Protein AF-0000000079568950 (afdb_homodimer)

Secondary structure (DSSP, 8-state):
--HHHHHHHHHHHHHHHH-HHHHHHHHHHHHHHHSPPPTT-HHHHHHHHHHHHHHHHHHHHHHHHHTTT-------TT---HHHHHHHHHHHHHH-TT--TT-SSSEEEEEHHHHHHHHHHHHHHHHHHHHHHHHHHHHH-SS--TTSHHHHHHHHHHHHHHHHTS--S--GGGSPPHHHHHHHHHHHHHHHHHHHHHHHHHHHHHHHHHHHHHHHHHHHH-/--HHHHHHHHHHHHHHHH-HHHHHHHHHHHHHHHSPPPTT-HHHHHHHHHHHHHHHHHHHHHHHHHTTT-------TT---HHHHHHHHHHHHHH-TT--TT-SSSEEEEEHHHHHHHHHHHHHHHHHHHHHHHHHHHHH-SS--TTSHHHHHHHHHHHHHHHHHS--S--GGGSPPHHHHHHHHHHHHHHHHHHHHHHHHHHHHHHHHHHHHHHHHHHHT-

pLDDT: mean 85.22, std 13.5, range [44.22, 97.81]

Nearest PDB structures (foldseek):
  8f6i-assembly1_A  TM=2.724E-01  e=2.040E+00  Shewanella oneidensis MR-1
  1s8l-assembly1_A  TM=2.691E-01  e=5.171E+00  Halobacterium sp.
  8rd2-assembly1_A  TM=2.158E-01  e=8.439E+00  Trypanosoma brucei
  8f6i-assembly1_A  TM=2.841E-01  e=1.197E+00  Shewanella oneidensis MR-1
  8rd2-assembly1_A  TM=2.162E-01  e=9.171E+00  Trypanosoma brucei

Radius of gyration: 26.77 Å; Cα contacts (8 Å, |Δi|>4): 415; chains: 2; bounding box: 68×89×85 Å

Structure (mmCIF, N/CA/C/O backbone):
data_AF-0000000079568950-model_v1
#
loop_
_entity.id
_entity.type
_entity.pdbx_description
1 polymer 'Uncharacterized protein'
#
loop_
_atom_site.group_PDB
_atom_site.id
_atom_site.type_symbol
_atom_site.label_atom_id
_atom_site.label_alt_id
_atom_site.label_comp_id
_atom_site.label_asym_id
_atom_site.label_entity_id
_atom_site.label_seq_id
_atom_site.pdbx_PDB_ins_code
_atom_site.Cartn_x
_atom_site.Cartn_y
_atom_site.Cartn_z
_atom_site.occupancy
_atom_site.B_iso_or_equiv
_atom_site.auth_seq_id
_atom_site.auth_comp_id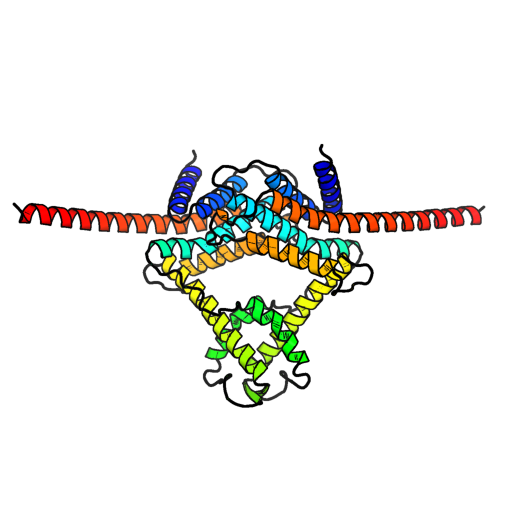
_atom_site.auth_asym_id
_atom_site.auth_atom_id
_atom_site.pdbx_PDB_model_num
ATOM 1 N N . MET A 1 1 ? 28.281 22.484 -2.148 1 56.09 1 MET A N 1
ATOM 2 C CA . MET A 1 1 ? 26.906 22 -2.133 1 56.09 1 MET A CA 1
ATOM 3 C C . MET A 1 1 ? 26 22.938 -2.924 1 56.09 1 MET A C 1
ATOM 5 O O . MET A 1 1 ? 26.047 24.156 -2.754 1 56.09 1 MET A O 1
ATOM 9 N N . ASN A 1 2 ? 25.438 22.5 -4.004 1 72.81 2 ASN A N 1
ATOM 10 C CA . ASN A 1 2 ? 24.562 23.328 -4.812 1 72.81 2 ASN A CA 1
ATOM 11 C C . ASN A 1 2 ? 23.297 23.703 -4.051 1 72.81 2 ASN A C 1
ATOM 13 O O . ASN A 1 2 ? 23.016 23.156 -2.982 1 72.81 2 ASN A O 1
ATOM 17 N N . ALA A 1 3 ? 22.703 24.844 -4.367 1 70.31 3 ALA A N 1
ATOM 18 C CA . ALA A 1 3 ? 21.531 25.406 -3.691 1 70.31 3 ALA A CA 1
ATOM 19 C C . ALA A 1 3 ? 20.484 24.312 -3.416 1 70.31 3 ALA A C 1
ATOM 21 O O . ALA A 1 3 ? 19.859 24.312 -2.355 1 70.31 3 ALA A O 1
ATOM 22 N N . GLY A 1 4 ? 20.359 23.406 -4.332 1 78.75 4 GLY A N 1
ATOM 23 C CA . GLY A 1 4 ? 19.422 22.312 -4.164 1 78.75 4 GLY A CA 1
ATOM 24 C C . GLY A 1 4 ? 19.797 21.359 -3.037 1 78.75 4 GLY A C 1
ATOM 25 O O . GLY A 1 4 ? 18.953 20.953 -2.248 1 78.75 4 GLY A O 1
ATOM 26 N N . ASP A 1 5 ? 21.078 21.172 -2.855 1 85.81 5 ASP A N 1
ATOM 27 C CA . ASP A 1 5 ? 21.578 20.297 -1.807 1 85.81 5 ASP A CA 1
ATOM 28 C C . ASP A 1 5 ? 21.406 20.922 -0.427 1 85.81 5 ASP A C 1
ATOM 30 O O . ASP A 1 5 ? 21.031 20.25 0.53 1 85.81 5 ASP A O 1
ATOM 34 N N . ALA A 1 6 ? 21.672 22.25 -0.357 1 89.56 6 ALA A N 1
ATOM 35 C CA . ALA A 1 6 ? 21.516 22.953 0.913 1 89.56 6 ALA A CA 1
ATOM 36 C C . ALA A 1 6 ? 20.062 22.938 1.369 1 89.56 6 ALA A C 1
ATOM 38 O O . ALA A 1 6 ? 19.781 22.75 2.555 1 89.56 6 ALA A O 1
ATOM 39 N N . ARG A 1 7 ? 19.203 23.172 0.412 1 92.38 7 ARG A N 1
ATOM 40 C CA . ARG A 1 7 ? 17.781 23.141 0.721 1 92.38 7 ARG A CA 1
ATOM 41 C C . ARG A 1 7 ? 17.359 21.766 1.236 1 92.38 7 ARG A C 1
ATOM 43 O O . ARG A 1 7 ? 16.672 21.672 2.258 1 92.38 7 ARG A O 1
ATOM 50 N N . ARG A 1 8 ? 17.828 20.781 0.559 1 93.88 8 ARG A N 1
ATOM 51 C CA . ARG A 1 8 ? 17.453 19.422 0.94 1 93.88 8 ARG A CA 1
ATOM 52 C C . ARG A 1 8 ? 18.047 19.047 2.295 1 93.88 8 ARG A C 1
ATOM 54 O O . ARG A 1 8 ? 17.422 18.344 3.082 1 93.88 8 ARG A O 1
ATOM 61 N N . GLN A 1 9 ? 19.203 19.547 2.566 1 94.25 9 GLN A N 1
ATOM 62 C CA . GLN A 1 9 ? 19.797 19.312 3.873 1 94.25 9 GLN A CA 1
ATOM 63 C C . GLN A 1 9 ? 19 19.984 4.98 1 94.25 9 GLN A C 1
ATOM 65 O O . GLN A 1 9 ? 18.781 19.406 6.043 1 94.25 9 GLN A O 1
ATOM 70 N N . ALA A 1 10 ? 18.562 21.188 4.734 1 93.38 10 ALA A N 1
ATOM 71 C CA . ALA A 1 10 ? 17.75 21.906 5.707 1 93.38 10 ALA A CA 1
ATOM 72 C C . ALA A 1 10 ? 16.438 21.188 5.977 1 93.38 10 ALA A C 1
ATOM 74 O O . ALA A 1 10 ? 15.984 21.094 7.121 1 93.38 10 ALA A O 1
ATOM 75 N N . ILE A 1 11 ? 15.883 20.672 4.93 1 95.06 11 ILE A N 1
ATOM 76 C CA . ILE A 1 11 ? 14.633 19.922 5.047 1 95.06 11 ILE A CA 1
ATOM 77 C C . ILE A 1 11 ? 14.875 18.641 5.848 1 95.06 11 ILE A C 1
ATOM 79 O O . ILE A 1 11 ? 14.117 18.328 6.766 1 95.06 11 ILE A O 1
ATOM 83 N N . ALA A 1 12 ? 15.953 17.969 5.5 1 95.88 12 ALA A N 1
ATOM 84 C CA . ALA A 1 12 ? 16.281 16.75 6.223 1 95.88 12 ALA A CA 1
ATOM 85 C C . ALA A 1 12 ? 16.516 17.031 7.703 1 95.88 12 ALA A C 1
ATOM 87 O O . ALA A 1 12 ? 16.078 16.266 8.562 1 95.88 12 ALA A O 1
ATOM 88 N N . ASP A 1 13 ? 17.141 18.109 7.984 1 93.75 13 ASP A N 1
ATOM 89 C CA . ASP A 1 13 ? 17.391 18.484 9.375 1 93.75 13 ASP A CA 1
ATOM 90 C C . ASP A 1 13 ? 16.094 18.75 10.117 1 93.75 13 ASP A C 1
ATOM 92 O O . ASP A 1 13 ? 15.938 18.359 11.273 1 93.75 13 ASP A O 1
ATOM 96 N N . TRP A 1 14 ? 15.25 19.406 9.469 1 92.38 14 TRP A N 1
ATOM 97 C CA . TRP A 1 14 ? 13.953 19.688 10.07 1 92.38 14 TRP A CA 1
ATOM 98 C C . TRP A 1 14 ? 13.164 18.391 10.305 1 92.38 14 TRP A C 1
ATOM 100 O O . TRP A 1 14 ? 12.547 18.219 11.359 1 92.38 14 TRP A O 1
ATOM 110 N N . LEU A 1 15 ? 13.195 17.531 9.328 1 93.5 15 LEU A N 1
ATOM 111 C CA . LEU A 1 15 ? 12.531 16.234 9.469 1 93.5 15 LEU A CA 1
ATOM 112 C C . LEU A 1 15 ? 13.133 15.438 10.617 1 93.5 15 LEU A C 1
ATOM 114 O O . LEU A 1 15 ? 12.422 14.711 11.32 1 93.5 15 LEU A O 1
ATOM 118 N N . GLU A 1 16 ? 14.453 15.562 10.719 1 92.5 16 GLU A N 1
ATOM 119 C CA . GLU A 1 16 ? 15.164 14.859 11.789 1 92.5 16 GLU A CA 1
ATOM 120 C C . GLU A 1 16 ? 14.625 15.25 13.164 1 92.5 16 GLU A C 1
ATOM 122 O O . GLU A 1 16 ? 14.523 14.414 14.055 1 92.5 16 GLU A O 1
ATOM 127 N N . ASP A 1 17 ? 14.242 16.531 13.273 1 88 17 ASP A N 1
ATOM 128 C CA . ASP A 1 17 ? 13.703 17.047 14.516 1 88 17 ASP A CA 1
ATOM 129 C C . ASP A 1 17 ? 12.312 16.484 14.797 1 88 17 ASP A C 1
ATOM 131 O O . ASP A 1 17 ? 11.898 16.391 15.953 1 88 17 ASP A O 1
ATOM 135 N N . LYS A 1 18 ? 11.578 16.219 13.719 1 87.19 18 LYS A N 1
ATOM 136 C CA . LYS A 1 18 ? 10.242 15.648 13.898 1 87.19 18 LYS A CA 1
ATOM 137 C C . LYS A 1 18 ? 10.305 14.156 14.203 1 87.19 18 LYS A C 1
ATOM 139 O O . LYS A 1 18 ? 9.711 13.688 15.172 1 87.19 18 LYS A O 1
ATOM 144 N N . LYS A 1 19 ? 11.008 13.484 13.398 1 88.69 19 LYS A N 1
ATOM 145 C CA . LYS A 1 19 ? 11.242 12.047 13.508 1 88.69 19 LYS A CA 1
ATOM 146 C C . LYS A 1 19 ? 12.453 11.617 12.68 1 88.69 19 LYS A C 1
ATOM 148 O O . LYS A 1 19 ? 12.438 11.734 11.453 1 88.69 19 LYS A O 1
ATOM 153 N N . PRO A 1 20 ? 13.461 11.07 13.227 1 91.06 20 PRO A N 1
ATOM 154 C CA . PRO A 1 20 ? 14.695 10.727 12.523 1 91.06 20 PRO A CA 1
ATOM 155 C C . PRO A 1 20 ? 14.461 9.82 11.32 1 91.06 20 PRO A C 1
ATOM 157 O O . PRO A 1 20 ? 15.125 9.961 10.289 1 91.06 20 PRO A O 1
ATOM 160 N N . ASP A 1 21 ? 13.453 8.969 11.383 1 91.75 21 ASP A N 1
ATOM 161 C CA . ASP A 1 21 ? 13.18 8.047 10.289 1 91.75 21 ASP A CA 1
ATOM 162 C C . ASP A 1 21 ? 12.68 8.789 9.055 1 91.75 21 ASP A C 1
ATOM 164 O O . ASP A 1 21 ? 12.938 8.367 7.926 1 91.75 21 ASP A O 1
ATOM 168 N N . LEU A 1 22 ? 11.984 9.883 9.297 1 94.81 22 LEU A N 1
ATOM 169 C CA . LEU A 1 22 ? 11.531 10.695 8.172 1 94.81 22 LEU A CA 1
ATOM 170 C C . LEU A 1 22 ? 12.711 11.297 7.422 1 94.81 22 LEU A C 1
ATOM 172 O O . LEU A 1 22 ? 12.75 11.273 6.191 1 94.81 22 LEU A O 1
ATOM 176 N N . ALA A 1 23 ? 13.664 11.805 8.242 1 95.81 23 ALA A N 1
ATOM 177 C CA . ALA A 1 23 ? 14.859 12.398 7.66 1 95.81 23 ALA A CA 1
ATOM 178 C C . ALA A 1 23 ? 15.656 11.367 6.867 1 95.81 23 ALA A C 1
ATOM 180 O O . ALA A 1 23 ? 16.062 11.625 5.73 1 95.81 23 ALA A O 1
ATOM 181 N N . SER A 1 24 ? 15.844 10.219 7.457 1 95.81 24 SER A N 1
ATOM 182 C CA . SER A 1 24 ? 16.609 9.148 6.828 1 95.81 24 SER A CA 1
ATOM 183 C C . SER A 1 24 ? 15.961 8.695 5.527 1 95.81 24 SER A C 1
ATOM 185 O O . SER A 1 24 ? 16.641 8.508 4.516 1 95.81 24 SER A O 1
ATOM 187 N N . THR A 1 25 ? 14.617 8.508 5.535 1 96.88 25 THR A N 1
ATOM 188 C CA . THR A 1 25 ? 13.891 8.047 4.363 1 96.88 25 THR A CA 1
ATOM 189 C C . THR A 1 25 ? 13.883 9.109 3.268 1 96.88 25 THR A C 1
ATOM 191 O O . THR A 1 25 ? 14.016 8.789 2.086 1 96.88 25 THR A O 1
ATOM 194 N N . TYR A 1 26 ? 13.742 10.367 3.691 1 97.56 26 TYR A N 1
ATOM 195 C CA . TYR A 1 26 ? 13.828 11.469 2.742 1 97.56 26 TYR A CA 1
ATOM 196 C C . TYR A 1 26 ? 15.211 11.531 2.104 1 97.56 26 TYR A C 1
ATOM 198 O O . TYR A 1 26 ? 15.328 11.68 0.884 1 97.56 26 TYR A O 1
ATOM 206 N N . ARG A 1 27 ? 16.281 11.367 2.875 1 96.88 27 ARG A N 1
ATOM 207 C CA . ARG A 1 27 ? 17.641 11.359 2.367 1 96.88 27 ARG A CA 1
ATOM 208 C C . ARG A 1 27 ? 17.859 10.211 1.387 1 96.88 27 ARG A C 1
ATOM 210 O O . ARG A 1 27 ? 18.562 10.367 0.387 1 96.88 27 ARG A O 1
ATOM 217 N N . ALA A 1 28 ? 17.266 9.102 1.7 1 95.81 28 ALA A 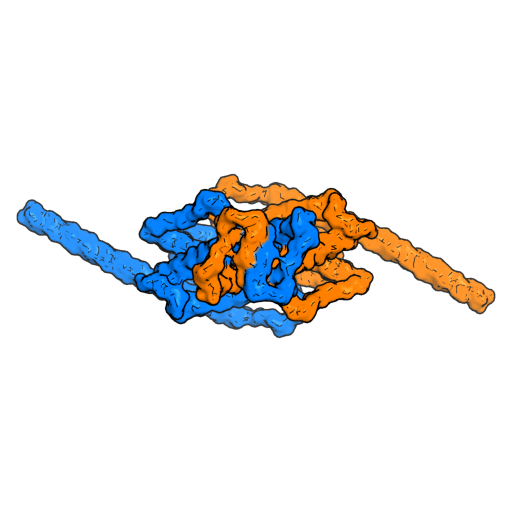N 1
ATOM 218 C CA . ALA A 1 28 ? 17.391 7.961 0.801 1 95.81 28 ALA A CA 1
ATOM 219 C C . ALA A 1 28 ? 16.797 8.273 -0.569 1 95.81 28 ALA A C 1
ATOM 221 O O . ALA A 1 28 ? 17.422 7.996 -1.6 1 95.81 28 ALA A O 1
ATOM 222 N N . ALA A 1 29 ? 15.633 8.867 -0.555 1 97.31 29 ALA A N 1
ATOM 223 C CA . ALA A 1 29 ? 14.969 9.203 -1.81 1 97.31 29 ALA A CA 1
ATOM 224 C C . ALA A 1 29 ? 15.797 10.195 -2.619 1 97.31 29 ALA A C 1
ATOM 226 O O . ALA A 1 29 ? 16.031 10 -3.814 1 97.31 29 ALA A O 1
ATOM 227 N N . THR A 1 30 ? 16.281 11.227 -1.938 1 97.06 30 THR A N 1
ATOM 228 C CA . THR A 1 30 ? 17 12.289 -2.645 1 97.06 30 THR A CA 1
ATOM 229 C C . THR A 1 30 ? 18.375 11.812 -3.086 1 97.06 30 THR A C 1
ATOM 231 O O . THR A 1 30 ? 18.875 12.219 -4.141 1 97.06 30 THR A O 1
ATOM 234 N N . SER A 1 31 ? 18.969 10.922 -2.311 1 94.56 31 SER A N 1
ATOM 235 C CA . SER A 1 31 ? 20.25 10.344 -2.699 1 94.56 31 SER A CA 1
ATOM 236 C C . SER A 1 31 ? 20.109 9.453 -3.926 1 94.56 31 SER A C 1
ATOM 238 O O . SER A 1 31 ? 20.922 9.523 -4.852 1 94.56 31 SER A O 1
ATOM 240 N N . MET A 1 32 ? 19.109 8.656 -3.945 1 95.25 32 MET A N 1
ATOM 241 C CA . MET A 1 32 ? 18.859 7.793 -5.098 1 95.25 32 MET A CA 1
ATOM 242 C C . MET A 1 32 ? 18.594 8.625 -6.352 1 95.25 32 MET A C 1
ATOM 244 O O . MET A 1 32 ? 19.078 8.281 -7.438 1 95.25 32 MET A O 1
ATOM 248 N N . LEU A 1 33 ? 17.891 9.688 -6.141 1 94.94 33 LEU A N 1
ATOM 249 C CA . LEU A 1 33 ? 17.594 10.562 -7.273 1 94.94 33 LEU A CA 1
ATOM 250 C C . LEU A 1 33 ? 18.859 11.219 -7.797 1 94.94 33 LEU A C 1
ATOM 252 O O . LEU A 1 33 ? 19.016 11.398 -9.008 1 94.94 33 LEU A O 1
ATOM 256 N N . GLY A 1 34 ? 19.719 11.578 -6.934 1 92.44 34 GLY A N 1
ATOM 257 C CA . GLY A 1 34 ? 20.953 12.258 -7.305 1 92.44 34 GLY A CA 1
ATOM 258 C C . GLY A 1 34 ? 21.984 11.336 -7.906 1 92.44 34 GLY A C 1
ATOM 259 O O . GLY A 1 34 ? 22.922 11.789 -8.57 1 92.44 34 GLY A O 1
ATOM 260 N N . ALA A 1 35 ? 21.828 10.031 -7.676 1 89.94 35 ALA A N 1
ATOM 261 C CA . ALA A 1 35 ? 22.781 9.055 -8.172 1 89.94 35 ALA A CA 1
ATOM 262 C C . ALA A 1 35 ? 22.453 8.625 -9.594 1 89.94 35 ALA A C 1
ATOM 264 O O . ALA A 1 35 ? 21.281 8.641 -10 1 89.94 35 ALA A O 1
ATOM 265 N N . LYS A 1 36 ? 23.438 8.289 -10.359 1 84.94 36 LYS A N 1
ATOM 266 C CA . LYS A 1 36 ? 23.203 7.742 -11.695 1 84.94 36 LYS A CA 1
ATOM 267 C C . LYS A 1 36 ? 22.625 6.336 -11.617 1 84.94 36 LYS A C 1
ATOM 269 O O . LYS A 1 36 ? 23.141 5.484 -10.891 1 84.94 36 LYS A O 1
ATOM 274 N N . PRO A 1 37 ? 21.578 6.238 -12.32 1 79.5 37 PRO A N 1
ATOM 275 C CA . PRO A 1 37 ? 20.984 4.895 -12.281 1 79.5 37 PRO A CA 1
ATOM 276 C C . PRO A 1 37 ? 21.891 3.846 -12.938 1 79.5 37 PRO A C 1
ATOM 278 O O . PRO A 1 37 ? 22.562 4.133 -13.93 1 79.5 37 PRO A O 1
ATOM 281 N N . ASP A 1 38 ? 21.906 2.732 -12.227 1 81.12 38 ASP A N 1
ATOM 282 C CA . ASP A 1 38 ? 22.516 1.595 -12.914 1 81.12 38 ASP A CA 1
ATOM 283 C C . ASP A 1 38 ? 21.641 1.123 -14.078 1 81.12 38 ASP A C 1
ATOM 285 O O . ASP A 1 38 ? 20.422 1.097 -13.969 1 81.12 38 ASP A O 1
ATOM 289 N N . ALA A 1 39 ? 22.406 0.826 -15.203 1 83 39 ALA A N 1
ATOM 290 C CA . ALA A 1 39 ? 21.656 0.374 -16.375 1 83 39 ALA A CA 1
ATOM 291 C C . ALA A 1 39 ? 20.781 -0.822 -16.047 1 83 39 ALA A C 1
ATOM 293 O O . ALA A 1 39 ? 21.219 -1.771 -15.398 1 83 39 ALA A O 1
ATOM 294 N N . GLY A 1 40 ? 19.562 -0.717 -16.328 1 83.88 40 GLY A N 1
ATOM 295 C CA . GLY A 1 40 ? 18.641 -1.821 -16.141 1 83.88 40 GLY A CA 1
ATOM 296 C C . GLY A 1 40 ? 17.938 -1.783 -14.797 1 83.88 40 GLY A C 1
ATOM 297 O O . GLY A 1 40 ? 17.078 -2.627 -14.516 1 83.88 40 GLY A O 1
ATOM 298 N N . HIS A 1 41 ? 18.266 -0.746 -13.977 1 88.44 41 HIS A N 1
ATOM 299 C CA . HIS A 1 41 ? 17.703 -0.676 -12.633 1 88.44 41 HIS A CA 1
ATOM 300 C C . HIS A 1 41 ? 16.828 0.562 -12.477 1 88.44 41 HIS A C 1
ATOM 302 O O . HIS A 1 41 ? 16.484 0.945 -11.352 1 88.44 41 HIS A O 1
ATOM 308 N N . GLU A 1 42 ? 16.5 1.161 -13.578 1 89.44 42 GLU A N 1
ATOM 309 C CA . GLU A 1 42 ? 15.797 2.439 -13.555 1 89.44 42 GLU A CA 1
ATOM 310 C C . GLU A 1 42 ? 14.43 2.307 -12.875 1 89.44 42 GLU A C 1
ATOM 312 O O . GLU A 1 42 ? 14.086 3.113 -12.016 1 89.44 42 GLU A O 1
ATOM 317 N N . ARG A 1 43 ? 13.734 1.261 -13.211 1 91.56 43 ARG A N 1
ATOM 318 C CA . ARG A 1 43 ? 12.406 1.064 -12.641 1 91.56 43 ARG A CA 1
ATOM 319 C C . ARG A 1 43 ? 12.492 0.806 -11.141 1 91.56 43 ARG A C 1
ATOM 321 O O . ARG A 1 43 ? 11.695 1.343 -10.367 1 91.56 43 ARG A O 1
ATOM 328 N N . THR A 1 44 ? 13.453 0.029 -10.805 1 94.25 44 THR A N 1
ATOM 329 C CA . THR A 1 44 ? 13.648 -0.273 -9.391 1 94.25 44 THR A CA 1
ATOM 330 C C . THR A 1 44 ? 13.984 0.992 -8.609 1 94.25 44 THR A C 1
ATOM 332 O O . THR A 1 44 ? 13.453 1.221 -7.523 1 94.25 44 THR A O 1
ATOM 335 N N . ARG A 1 45 ? 14.836 1.758 -9.203 1 95 45 ARG A N 1
ATOM 336 C CA . ARG A 1 45 ? 15.219 3.018 -8.57 1 95 45 ARG A CA 1
ATOM 337 C C . ARG A 1 45 ? 14 3.914 -8.367 1 95 45 ARG A C 1
ATOM 339 O O . ARG A 1 45 ? 13.812 4.48 -7.285 1 95 45 ARG A O 1
ATOM 346 N N . ILE A 1 46 ? 13.188 4.008 -9.367 1 95.12 46 ILE A N 1
ATOM 347 C CA . ILE A 1 46 ? 11.984 4.828 -9.312 1 95.12 46 ILE A CA 1
ATOM 348 C C . ILE A 1 46 ? 11.039 4.293 -8.234 1 95.12 46 ILE A C 1
ATOM 350 O O . ILE A 1 46 ? 10.5 5.059 -7.434 1 95.12 46 ILE A O 1
ATOM 354 N N . LEU A 1 47 ? 10.875 3.025 -8.211 1 95.5 47 LEU A N 1
ATOM 355 C CA . LEU A 1 47 ? 10.031 2.365 -7.223 1 95.5 47 LEU A CA 1
ATOM 356 C C . LEU A 1 47 ? 10.484 2.703 -5.809 1 95.5 47 LEU A C 1
ATOM 358 O O . LEU A 1 47 ? 9.664 3.051 -4.957 1 95.5 47 LEU A O 1
ATOM 362 N N . LEU A 1 48 ? 11.742 2.67 -5.562 1 96.81 48 LEU A N 1
ATOM 363 C CA . LEU A 1 48 ? 12.273 2.896 -4.223 1 96.81 48 LEU A CA 1
ATOM 364 C C . LEU A 1 48 ? 12.148 4.363 -3.828 1 96.81 48 LEU A C 1
ATOM 366 O O . LEU A 1 48 ? 11.805 4.68 -2.686 1 96.81 48 LEU A O 1
ATOM 370 N N . ILE A 1 49 ? 12.422 5.262 -4.785 1 97.38 49 ILE A N 1
ATOM 371 C CA . ILE A 1 49 ? 12.25 6.691 -4.539 1 97.38 49 ILE A CA 1
ATOM 372 C C . ILE A 1 49 ? 10.789 6.977 -4.18 1 97.38 49 ILE A C 1
ATOM 374 O O . ILE A 1 49 ? 10.508 7.66 -3.189 1 97.38 49 ILE A O 1
ATOM 378 N N . CYS A 1 50 ? 9.914 6.371 -4.926 1 97.19 50 CYS A N 1
ATOM 379 C CA . CYS A 1 50 ? 8.484 6.637 -4.758 1 97.19 50 CYS A CA 1
ATOM 380 C C . CYS A 1 50 ? 7.973 6.047 -3.451 1 97.19 50 CYS A C 1
ATOM 382 O O . CYS A 1 50 ? 7.199 6.688 -2.738 1 97.19 50 CYS A O 1
ATOM 384 N N . HIS A 1 51 ? 8.375 4.895 -3.059 1 97 51 HIS A N 1
ATOM 385 C CA . HIS A 1 51 ? 7.984 4.332 -1.771 1 97 51 HIS A CA 1
ATOM 386 C C . HIS A 1 51 ? 8.523 5.164 -0.617 1 97 51 HIS A C 1
ATOM 388 O O . HIS A 1 51 ? 7.836 5.375 0.383 1 97 51 HIS A O 1
ATOM 394 N N . SER A 1 52 ? 9.758 5.617 -0.757 1 97.56 52 SER A N 1
ATOM 395 C CA . SER A 1 52 ? 10.352 6.453 0.28 1 97.56 52 SER A CA 1
ATOM 396 C C . SER A 1 52 ? 9.539 7.727 0.494 1 97.56 52 SER A C 1
ATOM 398 O O . SER A 1 52 ? 9.148 8.039 1.62 1 97.56 52 SER A O 1
ATOM 400 N N . MET A 1 53 ? 9.219 8.359 -0.603 1 97.81 53 MET A N 1
ATOM 401 C CA . MET A 1 53 ? 8.484 9.617 -0.505 1 97.81 53 MET A CA 1
ATOM 402 C C . MET A 1 53 ? 7.062 9.383 -0.002 1 97.81 53 MET A C 1
ATOM 404 O O . MET A 1 53 ? 6.543 10.164 0.797 1 97.81 53 MET A O 1
ATOM 408 N N . ARG A 1 54 ? 6.527 8.359 -0.472 1 95.56 54 ARG A N 1
ATOM 409 C CA . ARG A 1 54 ? 5.188 8.016 -0.001 1 95.56 54 ARG A CA 1
ATOM 410 C C . ARG A 1 54 ? 5.172 7.824 1.513 1 95.56 54 ARG A C 1
ATOM 412 O O . ARG A 1 54 ? 4.281 8.336 2.197 1 95.56 54 ARG A O 1
ATOM 419 N N . GLU A 1 55 ? 6.125 7.113 2.027 1 95 55 GLU A N 1
ATOM 420 C CA . GLU A 1 55 ? 6.195 6.863 3.463 1 95 55 GLU A CA 1
ATOM 421 C C . GLU A 1 55 ? 6.41 8.156 4.238 1 95 55 GLU A C 1
ATOM 423 O O . GLU A 1 55 ? 5.77 8.383 5.27 1 95 55 GLU A O 1
ATOM 428 N N . VAL A 1 56 ? 7.262 9.016 3.746 1 96.19 56 VAL A N 1
ATOM 429 C CA . VAL A 1 56 ? 7.527 10.305 4.387 1 96.19 56 VAL A CA 1
ATOM 430 C C . VAL A 1 56 ? 6.25 11.141 4.41 1 96.19 56 VAL A C 1
ATOM 432 O O . VAL A 1 56 ? 5.855 11.656 5.457 1 96.19 56 VAL A O 1
ATOM 435 N N . MET A 1 57 ? 5.59 11.156 3.266 1 95.25 57 MET A N 1
ATOM 436 C CA . MET A 1 57 ? 4.402 12 3.127 1 95.25 57 MET A CA 1
ATOM 437 C C . MET A 1 57 ? 3.262 11.469 3.992 1 95.25 57 MET A C 1
ATOM 439 O O . MET A 1 57 ? 2.451 12.25 4.5 1 95.25 57 MET A O 1
ATOM 443 N N . ASN A 1 58 ? 3.223 10.219 4.152 1 90.5 58 ASN A N 1
ATOM 444 C CA . ASN A 1 58 ? 2.166 9.602 4.949 1 90.5 58 ASN A CA 1
ATOM 445 C C . ASN A 1 58 ? 2.354 9.883 6.441 1 90.5 58 ASN A C 1
ATOM 447 O O . ASN A 1 58 ? 1.376 10.055 7.172 1 90.5 58 ASN A O 1
ATOM 451 N N . ARG A 1 59 ? 3.537 10.008 6.867 1 90.69 59 ARG A N 1
ATOM 452 C CA . ARG A 1 59 ? 3.809 10.031 8.305 1 90.69 59 ARG A CA 1
ATOM 453 C C . ARG A 1 59 ? 4.051 11.453 8.789 1 90.69 59 ARG A C 1
ATOM 455 O O . ARG A 1 59 ? 3.82 11.766 9.961 1 90.69 59 ARG A O 1
ATOM 462 N N . LEU A 1 60 ? 4.473 12.289 7.973 1 92.25 60 LEU A N 1
ATOM 463 C CA . LEU A 1 60 ? 4.961 13.609 8.359 1 92.25 60 LEU A CA 1
ATOM 464 C C . LEU A 1 60 ? 3.854 14.43 9.023 1 92.25 60 LEU A C 1
ATOM 466 O O . LEU A 1 60 ? 4.066 15.023 10.078 1 92.25 60 LEU A O 1
ATOM 470 N N . PRO A 1 61 ? 2.609 14.438 8.445 1 87.94 61 PRO A N 1
ATOM 471 C CA . PRO A 1 61 ? 1.587 15.273 9.086 1 87.94 61 PRO A CA 1
ATOM 472 C C . PRO A 1 61 ? 1.353 14.906 10.547 1 87.94 61 PRO A C 1
ATOM 474 O O . PRO A 1 61 ? 1.295 15.789 11.406 1 87.94 61 PRO A O 1
ATOM 477 N N . THR A 1 62 ? 1.299 13.625 10.82 1 83.25 62 THR A N 1
ATOM 478 C CA . THR A 1 62 ? 1.067 13.18 12.195 1 83.25 62 THR A CA 1
ATOM 479 C C . THR A 1 62 ? 2.289 13.461 13.062 1 83.25 62 THR A C 1
ATOM 481 O O . THR A 1 62 ? 2.158 13.914 14.203 1 83.25 62 THR A O 1
ATOM 484 N N . ALA A 1 63 ? 3.449 13.227 12.609 1 84.19 63 ALA A N 1
ATOM 485 C CA . ALA A 1 63 ? 4.684 13.445 13.359 1 84.19 63 ALA A CA 1
ATOM 486 C C . ALA A 1 63 ? 4.871 14.93 13.688 1 84.19 63 ALA A C 1
ATOM 488 O O . ALA A 1 63 ? 5.359 15.273 14.766 1 84.19 63 ALA A O 1
ATOM 489 N N . ALA A 1 64 ? 4.504 15.75 12.75 1 83.06 64 ALA A N 1
ATOM 490 C CA . ALA A 1 64 ? 4.676 17.188 12.922 1 83.06 64 ALA A CA 1
ATOM 491 C C . ALA A 1 64 ? 3.68 17.734 13.938 1 83.06 64 ALA A C 1
ATOM 493 O O . ALA A 1 64 ? 3.984 18.688 14.656 1 83.06 64 ALA A O 1
ATOM 494 N N . LEU A 1 65 ? 2.525 17.141 13.969 1 77 65 LEU A N 1
ATOM 495 C CA . LEU A 1 65 ? 1.479 17.625 14.859 1 77 65 LEU A CA 1
ATOM 496 C C . LEU A 1 65 ? 1.704 17.109 16.281 1 77 65 LEU A C 1
ATOM 498 O O . LEU A 1 65 ? 1.31 17.766 17.25 1 77 65 LEU A O 1
ATOM 502 N N . LEU A 1 66 ? 2.104 15.812 16.422 1 62.62 66 LEU A N 1
ATOM 503 C CA . LEU A 1 66 ? 2.434 15.312 17.75 1 62.62 66 LEU A CA 1
ATOM 504 C C . LEU A 1 66 ? 3.438 16.234 18.438 1 62.62 66 LEU A C 1
ATOM 506 O O . LEU A 1 66 ? 3.336 16.469 19.656 1 62.62 66 LEU A O 1
ATOM 510 N N . GLY A 1 67 ? 4.281 16.625 17.75 1 53.69 67 GLY A N 1
ATOM 511 C CA . GLY A 1 67 ? 5.199 17.609 18.312 1 53.69 67 GLY A CA 1
ATOM 512 C C . GLY A 1 67 ? 4.516 18.891 18.734 1 53.69 67 GLY A C 1
ATOM 513 O O . GLY A 1 67 ? 4.984 19.594 19.641 1 53.69 67 GLY A O 1
ATOM 514 N N . LYS A 1 68 ? 3.42 19.141 18.141 1 51.84 68 LYS A N 1
ATOM 515 C CA . LYS A 1 68 ? 2.676 20.359 18.484 1 51.84 68 LYS A CA 1
ATOM 516 C C . LYS A 1 68 ? 1.685 20.078 19.609 1 51.84 68 LYS A C 1
ATOM 518 O O . LYS A 1 68 ? 0.892 20.953 19.969 1 51.84 68 LYS A O 1
ATOM 523 N N . GLY A 1 69 ? 1.897 18.922 20.219 1 49.62 69 GLY A N 1
ATOM 524 C CA . GLY A 1 69 ? 1.006 18.609 21.328 1 49.62 69 GLY A CA 1
ATOM 525 C C . GLY A 1 69 ? -0.289 17.953 20.875 1 49.62 69 GLY A C 1
ATOM 526 O O . GLY A 1 69 ? -1.214 17.781 21.672 1 49.62 69 GLY A O 1
ATOM 527 N N . ALA A 1 70 ? -0.422 17.859 19.641 1 47.62 70 ALA A N 1
ATOM 528 C CA . ALA A 1 70 ? -1.689 17.281 19.219 1 47.62 70 ALA A CA 1
ATOM 529 C C . ALA A 1 70 ? -1.726 15.781 19.484 1 47.62 70 ALA A C 1
ATOM 531 O O . ALA A 1 70 ? -0.702 15.094 19.391 1 47.62 70 ALA A O 1
ATOM 532 N N . ALA A 1 71 ? -2.51 15.328 20.328 1 44.22 71 ALA A N 1
ATOM 533 C CA . ALA A 1 71 ? -2.727 13.953 20.781 1 44.22 71 ALA A CA 1
ATOM 534 C C . ALA A 1 71 ? -2.764 12.992 19.594 1 44.22 71 ALA A C 1
ATOM 536 O O . ALA A 1 71 ? -3.229 13.352 18.516 1 44.22 71 ALA A O 1
ATOM 537 N N . SER A 1 72 ? -1.779 12.109 19.516 1 49.25 72 SER A N 1
ATOM 538 C CA . SER A 1 72 ? -1.829 10.977 18.594 1 49.25 72 SER A CA 1
ATOM 539 C C . SER A 1 72 ? -3.256 10.469 18.422 1 49.25 72 SER A C 1
ATOM 541 O O . SER A 1 72 ? -3.963 10.234 19.406 1 49.25 72 SER A O 1
ATOM 543 N N . GLN A 1 73 ? -3.982 11.039 17.578 1 47.19 73 GLN A N 1
ATOM 544 C CA . GLN A 1 73 ? -5.324 10.477 17.453 1 47.19 73 GLN A CA 1
ATOM 545 C C . GLN A 1 73 ? -5.301 8.953 17.547 1 47.19 73 GLN A C 1
ATOM 547 O O . GLN A 1 73 ? -4.691 8.281 16.719 1 47.19 73 GLN A O 1
ATOM 552 N N . ASP A 1 74 ? -5.234 8.5 18.766 1 46.19 74 ASP A N 1
ATOM 553 C CA . ASP A 1 74 ? -5.324 7.094 19.141 1 46.19 74 ASP A CA 1
ATOM 554 C C . ASP A 1 74 ? -6.258 6.328 18.203 1 46.19 74 ASP A C 1
ATOM 556 O O . ASP A 1 74 ? -7.312 6.836 17.828 1 46.19 74 ASP A O 1
ATOM 560 N N . GLU A 1 75 ? -5.637 5.512 17.562 1 54.25 75 GLU A N 1
ATOM 561 C CA . GLU A 1 75 ? -6.52 4.52 16.953 1 54.25 75 GLU A CA 1
ATOM 562 C C . GLU A 1 75 ? -7.672 4.164 17.891 1 54.25 75 GLU A C 1
ATOM 564 O O . GLU A 1 75 ? -7.477 3.986 19.094 1 54.25 75 GLU A O 1
ATOM 569 N N . VAL A 1 76 ? -8.891 4.719 17.578 1 53.31 76 VAL A N 1
ATOM 570 C CA . VAL A 1 76 ? -10.109 4.348 18.297 1 53.31 76 VAL A CA 1
ATOM 571 C C . VAL A 1 76 ? -10.047 2.871 18.688 1 53.31 76 VAL A C 1
ATOM 573 O O . VAL A 1 76 ? -9.617 2.033 17.891 1 53.31 76 VAL A O 1
ATOM 576 N N . ASP A 1 77 ? -10.039 2.631 19.906 1 58.56 77 ASP A N 1
ATOM 577 C CA . ASP A 1 77 ? -10.203 1.256 20.375 1 58.56 77 ASP A CA 1
ATOM 578 C C . ASP A 1 77 ? -11.148 0.477 19.469 1 58.56 77 ASP A C 1
ATOM 580 O O . ASP A 1 77 ? -12.227 0.968 19.125 1 58.56 77 ASP A O 1
ATOM 584 N N . GLY A 1 78 ? -10.672 -0.609 18.938 1 67.69 78 GLY A N 1
ATOM 585 C CA . GLY A 1 78 ? -11.508 -1.507 18.156 1 67.69 78 GLY A CA 1
ATOM 586 C C . GLY A 1 78 ? -11.547 -1.145 16.672 1 67.69 78 GLY A C 1
ATOM 587 O O . GLY A 1 78 ? -12.367 -1.679 15.93 1 67.69 78 GLY A O 1
ATOM 588 N N . TYR A 1 79 ? -10.711 -0.183 16.375 1 77.19 79 TYR A N 1
ATOM 589 C CA . TYR A 1 79 ? -10.688 0.26 14.984 1 77.19 79 TYR A CA 1
ATOM 590 C C . TYR A 1 79 ? -10.242 -0.867 14.062 1 77.19 79 TYR A C 1
ATOM 592 O O . TYR A 1 79 ? -9.195 -1.475 14.273 1 77.19 79 TYR A O 1
ATOM 600 N N . VAL A 1 80 ? -11.18 -1.197 13.133 1 86.25 80 VAL A N 1
ATOM 601 C CA . VAL A 1 80 ? -10.859 -2.143 12.062 1 86.25 80 VAL A CA 1
ATOM 602 C C . VAL A 1 80 ? -10.797 -1.411 10.727 1 86.25 80 VAL A C 1
ATOM 604 O O . VAL A 1 80 ? -11.789 -0.838 10.281 1 86.25 80 VAL A O 1
ATOM 607 N N . PRO A 1 81 ? -9.641 -1.453 10.07 1 87.62 81 PRO A N 1
ATOM 608 C CA . PRO A 1 81 ? -9.523 -0.764 8.789 1 87.62 81 PRO A CA 1
ATOM 609 C C . PRO A 1 81 ? -10.547 -1.238 7.762 1 87.62 81 PRO A C 1
ATOM 611 O O . PRO A 1 81 ? -10.945 -2.406 7.773 1 87.62 81 PRO A O 1
ATOM 614 N N . ALA A 1 82 ? -10.875 -0.382 6.906 1 91.5 82 ALA A N 1
ATOM 615 C CA . ALA A 1 82 ? -11.867 -0.696 5.883 1 91.5 82 ALA A CA 1
ATOM 616 C C . ALA A 1 82 ? -11.406 -1.857 5.008 1 91.5 82 ALA A C 1
ATOM 618 O O . ALA A 1 82 ? -12.211 -2.705 4.613 1 91.5 82 ALA A O 1
ATOM 619 N N . SER A 1 83 ? -10.125 -1.874 4.809 1 88.12 83 SER A N 1
ATOM 620 C CA . SER A 1 83 ? -9.586 -2.916 3.939 1 88.12 83 SER A CA 1
ATOM 621 C C . SER A 1 83 ? -9.797 -4.301 4.543 1 88.12 83 SER A C 1
ATOM 623 O O . SER A 1 83 ? -10.062 -5.266 3.82 1 88.12 83 SER A O 1
ATOM 625 N N . VAL A 1 84 ? -9.734 -4.395 5.797 1 87 84 VAL A N 1
ATOM 626 C CA . VAL A 1 84 ? -9.945 -5.656 6.5 1 87 84 VAL A CA 1
ATOM 627 C C . VAL A 1 84 ? -11.43 -6.02 6.465 1 87 84 VAL A C 1
ATOM 629 O O . VAL A 1 84 ? -11.789 -7.18 6.246 1 87 84 VAL A O 1
ATOM 632 N N . GLN A 1 85 ? -12.219 -5.07 6.629 1 93.31 85 GLN A N 1
ATOM 633 C CA . GLN A 1 85 ? -13.664 -5.281 6.617 1 93.31 85 GLN A CA 1
ATOM 634 C C . GLN A 1 85 ? -14.133 -5.773 5.254 1 93.31 85 GLN A C 1
ATOM 636 O O . GLN A 1 85 ? -14.977 -6.672 5.168 1 93.31 85 GLN A O 1
ATOM 641 N N . VAL A 1 86 ? -13.57 -5.227 4.262 1 94.44 86 VAL A N 1
ATOM 642 C CA . VAL A 1 86 ? -13.953 -5.578 2.896 1 94.44 86 VAL A CA 1
ATOM 643 C C . VAL A 1 86 ? -13.617 -7.043 2.629 1 94.44 86 VAL A C 1
ATOM 645 O O . VAL A 1 86 ? -14.398 -7.766 2.012 1 94.44 86 VAL A O 1
ATOM 648 N N . ARG A 1 87 ? -12.539 -7.531 3.111 1 88.56 87 ARG A N 1
ATOM 649 C CA . ARG A 1 87 ? -12.094 -8.898 2.877 1 88.56 87 ARG A CA 1
ATOM 650 C C . ARG A 1 87 ? -13.055 -9.906 3.504 1 88.56 87 ARG A C 1
ATOM 652 O O . ARG A 1 87 ? -13.094 -11.07 3.094 1 88.56 87 ARG A O 1
ATOM 659 N N . ALA A 1 88 ? -13.812 -9.422 4.449 1 92.06 88 ALA A N 1
ATOM 660 C CA . ALA A 1 88 ? -14.727 -10.32 5.156 1 92.06 88 ALA A CA 1
ATOM 661 C C . ALA A 1 88 ? -16.094 -10.344 4.488 1 92.06 88 ALA A C 1
ATOM 663 O O . ALA A 1 88 ? -16.922 -11.195 4.801 1 92.06 88 ALA A O 1
ATOM 664 N N . LEU A 1 89 ? -16.328 -9.531 3.527 1 95.19 89 LEU A N 1
ATOM 665 C CA . LEU A 1 89 ? -17.672 -9.328 2.971 1 95.19 89 LEU A CA 1
ATOM 666 C C . LEU A 1 89 ? -18.141 -10.578 2.246 1 95.19 89 LEU A C 1
ATOM 668 O O . LEU A 1 89 ? -19.328 -10.938 2.322 1 95.19 89 LEU A O 1
ATOM 672 N N . PRO A 1 90 ? -17.297 -11.258 1.565 1 91.94 90 PRO A N 1
ATOM 673 C CA . PRO A 1 90 ? -17.766 -12.438 0.842 1 91.94 90 PRO A CA 1
ATOM 674 C C . PRO A 1 90 ? -18.422 -13.469 1.759 1 91.94 90 PRO A C 1
ATOM 676 O O . PRO A 1 90 ? -19.312 -14.203 1.329 1 91.94 90 PRO A O 1
ATOM 679 N N . GLN A 1 91 ? -17.984 -13.461 2.988 1 93.44 91 GLN A N 1
ATOM 680 C CA . GLN A 1 91 ? -18.578 -14.383 3.947 1 93.44 91 GLN A CA 1
ATOM 681 C C . GLN A 1 91 ? -20.078 -14.094 4.137 1 93.44 91 GLN A C 1
ATOM 683 O O . GLN A 1 91 ? -20.859 -15.008 4.406 1 93.44 91 GLN A O 1
ATOM 688 N N . LEU A 1 92 ? -20.5 -12.891 3.93 1 94.19 92 LEU A N 1
ATOM 689 C CA . LEU A 1 92 ? -21.891 -12.508 4.066 1 94.19 92 LEU A CA 1
ATOM 690 C C . LEU A 1 92 ? -22.766 -13.242 3.047 1 94.19 92 LEU A C 1
ATOM 692 O O . LEU A 1 92 ? -23.891 -13.625 3.348 1 94.19 92 LEU A O 1
ATOM 696 N N . ARG A 1 93 ? -22.266 -13.414 1.864 1 91.31 93 ARG A N 1
ATOM 697 C CA . ARG A 1 93 ? -23 -14.125 0.824 1 91.31 93 ARG A CA 1
ATOM 698 C C . ARG A 1 93 ? -23.172 -15.602 1.184 1 91.31 93 ARG A C 1
ATOM 700 O O . ARG A 1 93 ? -24.203 -16.203 0.902 1 91.31 93 ARG A O 1
ATOM 707 N N . ILE A 1 94 ? -22.156 -16.094 1.765 1 92.62 94 ILE A N 1
ATOM 708 C CA . ILE A 1 94 ? -22.203 -17.5 2.178 1 92.62 94 ILE A CA 1
ATOM 709 C C . ILE A 1 94 ? -23.203 -17.672 3.316 1 92.62 94 ILE A C 1
ATOM 711 O O . ILE A 1 94 ? -24 -18.609 3.309 1 92.62 94 ILE A O 1
ATOM 715 N N . ASP A 1 95 ? -23.219 -16.797 4.238 1 95 95 ASP A N 1
ATOM 716 C CA . ASP A 1 95 ? -24.062 -16.875 5.422 1 95 95 ASP A CA 1
ATOM 717 C C . ASP A 1 95 ? -25.516 -16.562 5.078 1 95 95 ASP A C 1
ATOM 719 O O . ASP A 1 95 ? -26.438 -16.984 5.793 1 95 95 ASP A O 1
ATOM 723 N N . HIS A 1 96 ? -25.672 -15.789 4 1 95.94 96 HIS A N 1
ATOM 724 C CA . HIS A 1 96 ? -27.016 -15.375 3.59 1 95.94 96 HIS A CA 1
ATOM 725 C C . HIS A 1 96 ? -27.234 -15.609 2.1 1 95.94 96 HIS A C 1
ATOM 727 O O . HIS A 1 96 ? -27.391 -14.656 1.333 1 95.94 96 HIS A O 1
ATOM 733 N N . PRO A 1 97 ? -27.375 -16.828 1.706 1 93.06 97 PRO A N 1
ATOM 734 C CA . PRO A 1 97 ? -27.469 -17.172 0.285 1 93.06 97 PRO A CA 1
ATOM 735 C C . PRO A 1 97 ? -28.719 -16.594 -0.381 1 93.06 97 PRO A C 1
ATOM 737 O O . PRO A 1 97 ? -28.734 -16.406 -1.6 1 93.06 97 PRO A O 1
ATOM 740 N N . ASP A 1 98 ? -29.672 -16.297 0.399 1 92.31 98 ASP A N 1
ATOM 741 C CA . ASP A 1 98 ? -30.938 -15.812 -0.161 1 92.31 98 ASP A CA 1
ATOM 742 C C . ASP A 1 98 ? -30.938 -14.289 -0.273 1 92.31 98 ASP A C 1
ATOM 744 O O . ASP A 1 98 ? -31.906 -13.703 -0.758 1 92.31 98 ASP A O 1
ATOM 748 N N . MET A 1 99 ? -29.828 -13.664 0.175 1 94.62 99 MET A N 1
ATOM 749 C CA . MET A 1 99 ? -29.734 -12.203 0.102 1 94.62 99 MET A CA 1
ATOM 750 C C . MET A 1 99 ? -29.688 -11.734 -1.348 1 94.62 99 MET A C 1
ATOM 752 O O . MET A 1 99 ? -28.781 -12.125 -2.1 1 94.62 99 MET A O 1
ATOM 756 N N . ASP A 1 100 ? -30.703 -10.969 -1.699 1 95.19 100 ASP A N 1
ATOM 757 C CA . ASP A 1 100 ? -30.75 -10.383 -3.035 1 95.19 100 ASP A CA 1
ATOM 758 C C . ASP A 1 100 ? -30.609 -8.867 -2.973 1 95.19 100 ASP A C 1
ATOM 760 O O . ASP A 1 100 ? -31.609 -8.156 -2.768 1 95.19 100 ASP A O 1
ATOM 764 N N . LEU A 1 101 ? -29.484 -8.375 -3.301 1 95.69 101 LEU A N 1
ATOM 765 C CA . LEU A 1 101 ? -29.172 -6.957 -3.168 1 95.69 101 LEU A CA 1
ATOM 766 C C . LEU A 1 101 ? -29.516 -6.203 -4.449 1 95.69 101 LEU A C 1
ATOM 768 O O . LEU A 1 101 ? -29.469 -4.973 -4.477 1 95.69 101 LEU A O 1
ATOM 772 N N . THR A 1 102 ? -29.859 -6.914 -5.426 1 93.19 102 THR A N 1
ATOM 773 C CA . THR A 1 102 ? -30.078 -6.285 -6.727 1 93.19 102 THR A CA 1
ATOM 774 C C . THR A 1 102 ? -31.562 -6.273 -7.082 1 93.19 102 THR A C 1
ATOM 776 O O . THR A 1 102 ? -31.922 -6 -8.227 1 93.19 102 THR A O 1
ATOM 779 N N . GLN A 1 103 ? -32.344 -6.543 -6.098 1 92 103 GLN A N 1
ATOM 780 C CA . GLN A 1 103 ? -33.781 -6.543 -6.316 1 92 103 GLN A CA 1
ATOM 781 C C . GLN A 1 103 ? -34.25 -5.176 -6.793 1 92 103 GLN A C 1
ATOM 783 O O . GLN A 1 103 ? -33.719 -4.145 -6.383 1 92 103 GLN A O 1
ATOM 788 N N . GLU A 1 104 ? -35.25 -5.203 -7.645 1 93 104 GLU A N 1
ATOM 789 C CA . GLU A 1 104 ? -35.844 -3.961 -8.125 1 93 104 GLU A CA 1
ATOM 790 C C . GLU A 1 104 ? -36.844 -3.4 -7.117 1 93 104 GLU A C 1
ATOM 792 O O . GLU A 1 104 ? -38.031 -3.676 -7.203 1 93 104 GLU A O 1
ATOM 797 N N . ALA A 1 105 ? -36.438 -2.686 -6.191 1 93.5 105 ALA A N 1
ATOM 798 C CA . ALA A 1 105 ? -37.219 -2.035 -5.141 1 93.5 105 ALA A CA 1
ATOM 799 C C . ALA A 1 105 ? -36.531 -0.75 -4.672 1 93.5 105 ALA A C 1
ATOM 801 O O . ALA A 1 105 ? -35.312 -0.602 -4.801 1 93.5 105 ALA A O 1
ATOM 802 N N . GLU A 1 106 ? -37.281 0.139 -4.258 1 93.31 106 GLU A N 1
ATOM 803 C CA . GLU A 1 106 ? -36.75 1.374 -3.713 1 93.31 106 GLU A CA 1
ATOM 804 C C . GLU A 1 106 ? -35.906 1.104 -2.453 1 93.31 106 GLU A C 1
ATOM 806 O O . GLU A 1 106 ? -34.812 1.646 -2.287 1 93.31 106 GLU A O 1
ATOM 811 N N . ASN A 1 107 ? -36.531 0.244 -1.591 1 95.19 107 ASN A N 1
ATOM 812 C CA . ASN A 1 107 ? -35.875 -0.243 -0.397 1 95.19 107 ASN A CA 1
ATOM 813 C C . ASN A 1 107 ? -35.719 -1.761 -0.419 1 95.19 107 ASN A C 1
ATOM 815 O O . ASN A 1 107 ? -36.688 -2.486 -0.538 1 95.19 107 ASN A O 1
ATOM 819 N N . VAL A 1 108 ? -34.5 -2.184 -0.368 1 96.94 108 VAL A N 1
ATOM 820 C CA . VAL A 1 108 ? -34.156 -3.6 -0.441 1 96.94 108 VAL A CA 1
ATOM 821 C C . VAL A 1 108 ? -34.031 -4.172 0.968 1 96.94 108 VAL A C 1
ATOM 823 O O . VAL A 1 108 ? -33.281 -3.621 1.797 1 96.94 108 VAL A O 1
ATOM 826 N N . PRO A 1 109 ? -34.719 -5.203 1.248 1 96.19 109 PRO A N 1
ATOM 827 C CA . PRO A 1 109 ? -34.5 -5.855 2.541 1 96.19 109 PRO A CA 1
ATOM 828 C C . PRO A 1 109 ? -33.156 -6.559 2.621 1 96.19 109 PRO A C 1
ATOM 830 O O . PRO A 1 109 ? -32.844 -7.418 1.789 1 96.19 109 PRO A O 1
ATOM 833 N N . VAL A 1 110 ? -32.344 -6.191 3.547 1 96.62 110 VAL A N 1
ATOM 834 C CA . VAL A 1 110 ? -30.984 -6.723 3.729 1 96.62 110 VAL A CA 1
ATOM 835 C C . VAL A 1 110 ? -30.859 -7.348 5.113 1 96.62 110 VAL A C 1
ATOM 837 O O . VAL A 1 110 ? -31.297 -6.758 6.109 1 96.62 110 VAL A O 1
ATOM 840 N N . PRO A 1 111 ? -30.375 -8.531 5.184 1 97.06 111 PRO A N 1
ATOM 841 C CA . PRO A 1 111 ? -30.156 -9.117 6.512 1 97.06 111 PRO A CA 1
ATOM 842 C C . PRO A 1 111 ? -29.406 -8.188 7.457 1 97.06 111 PRO A C 1
ATOM 844 O O . PRO A 1 111 ? -28.469 -7.5 7.031 1 97.06 111 PRO A O 1
ATOM 847 N N . LYS A 1 112 ? -29.734 -8.203 8.68 1 96.62 112 LYS A N 1
ATOM 848 C CA . LYS A 1 112 ? -29.188 -7.293 9.68 1 96.62 112 LYS A CA 1
ATOM 849 C C . LYS A 1 112 ? -27.656 -7.344 9.688 1 96.62 112 LYS A C 1
ATOM 851 O O . LYS A 1 112 ? -27 -6.301 9.672 1 96.62 112 LYS A O 1
ATOM 856 N N . PRO A 1 113 ? -27.016 -8.539 9.648 1 96.25 113 PRO A N 1
ATOM 857 C CA . PRO A 1 113 ? -25.547 -8.57 9.656 1 96.25 113 PRO A CA 1
ATOM 858 C C . PRO A 1 113 ? -24.938 -7.828 8.461 1 96.25 113 PRO A C 1
ATOM 860 O O . PRO A 1 113 ? -23.891 -7.18 8.602 1 96.25 113 PRO A O 1
ATOM 863 N N . ALA A 1 114 ? -25.625 -7.914 7.344 1 96.81 114 ALA A N 1
ATOM 864 C CA . ALA A 1 114 ? -25.141 -7.234 6.148 1 96.81 114 ALA A CA 1
ATOM 865 C C . ALA A 1 114 ? -25.344 -5.723 6.258 1 96.81 114 ALA A C 1
ATOM 867 O O . ALA A 1 114 ? -24.469 -4.945 5.871 1 96.81 114 ALA A O 1
ATOM 868 N N . ALA A 1 115 ? -26.453 -5.32 6.762 1 96.81 115 ALA A N 1
ATOM 869 C CA . ALA A 1 115 ? -26.703 -3.898 6.98 1 96.81 115 ALA A CA 1
ATOM 870 C C . ALA A 1 115 ? -25.703 -3.303 7.961 1 96.81 115 ALA A C 1
ATOM 872 O O . ALA A 1 115 ? -25.172 -2.209 7.734 1 96.81 115 ALA A O 1
ATOM 873 N N . MET A 1 116 ? -25.391 -4.066 8.977 1 96 116 MET A N 1
ATOM 874 C CA . MET A 1 116 ? -24.422 -3.621 9.977 1 96 116 MET A CA 1
ATOM 875 C C . MET A 1 116 ? -23.031 -3.514 9.367 1 96 116 MET A C 1
ATOM 877 O O . MET A 1 116 ? -22.266 -2.596 9.695 1 96 116 MET A O 1
ATOM 881 N N . ALA A 1 117 ? -22.688 -4.473 8.508 1 96.12 117 ALA A N 1
ATOM 882 C CA . ALA A 1 117 ? -21.391 -4.422 7.84 1 96.12 117 ALA A CA 1
ATOM 883 C C . ALA A 1 117 ? -21.25 -3.158 6.992 1 96.12 117 ALA A C 1
ATOM 885 O O . ALA A 1 117 ? -20.219 -2.492 7.016 1 96.12 117 ALA A O 1
ATOM 886 N N . LEU A 1 118 ? -22.312 -2.854 6.305 1 96.62 118 LEU A N 1
ATOM 887 C CA . LEU A 1 118 ? -22.312 -1.646 5.484 1 96.62 118 LEU A CA 1
ATOM 888 C C . LEU A 1 118 ? -22.203 -0.4 6.355 1 96.62 118 LEU A C 1
ATOM 890 O O . LEU A 1 118 ? -21.438 0.514 6.039 1 96.62 118 LEU A O 1
ATOM 894 N N . SER A 1 119 ? -22.922 -0.364 7.438 1 95.62 119 SER A N 1
ATOM 895 C CA . SER A 1 119 ? -22.859 0.762 8.367 1 95.62 119 SER A CA 1
ATOM 896 C C . SER A 1 119 ? -21.438 0.985 8.883 1 95.62 119 SER A C 1
ATOM 898 O O . SER A 1 119 ? -20.938 2.109 8.859 1 95.62 119 SER A O 1
ATOM 900 N N . ARG A 1 120 ? -20.844 -0.115 9.297 1 94.75 120 ARG A N 1
ATOM 901 C CA . ARG A 1 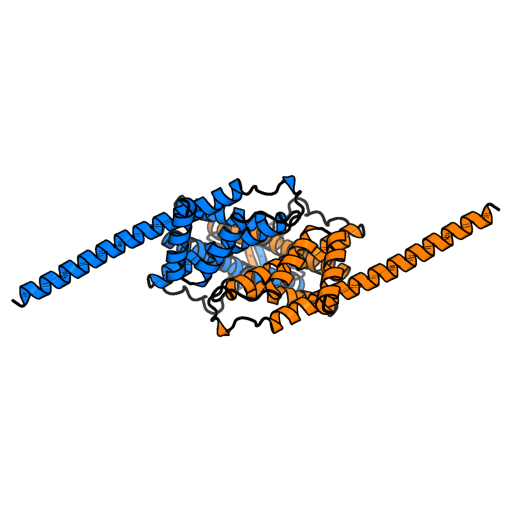120 ? -19.5 -0.035 9.836 1 94.75 120 ARG A CA 1
ATOM 902 C C . ARG A 1 120 ? -18.516 0.451 8.766 1 94.75 120 ARG A C 1
ATOM 904 O O . ARG A 1 120 ? -17.625 1.257 9.055 1 94.75 120 ARG A O 1
ATOM 911 N N . LEU A 1 121 ? -18.672 -0.043 7.559 1 95.81 121 LEU A N 1
ATOM 912 C CA . LEU A 1 121 ? -17.781 0.346 6.469 1 95.81 121 LEU A CA 1
ATOM 913 C C . LEU A 1 121 ? -17.922 1.831 6.156 1 95.81 121 LEU A C 1
ATOM 915 O O . LEU A 1 121 ? -16.938 2.523 5.938 1 95.81 121 LEU A O 1
ATOM 919 N N . ILE A 1 122 ? -19.172 2.314 6.156 1 95.25 122 ILE A N 1
ATOM 920 C CA . ILE A 1 122 ? -19.438 3.73 5.902 1 95.25 122 ILE A CA 1
ATOM 921 C C . ILE A 1 122 ? -18.781 4.574 7 1 95.25 122 ILE A C 1
ATOM 923 O O . ILE A 1 122 ? -18.094 5.551 6.711 1 95.25 122 ILE A O 1
ATOM 927 N N . ASP A 1 123 ? -18.984 4.168 8.219 1 93.19 123 ASP A N 1
ATOM 928 C CA . ASP A 1 123 ? -18.422 4.898 9.352 1 93.19 123 ASP A CA 1
ATOM 929 C C . ASP A 1 123 ? -16.891 4.887 9.305 1 93.19 123 ASP A C 1
ATOM 931 O O . ASP A 1 123 ? -16.25 5.918 9.523 1 93.19 123 ASP A O 1
ATOM 935 N N . THR A 1 124 ? -16.375 3.729 9.039 1 92.94 124 THR A N 1
ATOM 936 C CA . THR A 1 124 ? -14.922 3.592 8.977 1 92.94 124 THR A CA 1
ATOM 937 C C . THR A 1 124 ? -14.336 4.438 7.848 1 92.94 124 THR A C 1
ATOM 939 O O . THR A 1 124 ? -13.344 5.141 8.039 1 92.94 124 THR A O 1
ATOM 942 N N . ALA A 1 125 ? -14.945 4.324 6.691 1 92.62 125 ALA A N 1
ATOM 943 C CA . ALA A 1 125 ? -14.492 5.109 5.551 1 92.62 125 ALA A CA 1
ATOM 944 C C . ALA A 1 125 ? -14.516 6.602 5.867 1 92.62 125 ALA A C 1
ATOM 946 O O . ALA A 1 125 ? -13.57 7.328 5.555 1 92.62 125 ALA A O 1
ATOM 947 N N . SER A 1 126 ? -15.594 7.047 6.492 1 90.81 126 SER A N 1
ATOM 948 C CA . SER A 1 126 ? -15.727 8.445 6.883 1 90.81 126 SER A CA 1
ATOM 949 C C . SER A 1 126 ? -14.648 8.852 7.879 1 90.81 126 SER A C 1
ATOM 951 O O . SER A 1 126 ? -14.039 9.914 7.75 1 90.81 126 SER A O 1
ATOM 953 N N . TYR A 1 127 ? -14.5 8 8.789 1 87.62 127 TYR A N 1
ATOM 954 C CA . TYR A 1 127 ? -13.516 8.266 9.828 1 87.62 127 TYR A CA 1
ATOM 955 C C . TYR A 1 127 ? -12.117 8.352 9.242 1 87.62 127 TYR A C 1
ATOM 957 O O . TYR A 1 127 ? -11.375 9.297 9.523 1 87.62 127 TYR A O 1
ATOM 965 N N . GLU A 1 128 ? -11.742 7.387 8.438 1 85.44 128 GLU A N 1
ATOM 966 C CA . GLU A 1 128 ? -10.414 7.352 7.836 1 85.44 128 GLU A CA 1
ATOM 967 C C . GLU A 1 128 ? -10.18 8.57 6.949 1 85.44 128 GLU A C 1
ATOM 969 O O . GLU A 1 128 ? -9.102 9.164 6.98 1 85.44 128 GLU A O 1
ATOM 974 N N . ASP A 1 129 ? -11.148 8.914 6.23 1 84 129 ASP A N 1
ATOM 975 C CA . ASP A 1 129 ? -11.031 10.07 5.344 1 84 129 ASP A CA 1
ATOM 976 C C . ASP A 1 129 ? -10.906 11.367 6.148 1 84 129 ASP A C 1
ATOM 978 O O . ASP A 1 129 ? -10.039 12.195 5.867 1 84 129 ASP A O 1
ATOM 982 N N . ARG A 1 130 ? -11.758 11.539 7.113 1 82.06 130 ARG A N 1
ATOM 983 C CA . ARG A 1 130 ? -11.734 12.734 7.949 1 82.06 130 ARG A CA 1
ATOM 984 C C . ARG A 1 130 ? -10.406 12.852 8.695 1 82.06 130 ARG A C 1
ATOM 986 O O . ARG A 1 130 ? -9.82 13.938 8.742 1 82.06 130 ARG A O 1
ATOM 993 N N . ARG A 1 131 ? -10.031 11.766 9.219 1 79.62 131 ARG A N 1
ATOM 994 C CA . ARG A 1 131 ? -8.789 11.781 9.977 1 79.62 131 ARG A CA 1
ATOM 995 C C . ARG A 1 131 ? -7.609 12.164 9.094 1 79.62 131 ARG A C 1
ATOM 997 O O . ARG A 1 131 ? -6.785 13 9.477 1 79.62 131 ARG A O 1
ATOM 1004 N N . ARG A 1 132 ? -7.574 11.609 7.965 1 80.94 132 ARG A N 1
ATOM 1005 C CA . ARG A 1 132 ? -6.5 11.898 7.023 1 80.94 132 ARG A CA 1
ATOM 1006 C C . ARG A 1 132 ? -6.539 13.359 6.586 1 80.94 132 ARG A C 1
ATOM 1008 O O . ARG A 1 132 ? -5.512 14.047 6.598 1 80.94 132 ARG A O 1
ATOM 1015 N N . LEU A 1 133 ? -7.68 13.781 6.309 1 83.12 133 LEU A N 1
ATOM 1016 C CA . LEU A 1 133 ? -7.824 15.148 5.816 1 83.12 133 LEU A CA 1
ATOM 1017 C C . LEU A 1 133 ? -7.586 16.156 6.934 1 83.12 133 LEU A C 1
ATOM 1019 O O . LEU A 1 133 ? -6.965 17.203 6.707 1 83.12 133 LEU A O 1
ATOM 1023 N N . SER A 1 134 ? -8.094 15.82 8.07 1 82.62 134 SER A N 1
ATOM 1024 C CA . SER A 1 134 ? -7.938 16.734 9.188 1 82.62 134 SER A CA 1
ATOM 1025 C C . SER A 1 134 ? -6.469 16.906 9.57 1 82.62 134 SER A C 1
ATOM 1027 O O . SER A 1 134 ? -5.996 18.016 9.797 1 82.62 134 SER A O 1
ATOM 1029 N N . SER A 1 135 ? -5.746 15.797 9.594 1 82.88 135 SER A N 1
ATOM 1030 C CA . SER A 1 135 ? -4.324 15.844 9.922 1 82.88 135 SER A CA 1
ATOM 1031 C C . SER A 1 135 ? -3.541 16.609 8.867 1 82.88 135 SER A C 1
ATOM 1033 O O . SER A 1 135 ? -2.664 17.406 9.195 1 82.88 135 SER A O 1
ATOM 1035 N N . LEU A 1 136 ? -3.932 16.391 7.672 1 89.25 136 LEU A N 1
ATOM 1036 C CA . LEU A 1 136 ? -3.254 17.062 6.566 1 89.25 136 LEU A CA 1
ATOM 1037 C C . LEU A 1 136 ? -3.547 18.562 6.582 1 89.25 136 LEU A C 1
ATOM 1039 O O . LEU A 1 136 ? -2.635 19.375 6.438 1 89.25 136 LEU A O 1
ATOM 1043 N N . ALA A 1 137 ? -4.793 18.844 6.781 1 88.56 137 ALA A N 1
ATOM 1044 C CA . ALA A 1 137 ? -5.199 20.234 6.812 1 88.56 137 ALA A CA 1
ATOM 1045 C C . ALA A 1 137 ? -4.535 20.984 7.969 1 88.56 137 ALA A C 1
ATOM 1047 O O . ALA A 1 137 ? -4.035 22.094 7.797 1 88.56 137 ALA A O 1
ATOM 1048 N N . ALA A 1 138 ? -4.523 20.328 9.078 1 86 138 ALA A N 1
ATOM 1049 C CA . ALA A 1 138 ? -3.896 20.922 10.25 1 86 138 ALA A CA 1
ATOM 1050 C C . ALA A 1 138 ? -2.402 21.141 10.031 1 86 138 ALA A C 1
ATOM 1052 O O . ALA A 1 138 ? -1.824 22.109 10.539 1 86 138 ALA A O 1
ATOM 1053 N N . PHE A 1 139 ? -1.856 20.266 9.25 1 87.5 139 PHE A N 1
ATOM 1054 C CA . PHE A 1 139 ? -0.427 20.328 8.969 1 87.5 139 PHE A CA 1
ATOM 1055 C C . PHE A 1 139 ? -0.121 21.391 7.922 1 87.5 139 PHE A C 1
ATOM 1057 O O . PHE A 1 139 ? 0.827 22.156 8.078 1 87.5 139 PHE A O 1
ATOM 1064 N N . LEU A 1 140 ? -0.958 21.531 6.965 1 89.69 140 LEU A N 1
ATOM 1065 C CA . LEU A 1 140 ? -0.605 22.297 5.777 1 89.69 140 LEU A CA 1
ATOM 1066 C C . LEU A 1 140 ? -1.189 23.703 5.844 1 89.69 140 LEU A C 1
ATOM 1068 O O . LEU A 1 140 ? -0.762 24.594 5.105 1 89.69 140 LEU A O 1
ATOM 1072 N N . THR A 1 141 ? -2.205 23.844 6.719 1 85.81 141 THR A N 1
ATOM 1073 C CA . THR A 1 141 ? -2.914 25.109 6.711 1 85.81 141 THR A CA 1
ATOM 1074 C C . THR A 1 141 ? -3.012 25.688 8.117 1 85.81 141 THR A C 1
ATOM 1076 O O . THR A 1 141 ? -2.936 24.953 9.102 1 85.81 141 THR A O 1
ATOM 1079 N N . ASP A 1 142 ? -3.262 26.984 8.219 1 80.94 142 ASP A N 1
ATOM 1080 C CA . ASP A 1 142 ? -3.396 27.672 9.5 1 80.94 142 ASP A CA 1
ATOM 1081 C C . ASP A 1 142 ? -4.781 27.438 10.102 1 80.94 142 ASP A C 1
ATOM 1083 O O . ASP A 1 142 ? -4.93 27.375 11.328 1 80.94 142 ASP A O 1
ATOM 1087 N N . ASP A 1 143 ? -5.758 27.281 9.289 1 81.81 143 ASP A N 1
ATOM 1088 C CA . ASP A 1 143 ? -7.129 27.234 9.789 1 81.81 143 ASP A CA 1
ATOM 1089 C C . ASP A 1 143 ? -7.668 25.797 9.75 1 81.81 143 ASP A C 1
ATOM 1091 O O . ASP A 1 143 ? -8.859 25.578 9.992 1 81.81 143 ASP A O 1
ATOM 1095 N N . GLY A 1 144 ? -6.836 24.875 9.344 1 85.56 144 GLY A N 1
ATOM 1096 C CA . GLY A 1 144 ? -7.266 23.5 9.312 1 85.56 144 GLY A CA 1
ATOM 1097 C C . GLY A 1 144 ? -8.289 23.219 8.234 1 85.56 144 GLY A C 1
ATOM 1098 O O . GLY A 1 144 ? -9.086 22.281 8.352 1 85.56 144 GLY A O 1
ATOM 1099 N N . ASN A 1 145 ? -8.281 23.984 7.098 1 88.25 145 ASN A N 1
ATOM 1100 C CA . ASN A 1 145 ? -9.242 23.844 6.012 1 88.25 145 ASN A CA 1
ATOM 1101 C C . ASN A 1 145 ? -8.883 22.672 5.09 1 88.25 145 ASN A C 1
ATOM 1103 O O . ASN A 1 145 ? -7.922 22.766 4.324 1 88.25 145 ASN A O 1
ATOM 1107 N N . PRO A 1 146 ? -9.68 21.641 5.055 1 88.31 146 PRO A N 1
ATOM 1108 C CA . PRO A 1 146 ? -9.359 20.469 4.227 1 88.31 146 PRO A CA 1
ATOM 1109 C C . PRO A 1 146 ? -9.539 20.75 2.734 1 88.31 146 PRO A C 1
ATOM 1111 O O . PRO A 1 146 ? -9.094 19.953 1.901 1 88.31 146 PRO A O 1
ATOM 1114 N N . LYS A 1 147 ? -10.172 21.844 2.4 1 89.06 147 LYS A N 1
ATOM 1115 C CA . LYS A 1 147 ? -10.422 22.172 0.999 1 89.06 147 LYS A CA 1
ATOM 1116 C C . LYS A 1 147 ? -9.352 23.109 0.453 1 89.06 147 LYS A C 1
ATOM 1118 O O . LYS A 1 147 ? -9.422 23.531 -0.702 1 89.06 147 LYS A O 1
ATOM 1123 N N . ALA A 1 148 ? -8.359 23.406 1.247 1 90.81 148 ALA A N 1
ATOM 1124 C CA . ALA A 1 148 ? -7.281 24.297 0.832 1 90.81 148 ALA A CA 1
ATOM 1125 C C . ALA A 1 148 ? -6.492 23.703 -0.332 1 90.81 148 ALA A C 1
ATOM 1127 O O . ALA A 1 148 ? -6.273 22.5 -0.389 1 90.81 148 ALA A O 1
ATOM 1128 N N . PRO A 1 149 ? -6.055 24.484 -1.261 1 91.5 149 PRO A N 1
ATOM 1129 C CA . PRO A 1 149 ? -5.27 24.031 -2.41 1 91.5 149 PRO A CA 1
ATOM 1130 C C . PRO A 1 149 ? -4.043 23.219 -2 1 91.5 149 PRO A C 1
ATOM 1132 O O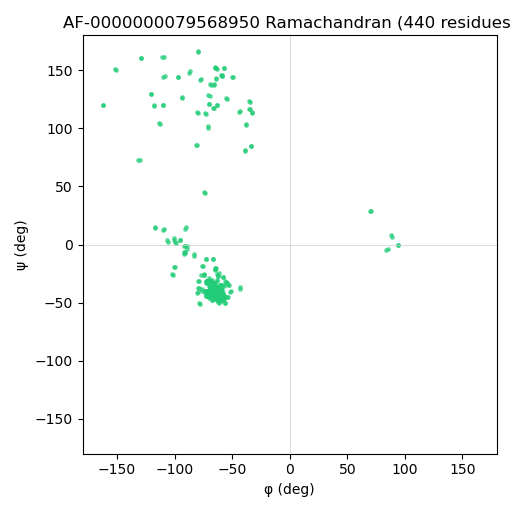 . PRO A 1 149 ? -3.686 22.25 -2.676 1 91.5 149 PRO A O 1
ATOM 1135 N N . ALA A 1 150 ? -3.465 23.578 -0.9 1 92.5 150 ALA A N 1
ATOM 1136 C CA . ALA A 1 150 ? -2.273 22.875 -0.428 1 92.5 150 ALA A CA 1
ATOM 1137 C C . ALA A 1 150 ? -2.586 21.422 -0.108 1 92.5 150 ALA A C 1
ATOM 1139 O O . ALA A 1 150 ? -1.758 20.531 -0.34 1 92.5 150 ALA A O 1
ATOM 1140 N N . VAL A 1 151 ? -3.76 21.219 0.423 1 92.38 151 VAL A N 1
ATOM 1141 C CA . VAL A 1 151 ? -4.18 19.859 0.766 1 92.38 151 VAL A CA 1
ATOM 1142 C C . VAL A 1 151 ? -4.359 19.031 -0.508 1 92.38 151 VAL A C 1
ATOM 1144 O O . VAL A 1 151 ? -3.887 17.906 -0.592 1 92.38 151 VAL A O 1
ATOM 1147 N N . LYS A 1 152 ? -5.004 19.625 -1.465 1 91.56 152 LYS A N 1
ATOM 1148 C CA . LYS A 1 152 ? -5.188 18.938 -2.746 1 91.56 152 LYS A CA 1
ATOM 1149 C C . LYS A 1 152 ? -3.846 18.641 -3.404 1 91.56 152 LYS A C 1
ATOM 1151 O O . LYS A 1 152 ? -3.654 17.547 -3.957 1 91.56 152 LYS A O 1
ATOM 1156 N N . GLU A 1 153 ? -2.979 19.562 -3.402 1 94.75 153 GLU A N 1
ATOM 1157 C CA . GLU A 1 153 ? -1.659 19.391 -4 1 94.75 153 GLU A CA 1
ATOM 1158 C C . GLU A 1 153 ? -0.9 18.25 -3.33 1 94.75 153 GLU A C 1
ATOM 1160 O O . GLU A 1 153 ? -0.266 17.438 -4.008 1 94.75 153 GLU A O 1
ATOM 1165 N N . TRP A 1 154 ? -0.999 18.188 -2.02 1 96 154 TRP A N 1
ATOM 1166 C CA . TRP A 1 154 ? -0.352 17.125 -1.268 1 96 154 TRP A CA 1
ATOM 1167 C C . TRP A 1 154 ? -0.915 15.766 -1.662 1 96 154 TRP A C 1
ATOM 1169 O O . TRP A 1 154 ? -0.161 14.812 -1.876 1 96 154 TRP A O 1
ATOM 1179 N N . ARG A 1 155 ? -2.197 15.672 -1.776 1 92.94 155 ARG A N 1
ATOM 1180 C CA . ARG A 1 155 ? -2.854 14.422 -2.139 1 92.94 155 ARG A CA 1
ATOM 1181 C C . ARG A 1 155 ? -2.471 13.992 -3.551 1 92.94 155 ARG A C 1
ATOM 1183 O O . ARG A 1 155 ? -2.193 12.812 -3.793 1 92.94 155 ARG A O 1
ATOM 1190 N N . ASP A 1 156 ? -2.473 14.93 -4.469 1 93.56 156 ASP A N 1
ATOM 1191 C CA . ASP A 1 156 ? -2.076 14.633 -5.84 1 93.56 156 ASP A CA 1
ATOM 1192 C C . ASP A 1 156 ? -0.64 14.117 -5.898 1 93.56 156 ASP A C 1
ATOM 1194 O O . ASP A 1 156 ? -0.34 13.18 -6.645 1 93.56 156 ASP A O 1
ATOM 1198 N N . LEU A 1 157 ? 0.166 14.781 -5.125 1 96.25 157 LEU A N 1
ATOM 1199 C CA . LEU A 1 157 ? 1.565 14.375 -5.062 1 96.25 157 LEU A CA 1
ATOM 1200 C C . LEU A 1 157 ? 1.697 12.953 -4.508 1 96.25 157 LEU A C 1
ATOM 1202 O O . LEU A 1 157 ? 2.463 12.148 -5.039 1 96.25 157 LEU A O 1
ATOM 1206 N N . SER A 1 158 ? 0.965 12.695 -3.461 1 95.06 158 SER A N 1
ATOM 1207 C CA . SER A 1 158 ? 0.961 11.352 -2.877 1 95.06 158 SER A CA 1
ATOM 1208 C C . SER A 1 158 ? 0.515 10.312 -3.893 1 95.06 158 SER A C 1
ATOM 1210 O O . SER A 1 158 ? 1.106 9.234 -3.984 1 95.06 158 SER A O 1
ATOM 1212 N N . GLU A 1 159 ? -0.488 10.594 -4.625 1 91.06 159 GLU A N 1
ATOM 1213 C CA . GLU A 1 159 ? -0.992 9.672 -5.645 1 91.06 159 GLU A CA 1
ATOM 1214 C C . GLU A 1 159 ? 0.063 9.406 -6.715 1 91.06 159 GLU A C 1
ATOM 1216 O O . GLU A 1 159 ? 0.162 8.289 -7.227 1 91.06 159 GLU A O 1
ATOM 1221 N N . TYR A 1 160 ? 0.776 10.422 -7.082 1 94 160 TYR A N 1
ATOM 1222 C CA . TYR A 1 160 ? 1.871 10.258 -8.031 1 94 160 TYR A CA 1
ATOM 1223 C C . TYR A 1 160 ? 2.869 9.219 -7.543 1 94 160 TYR A C 1
ATOM 1225 O O . TYR A 1 160 ? 3.227 8.297 -8.281 1 94 160 TYR A O 1
ATOM 1233 N N . PHE A 1 161 ? 3.324 9.344 -6.293 1 96 161 PHE A N 1
ATOM 1234 C CA . PHE A 1 161 ? 4.328 8.438 -5.754 1 96 161 PHE A CA 1
ATOM 1235 C C . PHE A 1 161 ? 3.756 7.035 -5.582 1 96 161 PHE A C 1
ATOM 1237 O O . PHE A 1 161 ? 4.469 6.043 -5.738 1 96 161 PHE A O 1
ATOM 1244 N N . VAL A 1 162 ? 2.471 6.922 -5.281 1 91.38 162 VAL A N 1
ATOM 1245 C CA . VAL A 1 162 ? 1.82 5.617 -5.191 1 91.38 162 VAL A CA 1
ATOM 1246 C C . VAL A 1 162 ? 1.803 4.949 -6.566 1 91.38 162 VAL A C 1
ATOM 1248 O O . VAL A 1 162 ? 2.113 3.764 -6.691 1 91.38 162 VAL A O 1
ATOM 1251 N N . ARG A 1 163 ? 1.485 5.707 -7.535 1 88.38 163 ARG A N 1
ATOM 1252 C CA . ARG A 1 163 ? 1.37 5.195 -8.898 1 88.38 163 ARG A CA 1
ATOM 1253 C C . ARG A 1 163 ? 2.691 4.602 -9.375 1 88.38 163 ARG A C 1
ATOM 1255 O O . ARG A 1 163 ? 2.717 3.512 -9.953 1 88.38 163 ARG A O 1
ATOM 1262 N N . TRP A 1 164 ? 3.727 5.254 -9.039 1 92.06 164 TRP A N 1
ATOM 1263 C CA . TRP A 1 164 ? 5.02 4.867 -9.602 1 92.06 164 TRP A CA 1
ATOM 1264 C C . TRP A 1 164 ? 5.809 4.02 -8.609 1 92.06 164 TRP A C 1
ATOM 1266 O O . TRP A 1 164 ? 6.922 3.576 -8.906 1 92.06 164 TRP A O 1
ATOM 1276 N N . GLY A 1 165 ? 5.211 3.734 -7.434 1 91.5 165 GLY A N 1
ATOM 1277 C CA . GLY A 1 165 ? 5.828 2.859 -6.449 1 91.5 165 GLY A CA 1
ATOM 1278 C C . GLY A 1 165 ? 5.594 1.387 -6.73 1 91.5 165 GLY A C 1
ATOM 1279 O O . GLY A 1 165 ? 6.223 0.524 -6.113 1 91.5 165 GLY A O 1
ATOM 1280 N N . HIS A 1 166 ? 4.75 1.086 -7.688 1 87.44 166 HIS A N 1
ATOM 1281 C CA . HIS A 1 166 ? 4.426 -0.311 -7.953 1 87.44 166 HIS A CA 1
ATOM 1282 C C . HIS A 1 166 ? 5.016 -0.767 -9.281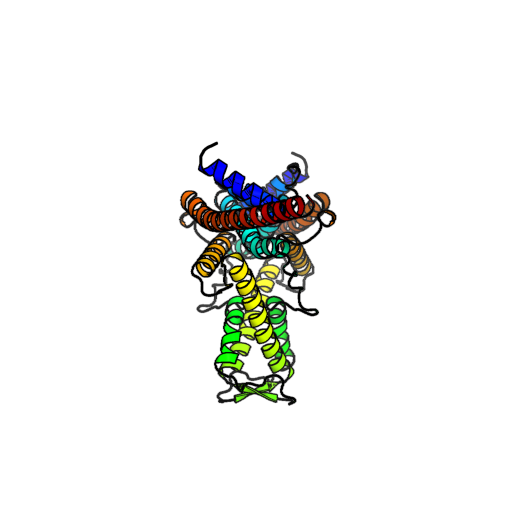 1 87.44 166 HIS A C 1
ATOM 1284 O O . HIS A 1 166 ? 5.082 0.011 -10.242 1 87.44 166 HIS A O 1
ATOM 1290 N N . LEU A 1 167 ? 5.434 -2.092 -9.227 1 81.31 167 LEU A N 1
ATOM 1291 C CA . LEU A 1 167 ? 5.867 -2.711 -10.477 1 81.31 167 LEU A CA 1
ATOM 1292 C C . LEU A 1 167 ? 4.68 -2.955 -11.406 1 81.31 167 LEU A C 1
ATOM 1294 O O . LEU A 1 167 ? 3.691 -3.576 -11 1 81.31 167 LEU A O 1
ATOM 1298 N N . ARG A 1 168 ? 4.453 -2.107 -12.414 1 68.88 168 ARG A N 1
ATOM 1299 C CA . ARG A 1 168 ? 3.357 -2.273 -13.359 1 68.88 168 ARG A CA 1
ATOM 1300 C C . ARG A 1 168 ? 3.877 -2.67 -14.734 1 68.88 168 ARG A C 1
ATOM 1302 O O . ARG A 1 168 ? 5.086 -2.664 -14.977 1 68.88 168 ARG A O 1
ATOM 1309 N N . ASP A 1 169 ? 2.922 -3.166 -15.391 1 61.62 169 ASP A N 1
ATOM 1310 C CA . ASP A 1 169 ? 3.246 -3.568 -16.75 1 61.62 169 ASP A CA 1
ATOM 1311 C C . ASP A 1 169 ? 3.402 -2.35 -17.672 1 61.62 169 ASP A C 1
ATOM 1313 O O . ASP A 1 169 ? 2.543 -2.084 -18.5 1 61.62 169 ASP A O 1
ATOM 1317 N N . LYS A 1 170 ? 4.059 -1.458 -17.172 1 59.53 170 LYS A N 1
ATOM 1318 C CA . LYS A 1 170 ? 4.289 -0.307 -18.047 1 59.53 170 LYS A CA 1
ATOM 1319 C C . LYS A 1 170 ? 5.645 -0.403 -18.734 1 59.53 170 LYS A C 1
ATOM 1321 O O . LYS A 1 170 ? 6.578 -1.013 -18.203 1 59.53 170 LYS A O 1
ATOM 1326 N N . SER A 1 171 ? 5.523 0.052 -19.875 1 64.62 171 SER A N 1
ATOM 1327 C CA . SER A 1 171 ? 6.754 0.109 -20.656 1 64.62 171 SER A CA 1
ATOM 1328 C C . SER A 1 171 ? 7.762 1.069 -20.031 1 64.62 171 SER A C 1
ATOM 1330 O O . SER A 1 171 ? 7.383 1.973 -19.281 1 64.62 171 SER A O 1
ATOM 1332 N N . GLU A 1 172 ? 8.945 0.83 -20.234 1 66.62 172 GLU A N 1
ATOM 1333 C CA . GLU A 1 172 ? 10.031 1.689 -19.781 1 66.62 172 GLU A CA 1
ATOM 1334 C C . GLU A 1 172 ? 9.844 3.123 -20.266 1 66.62 172 GLU A C 1
ATOM 1336 O O . GLU A 1 172 ? 10.203 4.074 -19.578 1 66.62 172 GLU A O 1
ATOM 1341 N N . ALA A 1 173 ? 9.289 3.164 -21.391 1 68.44 173 ALA A N 1
ATOM 1342 C CA . ALA A 1 173 ? 9.117 4.48 -22 1 68.44 173 ALA A CA 1
ATOM 1343 C C . ALA A 1 173 ? 8.125 5.328 -21.203 1 68.44 173 ALA A C 1
ATOM 1345 O O . ALA A 1 173 ? 8.125 6.555 -21.312 1 68.44 173 ALA A O 1
ATOM 1346 N N . ASP A 1 174 ? 7.496 4.699 -20.391 1 82.12 174 ASP A N 1
ATOM 1347 C CA . ASP A 1 174 ? 6.453 5.402 -19.656 1 82.12 174 ASP A CA 1
ATOM 1348 C C . ASP A 1 174 ? 6.934 5.801 -18.25 1 82.12 174 ASP A C 1
ATOM 1350 O O . ASP A 1 174 ? 6.219 6.48 -17.516 1 82.12 174 ASP A O 1
ATOM 1354 N N . LEU A 1 175 ? 8.266 5.492 -18.094 1 88.69 175 LEU A N 1
ATOM 1355 C CA . LEU A 1 175 ? 8.766 5.773 -16.75 1 88.69 175 LEU A CA 1
ATOM 1356 C C . LEU A 1 175 ? 9.023 7.266 -16.562 1 88.69 175 LEU A C 1
ATOM 1358 O O . LEU A 1 175 ? 9.461 7.941 -17.5 1 88.69 175 LEU A O 1
ATOM 1362 N N . PRO A 1 176 ? 8.734 7.793 -15.43 1 92.5 176 PRO A N 1
ATOM 1363 C CA . PRO A 1 176 ? 9.094 9.188 -15.18 1 92.5 176 PRO A CA 1
ATOM 1364 C C . PRO A 1 176 ? 10.594 9.445 -15.312 1 92.5 176 PRO A C 1
ATOM 1366 O O . PRO A 1 176 ? 11.406 8.586 -14.961 1 92.5 176 PRO A O 1
ATOM 1369 N N . THR A 1 177 ? 10.945 10.602 -15.797 1 92.75 177 THR A N 1
ATOM 1370 C CA . THR A 1 177 ? 12.336 11.016 -15.883 1 92.75 177 THR A CA 1
ATOM 1371 C C . THR A 1 177 ? 12.836 11.508 -14.523 1 92.75 177 THR A C 1
ATOM 1373 O O . THR A 1 177 ? 12.039 11.781 -13.633 1 92.75 177 THR A O 1
ATOM 1376 N N . ASP A 1 178 ? 14.094 11.617 -14.422 1 93.81 178 ASP A N 1
ATOM 1377 C CA . ASP A 1 178 ? 14.672 12.164 -13.195 1 93.81 178 ASP A CA 1
ATOM 1378 C C . ASP A 1 178 ? 14.203 13.594 -12.953 1 93.81 178 ASP A C 1
ATOM 1380 O O . ASP A 1 178 ? 14 14 -11.812 1 93.81 178 ASP A O 1
ATOM 1384 N N . GLU A 1 179 ? 14.086 14.289 -14.039 1 94.12 179 GLU A N 1
ATOM 1385 C CA . GLU A 1 179 ? 13.609 15.672 -13.922 1 94.12 179 GLU A CA 1
ATOM 1386 C C . GLU A 1 179 ? 12.195 15.727 -13.359 1 94.12 179 GLU A C 1
ATOM 1388 O O . GLU A 1 179 ? 11.891 16.562 -12.516 1 94.12 179 GLU A O 1
ATOM 1393 N N . GLU A 1 180 ? 11.367 14.828 -13.828 1 95.75 180 GLU A N 1
ATOM 1394 C CA . GLU A 1 180 ? 9.992 14.758 -13.328 1 95.75 180 GLU A CA 1
ATOM 1395 C C . GLU A 1 180 ? 9.953 14.375 -11.852 1 95.75 180 GLU A C 1
ATOM 1397 O O . GLU A 1 180 ? 9.234 14.992 -11.062 1 95.75 180 GLU A O 1
ATOM 1402 N N . LEU A 1 181 ? 10.75 13.406 -11.5 1 96.69 181 LEU A N 1
ATOM 1403 C CA . LEU A 1 181 ? 10.82 12.984 -10.102 1 96.69 181 LEU A CA 1
ATOM 1404 C C . LEU A 1 181 ? 11.328 14.117 -9.219 1 96.69 181 LEU A C 1
ATOM 1406 O O . LEU A 1 181 ?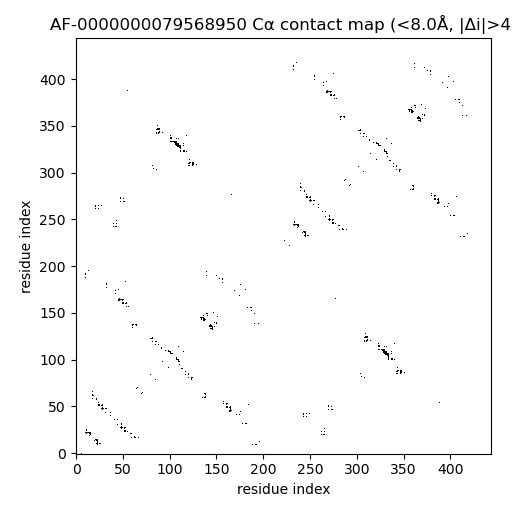 10.797 14.352 -8.133 1 96.69 181 LEU A O 1
ATOM 1410 N N . ALA A 1 182 ? 12.344 14.828 -9.695 1 95.94 182 ALA A N 1
ATOM 1411 C CA . ALA A 1 182 ? 12.898 15.953 -8.953 1 95.94 182 ALA A CA 1
ATOM 1412 C C . ALA A 1 182 ? 11.859 17.047 -8.75 1 95.94 182 ALA A C 1
ATOM 1414 O O . ALA A 1 182 ? 11.781 17.656 -7.68 1 95.94 182 ALA A O 1
ATOM 1415 N N . ALA A 1 183 ? 11.109 17.266 -9.781 1 96.44 183 ALA A N 1
ATOM 1416 C CA . ALA A 1 183 ? 10.055 18.281 -9.695 1 96.44 183 ALA A CA 1
ATOM 1417 C C . ALA A 1 183 ? 9 17.891 -8.664 1 96.44 183 ALA A C 1
ATOM 1419 O O . ALA A 1 183 ? 8.531 18.734 -7.902 1 96.44 183 ALA A O 1
ATOM 1420 N N . LYS A 1 184 ? 8.594 16.625 -8.664 1 97.5 184 LYS A N 1
ATOM 1421 C CA . LYS A 1 184 ? 7.602 16.141 -7.703 1 97.5 184 LYS A CA 1
ATOM 1422 C C . LYS A 1 184 ? 8.133 16.234 -6.273 1 97.5 184 LYS A C 1
ATOM 1424 O O . LYS A 1 184 ? 7.426 16.688 -5.375 1 97.5 184 LYS A O 1
ATOM 1429 N N . ILE A 1 185 ? 9.383 15.859 -6.031 1 97.81 185 ILE A N 1
ATOM 1430 C CA . ILE A 1 185 ? 9.984 15.984 -4.707 1 97.81 185 ILE A CA 1
ATOM 1431 C C . ILE A 1 185 ? 10.117 17.453 -4.336 1 97.81 185 ILE A C 1
ATOM 1433 O O . ILE A 1 185 ? 9.953 17.828 -3.172 1 97.81 185 ILE A O 1
ATOM 1437 N N . GLY A 1 186 ? 10.352 18.266 -5.352 1 96.69 186 GLY A N 1
ATOM 1438 C CA . GLY A 1 186 ? 10.414 19.703 -5.145 1 96.69 186 GLY A CA 1
ATOM 1439 C C . GLY A 1 186 ? 9.125 20.281 -4.594 1 96.69 186 GLY A C 1
ATOM 1440 O O . GLY A 1 186 ? 9.148 21.203 -3.766 1 96.69 186 GLY A O 1
ATOM 1441 N N . ILE A 1 187 ? 7.992 19.797 -5.039 1 96.81 187 ILE A N 1
ATOM 1442 C CA . ILE A 1 187 ? 6.695 20.219 -4.527 1 96.81 187 ILE A CA 1
ATOM 1443 C C . ILE A 1 187 ? 6.59 19.891 -3.043 1 96.81 187 ILE A C 1
ATOM 1445 O O . ILE A 1 187 ? 6.121 20.703 -2.244 1 96.81 187 ILE A O 1
ATOM 1449 N N . PHE A 1 188 ? 6.984 18.703 -2.658 1 97.62 188 PHE A N 1
ATOM 1450 C CA . PHE A 1 188 ? 7.047 18.344 -1.247 1 97.62 188 PHE A CA 1
ATOM 1451 C C . PHE A 1 188 ? 7.918 19.312 -0.472 1 97.62 188 PHE A C 1
ATOM 1453 O O . PHE A 1 188 ? 7.523 19.812 0.588 1 97.62 188 PHE A O 1
ATOM 1460 N N . ASP A 1 189 ? 9.102 19.594 -1.105 1 96.56 189 ASP A N 1
ATOM 1461 C CA . ASP A 1 189 ? 10.047 20.5 -0.469 1 96.56 189 ASP A CA 1
ATOM 1462 C C . ASP A 1 189 ? 9.422 21.875 -0.24 1 96.56 189 ASP A C 1
ATOM 1464 O O . ASP A 1 189 ? 9.625 22.484 0.809 1 96.56 189 ASP A O 1
ATOM 1468 N N . ASP A 1 190 ? 8.672 22.312 -1.182 1 94.62 190 ASP A N 1
ATOM 1469 C CA . ASP A 1 190 ? 8.008 23.609 -1.071 1 94.62 190 ASP A CA 1
ATOM 1470 C C . ASP A 1 190 ? 7.047 23.625 0.116 1 94.62 190 ASP A C 1
ATOM 1472 O O . ASP A 1 190 ? 7.004 24.609 0.868 1 94.62 190 ASP A O 1
ATOM 1476 N N . HIS A 1 191 ? 6.301 22.578 0.261 1 93.94 191 HIS A N 1
ATOM 1477 C CA . HIS A 1 191 ? 5.367 22.484 1.379 1 93.94 191 HIS A CA 1
ATOM 1478 C C . HIS A 1 191 ? 6.105 22.484 2.713 1 93.94 191 HIS A C 1
ATOM 1480 O O . HIS A 1 191 ? 5.703 23.172 3.65 1 93.94 191 HIS A O 1
ATOM 1486 N N . VAL A 1 192 ? 7.164 21.781 2.799 1 93.5 192 VAL A N 1
ATOM 1487 C CA . VAL A 1 192 ? 7.918 21.672 4.043 1 93.5 192 VAL A CA 1
ATOM 1488 C C . VAL A 1 192 ? 8.586 23.016 4.355 1 93.5 192 VAL A C 1
ATOM 1490 O O . VAL A 1 192 ? 8.594 23.453 5.508 1 93.5 192 VAL A O 1
ATOM 1493 N N . ASP A 1 193 ? 9.109 23.641 3.32 1 91.25 193 ASP A N 1
ATOM 1494 C CA . ASP A 1 193 ? 9.719 24.953 3.5 1 91.25 193 ASP A CA 1
ATOM 1495 C C . ASP A 1 193 ? 8.711 25.953 4.074 1 91.25 193 ASP A C 1
ATOM 1497 O O . ASP A 1 193 ? 9.055 26.75 4.949 1 91.25 193 ASP A O 1
ATOM 1501 N N . ALA A 1 194 ? 7.574 25.922 3.588 1 87.44 194 ALA A N 1
ATOM 1502 C CA . ALA A 1 194 ? 6.523 26.797 4.086 1 87.44 194 ALA A CA 1
ATOM 1503 C C . ALA A 1 194 ? 6.227 26.516 5.559 1 87.44 194 ALA A C 1
ATOM 1505 O O . ALA A 1 194 ? 6.051 27.453 6.348 1 87.44 194 ALA A O 1
ATOM 1506 N N . MET A 1 195 ? 6.27 25.344 5.918 1 84.56 195 MET A N 1
ATOM 1507 C CA . MET A 1 195 ? 6 24.953 7.301 1 84.56 195 MET A CA 1
ATOM 1508 C C . MET A 1 195 ? 7.16 25.344 8.211 1 84.56 195 MET A C 1
ATOM 1510 O O . MET A 1 195 ? 6.949 25.812 9.328 1 84.56 195 MET A O 1
ATOM 1514 N N . ARG A 1 196 ? 8.305 25.078 7.727 1 83.56 196 ARG A N 1
ATOM 1515 C CA . ARG A 1 196 ? 9.5 25.453 8.477 1 83.56 196 ARG A CA 1
ATOM 1516 C C . ARG A 1 196 ? 9.539 26.953 8.734 1 83.56 196 ARG A C 1
ATOM 1518 O O . ARG A 1 196 ? 9.898 27.391 9.828 1 83.56 196 ARG A O 1
ATOM 1525 N N . SER A 1 197 ? 9.203 27.641 7.715 1 80.88 197 SER A N 1
ATOM 1526 C CA . SER A 1 197 ? 9.211 29.094 7.848 1 80.88 197 SER A CA 1
ATOM 1527 C C . SER A 1 197 ? 8.172 29.562 8.867 1 80.88 197 SER A C 1
ATOM 1529 O O . SER A 1 197 ? 8.453 30.438 9.688 1 80.88 197 SER A O 1
ATOM 1531 N N . ALA A 1 198 ? 7.02 29 8.805 1 68.19 198 ALA A N 1
ATOM 1532 C CA . ALA A 1 198 ? 5.977 29.344 9.766 1 68.19 198 ALA A CA 1
ATOM 1533 C C . ALA A 1 198 ? 6.398 28.953 11.188 1 68.19 198 ALA A C 1
ATOM 1535 O O . ALA A 1 198 ? 6.129 29.703 12.133 1 68.19 198 ALA A O 1
ATOM 1536 N N . PHE A 1 199 ? 6.977 27.844 11.25 1 62.66 199 PHE A N 1
ATOM 1537 C CA . PHE A 1 199 ? 7.492 27.375 12.531 1 62.66 199 PHE A CA 1
ATOM 1538 C C . PHE A 1 199 ? 8.516 28.359 13.094 1 62.66 199 PHE A C 1
ATOM 1540 O O . PHE A 1 199 ? 8.461 28.719 14.273 1 62.66 199 PHE A O 1
ATOM 1547 N N . PHE A 1 200 ? 9.344 28.75 12.25 1 59.66 200 PHE A N 1
ATOM 1548 C CA . PHE A 1 200 ? 10.383 29.672 12.68 1 59.66 200 PHE A CA 1
ATOM 1549 C C . PHE A 1 200 ? 9.789 31.031 13 1 59.66 200 PHE A C 1
ATOM 1551 O O . PHE A 1 200 ? 10.211 31.688 13.961 1 59.66 200 PHE A O 1
ATOM 1558 N N . GLU A 1 201 ? 8.859 31.359 12.211 1 60.91 201 GLU A N 1
ATOM 1559 C CA . GLU A 1 201 ? 8.188 32.625 12.523 1 60.91 201 GLU A CA 1
ATOM 1560 C C . GLU A 1 201 ? 7.453 32.531 13.859 1 60.91 201 GLU A C 1
ATOM 1562 O O . GLU A 1 201 ? 7.531 33.469 14.672 1 60.91 201 GLU A O 1
ATOM 1567 N N . ASN A 1 202 ? 6.871 31.453 14.062 1 60 202 ASN A N 1
ATOM 1568 C CA . ASN A 1 202 ? 6.164 31.25 15.32 1 60 202 ASN A CA 1
ATOM 1569 C C . ASN A 1 202 ? 7.129 31.125 16.5 1 60 202 ASN A C 1
ATOM 1571 O O . ASN A 1 202 ? 6.887 31.688 17.562 1 60 202 ASN A O 1
ATOM 1575 N N . LYS A 1 203 ? 8.141 30.438 16.297 1 57.06 203 LYS A N 1
ATOM 1576 C CA . LYS A 1 203 ? 9.164 30.297 17.328 1 57.06 203 LYS A CA 1
ATOM 1577 C C . LYS A 1 203 ? 9.781 31.641 17.688 1 57.06 203 LYS A C 1
ATOM 1579 O O . LYS A 1 203 ? 10 31.938 18.859 1 57.06 203 LYS A O 1
ATOM 1584 N N . SER A 1 204 ? 10.039 32.344 16.625 1 59.34 204 SER A N 1
ATOM 1585 C CA . SER A 1 204 ? 10.578 33.688 16.859 1 59.34 204 SER A CA 1
ATOM 1586 C C . SER A 1 204 ? 9.602 34.531 17.641 1 59.34 204 SER A C 1
ATOM 1588 O O . SER A 1 204 ? 10 35.281 18.547 1 59.34 204 SER A O 1
ATOM 1590 N N . LEU A 1 205 ? 8.367 34.344 17.281 1 56.94 205 LEU A N 1
ATOM 1591 C CA . LEU A 1 205 ? 7.336 35.094 17.984 1 56.94 205 LEU A CA 1
ATOM 1592 C C . LEU A 1 205 ? 7.254 34.656 19.453 1 56.94 205 LEU A C 1
ATOM 1594 O O . LEU A 1 205 ? 7.141 35.5 20.344 1 56.94 205 LEU A O 1
ATOM 1598 N N . ILE A 1 206 ? 7.391 33.438 19.688 1 57.75 206 ILE A N 1
ATOM 1599 C CA . ILE A 1 206 ? 7.332 32.906 21.031 1 57.75 206 ILE A CA 1
ATOM 1600 C C . ILE A 1 206 ? 8.562 33.344 21.812 1 57.75 206 ILE A C 1
ATOM 1602 O O . ILE A 1 206 ? 8.461 33.75 22.984 1 57.75 206 ILE A O 1
ATOM 1606 N N . GLU A 1 207 ? 9.648 33.219 21.188 1 61.44 207 GLU A N 1
ATOM 1607 C CA . GLU A 1 207 ? 10.883 33.688 21.828 1 61.44 207 GLU A CA 1
ATOM 1608 C C . GLU A 1 207 ? 10.805 35.188 22.156 1 61.44 207 GLU A C 1
ATOM 1610 O O . GLU A 1 207 ? 11.258 35.594 23.219 1 61.44 207 GLU A O 1
ATOM 1615 N N . ASP A 1 208 ? 10.234 35.875 21.25 1 64.06 208 ASP A N 1
ATOM 1616 C CA . ASP A 1 208 ? 10.047 37.312 21.5 1 64.06 208 ASP A CA 1
ATOM 1617 C C . ASP A 1 208 ? 9.109 37.562 22.672 1 64.06 208 ASP A C 1
ATOM 1619 O O . ASP A 1 208 ? 9.359 38.406 23.516 1 64.06 208 ASP A O 1
ATOM 1623 N N . ILE A 1 209 ? 8.109 36.719 22.703 1 63.78 209 ILE A N 1
ATOM 1624 C CA . ILE A 1 209 ? 7.141 36.844 23.781 1 63.78 209 ILE A CA 1
ATOM 1625 C C . ILE A 1 209 ? 7.793 36.438 25.109 1 63.78 209 ILE A C 1
ATOM 1627 O O . ILE A 1 209 ? 7.641 37.125 26.109 1 63.78 209 ILE A O 1
ATOM 1631 N N . LEU A 1 210 ? 8.578 35.406 25.062 1 65.94 210 LEU A N 1
ATOM 1632 C CA . LEU A 1 210 ? 9.266 34.938 26.266 1 65.94 210 LEU A CA 1
ATOM 1633 C C . LEU A 1 210 ? 10.32 35.938 26.719 1 65.94 210 LEU A C 1
ATOM 1635 O O . LEU A 1 210 ? 10.453 36.219 27.906 1 65.94 210 LEU A O 1
ATOM 1639 N N . THR A 1 211 ? 11.023 36.469 25.781 1 69.56 211 THR A N 1
ATOM 1640 C CA . THR A 1 211 ? 12.023 37.5 26.078 1 69.56 211 THR A CA 1
ATOM 1641 C C . THR A 1 211 ? 11.367 38.75 26.641 1 69.56 211 THR A C 1
ATOM 1643 O O . THR A 1 211 ? 11.852 39.312 27.625 1 69.56 211 THR A O 1
ATOM 1646 N N . SER A 1 212 ? 10.273 39.094 26.062 1 67.94 212 SER A N 1
ATOM 1647 C CA . SER A 1 212 ? 9.547 40.281 26.547 1 67.94 212 SER A CA 1
ATOM 1648 C C . SER A 1 212 ? 8.945 40.031 27.922 1 67.94 212 SER A C 1
ATOM 1650 O O . SER A 1 212 ? 8.992 40.906 28.781 1 67.94 212 SER A O 1
ATOM 1652 N N . ALA A 1 213 ? 8.508 38.844 28.109 1 68.38 213 ALA A N 1
ATOM 1653 C CA . ALA A 1 213 ? 7.941 38.469 29.406 1 68.38 213 ALA A CA 1
ATOM 1654 C C . ALA A 1 213 ? 9.016 38.438 30.484 1 68.38 213 ALA A C 1
ATOM 1656 O O . ALA A 1 213 ? 8.797 38.906 31.609 1 68.38 213 ALA A O 1
ATOM 1657 N N . ASN A 1 214 ? 10.078 37.906 30.125 1 69.44 214 ASN A N 1
ATOM 1658 C CA . ASN A 1 214 ? 11.188 37.812 31.062 1 69.44 214 ASN A CA 1
ATOM 1659 C C . ASN A 1 214 ? 11.797 39.188 31.359 1 69.44 214 ASN A C 1
ATOM 1661 O O . ASN A 1 214 ? 12.242 39.438 32.469 1 69.44 214 ASN A O 1
ATOM 1665 N N . ARG A 1 215 ? 11.789 40 30.406 1 68.19 215 ARG A N 1
ATOM 1666 C CA . ARG A 1 215 ? 12.273 41.344 30.609 1 68.19 215 ARG A CA 1
ATOM 1667 C C . ARG A 1 215 ? 11.352 42.125 31.531 1 68.19 215 ARG A C 1
ATOM 1669 O O . ARG A 1 215 ? 11.812 42.875 32.406 1 68.19 215 ARG A O 1
ATOM 1676 N N . LYS A 1 216 ? 10.117 41.938 31.391 1 68.56 216 LYS A N 1
ATOM 1677 C CA . LYS A 1 216 ? 9.164 42.625 32.25 1 68.56 216 LYS A CA 1
ATOM 1678 C C . LYS A 1 216 ? 9.281 42.156 33.688 1 68.56 216 LYS A C 1
ATOM 1680 O O . LYS A 1 216 ? 9.117 42.938 34.625 1 68.56 216 LYS A O 1
ATOM 1685 N N . THR A 1 217 ? 9.539 40.906 33.875 1 67.31 217 THR A N 1
ATOM 1686 C CA . THR A 1 217 ? 9.672 40.375 35.219 1 67.31 217 THR A CA 1
ATOM 1687 C C . THR A 1 217 ? 10.938 40.875 35.906 1 67.31 217 THR A C 1
ATOM 1689 O O . THR A 1 217 ? 10.93 41.188 37.094 1 67.31 217 THR A O 1
ATOM 1692 N N . VAL A 1 218 ? 11.922 41.156 35.219 1 69.69 218 VAL A N 1
ATOM 1693 C CA . VAL A 1 218 ? 13.156 41.688 35.781 1 69.69 218 VAL A CA 1
ATOM 1694 C C . VAL A 1 218 ? 12.969 43.156 36.125 1 69.69 218 VAL A C 1
ATOM 1696 O O . VAL A 1 218 ? 13.43 43.625 37.156 1 69.69 218 VAL A O 1
ATOM 1699 N N . GLU A 1 219 ? 12.305 43.875 35.375 1 66 219 GLU A N 1
ATOM 1700 C CA . GLU A 1 219 ? 12.07 45.312 35.625 1 66 219 GLU A CA 1
ATOM 1701 C C . GLU A 1 219 ? 11.117 45.5 36.812 1 66 219 GLU A C 1
ATOM 1703 O O . GLU A 1 219 ? 11.266 46.469 37.562 1 66 219 GLU A O 1
ATOM 1708 N N . ALA A 1 220 ? 10.242 44.625 37.031 1 72.56 220 ALA A N 1
ATOM 1709 C CA . ALA A 1 220 ? 9.297 44.75 38.125 1 72.56 220 ALA A CA 1
ATOM 1710 C C . ALA A 1 220 ? 9.969 44.406 39.469 1 72.56 220 ALA A C 1
ATOM 1712 O O . ALA A 1 220 ? 9.516 44.844 40.531 1 72.56 220 ALA A O 1
ATOM 1713 N N . GLN A 1 221 ? 10.93 43.656 39.438 1 65.31 221 GLN A N 1
ATOM 1714 C CA . GLN A 1 221 ? 11.625 43.25 40.656 1 65.31 221 GLN A CA 1
ATOM 1715 C C . GLN A 1 221 ? 12.742 44.219 41 1 65.31 221 GLN A C 1
ATOM 1717 O O . GLN A 1 221 ? 13.32 44.156 42.094 1 65.31 221 GLN A O 1
ATOM 1722 N N . SER A 1 222 ? 12.906 45.188 40.188 1 60.72 222 SER A N 1
ATOM 1723 C CA . SER A 1 222 ? 13.875 46.25 40.5 1 60.72 222 SER A CA 1
ATOM 1724 C C . SER A 1 222 ? 13.172 47.5 41 1 60.72 222 SER A C 1
ATOM 1726 O O . SER A 1 222 ? 12.102 47.844 40.5 1 60.72 222 SER A O 1
ATOM 1728 N N . MET B 1 1 ? 32.188 -16.234 -4.375 1 56.28 1 MET B N 1
ATOM 1729 C CA . MET B 1 1 ? 30.766 -16.062 -4.113 1 56.28 1 MET B CA 1
ATOM 1730 C C . MET B 1 1 ? 30.25 -17.156 -3.188 1 56.28 1 MET B C 1
ATOM 1732 O O . MET B 1 1 ? 30.516 -18.344 -3.4 1 56.28 1 MET B O 1
ATOM 1736 N N . ASN B 1 2 ? 29.844 -16.828 -2.004 1 73.19 2 ASN B N 1
ATOM 1737 C CA . ASN B 1 2 ? 29.344 -17.828 -1.062 1 73.19 2 ASN B CA 1
ATOM 1738 C C . ASN B 1 2 ? 28.062 -18.469 -1.559 1 73.19 2 ASN B C 1
ATOM 1740 O O . ASN B 1 2 ? 27.469 -18.016 -2.535 1 73.19 2 ASN B O 1
ATOM 1744 N N . ALA B 1 3 ? 27.781 -19.703 -1.171 1 70.19 3 ALA B N 1
ATOM 1745 C CA . ALA B 1 3 ? 26.641 -20.5 -1.609 1 70.19 3 ALA B CA 1
ATOM 1746 C C . ALA B 1 3 ? 25.375 -19.656 -1.642 1 70.19 3 ALA B C 1
ATOM 1748 O O . ALA B 1 3 ? 24.547 -19.797 -2.551 1 70.19 3 ALA B O 1
ATOM 1749 N N . GLY B 1 4 ? 25.25 -18.797 -0.683 1 78.94 4 GLY B N 1
ATOM 1750 C CA . GLY B 1 4 ? 24.078 -17.922 -0.633 1 78.94 4 GLY B CA 1
ATOM 1751 C C . GLY B 1 4 ? 24.016 -16.938 -1.789 1 78.94 4 GLY B C 1
ATOM 1752 O O . GLY B 1 4 ? 22.953 -16.734 -2.377 1 78.94 4 GLY B O 1
ATOM 1753 N N . ASP B 1 5 ? 25.172 -16.484 -2.227 1 85.88 5 ASP B N 1
ATOM 1754 C CA . ASP B 1 5 ? 25.25 -15.539 -3.336 1 85.88 5 ASP B CA 1
ATOM 1755 C C . ASP B 1 5 ? 24.922 -16.219 -4.664 1 85.88 5 ASP B C 1
ATOM 1757 O O . ASP B 1 5 ? 24.234 -15.648 -5.508 1 85.88 5 ASP B O 1
ATOM 1761 N N . ALA B 1 6 ? 25.453 -17.453 -4.816 1 89.69 6 ALA B N 1
ATOM 1762 C CA . ALA B 1 6 ? 25.188 -18.203 -6.043 1 89.69 6 ALA B CA 1
ATOM 1763 C C . ALA B 1 6 ? 23.703 -18.5 -6.191 1 89.69 6 ALA B C 1
ATOM 1765 O O . ALA B 1 6 ? 23.141 -18.406 -7.293 1 89.69 6 ALA B O 1
ATOM 1766 N N . ARG B 1 7 ? 23.125 -18.891 -5.094 1 92.44 7 ARG B N 1
ATOM 1767 C CA . ARG B 1 7 ? 21.688 -19.172 -5.105 1 92.44 7 ARG B CA 1
ATOM 1768 C C . ARG B 1 7 ? 20.891 -17.922 -5.492 1 92.44 7 ARG B C 1
ATOM 1770 O O . ARG B 1 7 ? 20.016 -17.984 -6.352 1 92.44 7 ARG B O 1
ATOM 1777 N N . ARG B 1 8 ? 21.281 -16.828 -4.898 1 94 8 ARG B N 1
ATOM 1778 C CA . ARG B 1 8 ? 20.562 -15.594 -5.168 1 94 8 ARG B CA 1
ATOM 1779 C C . ARG B 1 8 ? 20.781 -15.141 -6.609 1 94 8 ARG B C 1
ATOM 1781 O O . ARG B 1 8 ? 19.859 -14.594 -7.238 1 94 8 ARG B O 1
ATOM 1788 N N . GLN B 1 9 ? 21.922 -15.391 -7.113 1 94.25 9 GLN B N 1
ATOM 1789 C CA . GLN B 1 9 ? 22.188 -15.062 -8.508 1 94.25 9 GLN B CA 1
ATOM 1790 C C . GLN B 1 9 ? 21.328 -15.914 -9.445 1 94.25 9 GLN B C 1
ATOM 1792 O O . GLN B 1 9 ? 20.781 -15.406 -10.422 1 94.25 9 GLN B O 1
ATOM 1797 N N . ALA B 1 10 ? 21.203 -17.172 -9.148 1 93.5 10 ALA B N 1
ATOM 1798 C CA . ALA B 1 10 ? 20.391 -18.062 -9.953 1 93.5 10 ALA B CA 1
ATOM 1799 C C . ALA B 1 10 ? 18.922 -17.641 -9.93 1 93.5 10 ALA B C 1
ATOM 1801 O O . ALA B 1 10 ? 18.25 -17.656 -10.961 1 93.5 10 ALA B O 1
ATOM 1802 N N . ILE B 1 11 ? 18.5 -17.234 -8.789 1 95.12 11 ILE B N 1
ATOM 1803 C CA . ILE B 1 11 ? 17.125 -16.766 -8.633 1 95.12 11 ILE B CA 1
ATOM 1804 C C . ILE B 1 11 ? 16.938 -15.484 -9.438 1 95.12 11 ILE B C 1
ATOM 1806 O O . ILE B 1 11 ? 15.953 -15.352 -10.172 1 95.12 11 ILE B O 1
ATOM 1810 N N . ALA B 1 12 ? 17.875 -14.586 -9.289 1 95.94 12 ALA B N 1
ATOM 1811 C CA . ALA B 1 12 ? 17.797 -13.328 -10.039 1 95.94 12 ALA B CA 1
ATOM 1812 C C . ALA B 1 12 ? 17.781 -13.594 -11.547 1 95.94 12 ALA B C 1
ATOM 1814 O O . ALA B 1 12 ? 17.016 -12.953 -12.281 1 95.94 12 ALA B O 1
ATOM 1815 N N . ASP B 1 13 ? 18.547 -14.523 -11.969 1 93.69 13 ASP B N 1
ATOM 1816 C CA . ASP B 1 13 ? 18.594 -14.867 -13.383 1 93.69 13 ASP B CA 1
ATOM 1817 C C . ASP B 1 13 ? 17.25 -15.422 -13.859 1 93.69 13 ASP B C 1
ATOM 1819 O O . ASP B 1 13 ? 16.781 -15.086 -14.953 1 93.69 13 ASP B O 1
ATOM 1823 N N . TRP B 1 14 ? 16.703 -16.219 -13.078 1 92.38 14 TRP B N 1
ATOM 1824 C CA . TRP B 1 14 ? 15.398 -16.781 -13.414 1 92.38 14 TRP B CA 1
ATOM 1825 C C . TRP B 1 14 ? 14.336 -15.695 -13.453 1 92.38 14 TRP B C 1
ATOM 1827 O O . TRP B 1 14 ? 13.492 -15.672 -14.352 1 92.38 14 TRP B O 1
ATOM 1837 N N . LEU B 1 15 ? 14.383 -14.812 -12.477 1 93.5 15 LEU B N 1
ATOM 1838 C CA . LEU B 1 15 ? 13.453 -13.688 -12.445 1 93.5 15 LEU B CA 1
ATOM 1839 C C . LEU B 1 15 ? 13.625 -12.805 -13.68 1 93.5 15 LEU B C 1
ATOM 1841 O O . LEU B 1 15 ? 12.648 -12.258 -14.203 1 93.5 15 LEU B O 1
ATOM 1845 N N . GLU B 1 16 ? 14.898 -12.664 -14.055 1 92.5 16 GLU B N 1
ATOM 1846 C CA . GLU B 1 16 ? 15.211 -11.852 -15.227 1 92.5 16 GLU B CA 1
ATOM 1847 C C . GLU B 1 16 ? 14.5 -12.375 -16.469 1 92.5 16 GLU B C 1
ATOM 1849 O O . GLU B 1 16 ? 14.047 -11.594 -17.312 1 92.5 16 GLU B O 1
ATOM 1854 N N . ASP B 1 17 ? 14.367 -13.688 -16.531 1 87.81 17 ASP B N 1
ATOM 1855 C CA . ASP B 1 17 ? 13.711 -14.336 -17.656 1 87.81 17 ASP B CA 1
ATOM 1856 C C . ASP B 1 17 ? 12.203 -14.086 -17.625 1 87.81 17 ASP B C 1
ATOM 1858 O O . ASP B 1 17 ? 11.547 -14.094 -18.672 1 87.81 17 ASP B O 1
ATOM 1862 N N . LYS B 1 18 ? 11.656 -13.953 -16.422 1 87.06 18 LYS B N 1
ATOM 1863 C CA . LYS B 1 18 ? 10.227 -13.68 -16.312 1 87.06 18 LYS B CA 1
ATOM 1864 C C . LYS B 1 18 ? 9.914 -12.211 -16.578 1 87.06 18 LYS B C 1
ATOM 1866 O O . LYS B 1 18 ? 9.055 -11.891 -17.406 1 87.06 18 LYS B O 1
ATOM 1871 N N . LYS B 1 19 ? 10.609 -11.391 -15.922 1 88.56 19 LYS B N 1
ATOM 1872 C CA . LYS B 1 19 ? 10.516 -9.938 -16.047 1 88.56 19 LYS B CA 1
ATOM 1873 C C . LYS B 1 19 ? 11.758 -9.258 -15.469 1 88.56 19 LYS B C 1
ATOM 1875 O O . LYS B 1 19 ? 12.031 -9.359 -14.266 1 88.56 19 LYS B O 1
ATOM 1880 N N . PRO B 1 20 ? 12.5 -8.531 -16.188 1 91.06 20 PRO B N 1
ATOM 1881 C CA . PRO B 1 20 ? 13.758 -7.922 -15.75 1 91.06 20 PRO B CA 1
ATOM 1882 C C . PRO B 1 20 ? 13.586 -7.059 -14.5 1 91.06 20 PRO B C 1
ATOM 1884 O O . PRO B 1 20 ? 14.469 -7.039 -13.633 1 91.06 20 PRO B O 1
ATOM 1887 N N . ASP B 1 21 ? 12.43 -6.438 -14.344 1 91.75 21 ASP B N 1
ATOM 1888 C CA . ASP B 1 21 ? 12.195 -5.566 -13.195 1 91.75 21 ASP B CA 1
ATOM 1889 C C . ASP B 1 21 ? 12.125 -6.371 -11.898 1 91.75 21 ASP B C 1
ATOM 1891 O O . ASP B 1 21 ? 12.508 -5.879 -10.836 1 91.75 21 ASP B O 1
ATOM 1895 N N . LEU B 1 22 ? 11.641 -7.59 -12.023 1 94.88 22 LEU B N 1
ATOM 1896 C CA . LEU B 1 22 ? 11.594 -8.461 -10.852 1 94.88 22 LEU B CA 1
ATOM 1897 C C . LEU B 1 22 ? 13.008 -8.789 -10.367 1 94.88 22 LEU B C 1
ATOM 1899 O O . LEU B 1 22 ? 13.289 -8.727 -9.164 1 94.88 22 LEU B O 1
ATOM 1903 N N . ALA B 1 23 ? 13.859 -9.094 -11.375 1 95.75 23 ALA B N 1
ATOM 1904 C CA . ALA B 1 23 ? 15.25 -9.414 -11.055 1 95.75 23 ALA B CA 1
ATOM 1905 C C . ALA B 1 23 ? 15.961 -8.227 -10.422 1 95.75 23 ALA B C 1
ATOM 1907 O O . ALA B 1 23 ? 16.625 -8.367 -9.398 1 95.75 23 ALA B O 1
ATOM 1908 N N . SER B 1 24 ? 15.773 -7.082 -11.008 1 95.75 24 SER B N 1
ATOM 1909 C CA . SER B 1 24 ? 16.406 -5.863 -10.523 1 95.75 24 SER B CA 1
ATOM 1910 C C . SER B 1 24 ? 15.953 -5.523 -9.109 1 95.75 24 SER B C 1
ATOM 1912 O O . SER B 1 24 ? 16.766 -5.188 -8.25 1 95.75 24 SER B O 1
ATOM 1914 N N . THR B 1 25 ? 14.641 -5.621 -8.836 1 96.81 25 THR B N 1
ATOM 1915 C CA . THR B 1 25 ? 14.078 -5.293 -7.527 1 96.81 25 THR B CA 1
ATOM 1916 C C . THR B 1 25 ? 14.523 -6.312 -6.477 1 96.81 25 THR B C 1
ATOM 1918 O O . THR B 1 25 ? 14.828 -5.945 -5.34 1 96.81 25 THR B O 1
ATOM 1921 N N . TYR B 1 26 ? 14.562 -7.582 -6.891 1 97.56 26 TYR B N 1
ATOM 1922 C CA . TYR B 1 26 ? 15.07 -8.625 -6.004 1 97.56 26 TYR B CA 1
ATOM 1923 C C . TYR B 1 26 ? 16.531 -8.383 -5.66 1 97.56 26 TYR B C 1
ATOM 1925 O O . TYR B 1 26 ? 16.938 -8.477 -4.496 1 97.56 26 TYR B O 1
ATOM 1933 N N . ARG B 1 27 ? 17.359 -8.016 -6.637 1 96.88 27 ARG B N 1
ATOM 1934 C CA . ARG B 1 27 ? 18.781 -7.711 -6.422 1 96.88 27 ARG B CA 1
ATOM 1935 C C . ARG B 1 27 ? 18.938 -6.52 -5.48 1 96.88 27 ARG B C 1
ATOM 1937 O O . ARG B 1 27 ? 19.844 -6.504 -4.645 1 96.88 27 ARG B O 1
ATOM 1944 N N . ALA B 1 28 ? 18.078 -5.562 -5.645 1 95.81 28 ALA B N 1
ATOM 1945 C CA . ALA B 1 28 ? 18.141 -4.398 -4.766 1 95.81 28 ALA B CA 1
ATOM 1946 C C . ALA B 1 28 ? 17.922 -4.797 -3.311 1 95.81 28 ALA B C 1
ATOM 1948 O O . ALA B 1 28 ? 18.656 -4.375 -2.42 1 95.81 28 ALA B O 1
ATOM 1949 N N . ALA B 1 29 ? 16.922 -5.617 -3.102 1 97.38 29 ALA B N 1
ATOM 1950 C CA . ALA B 1 29 ? 16.609 -6.066 -1.746 1 97.38 29 ALA B CA 1
ATOM 1951 C C . ALA B 1 29 ? 17.781 -6.844 -1.144 1 97.38 29 ALA B C 1
ATOM 1953 O O . ALA B 1 29 ? 18.203 -6.57 -0.016 1 97.38 29 ALA B O 1
ATOM 1954 N N . THR B 1 30 ? 18.312 -7.754 -1.927 1 97.06 30 THR B N 1
ATOM 1955 C CA . THR B 1 30 ? 19.359 -8.625 -1.401 1 97.06 30 THR B CA 1
ATOM 1956 C C . THR B 1 30 ? 20.672 -7.863 -1.239 1 97.06 30 THR B C 1
ATOM 1958 O O . THR B 1 30 ? 21.453 -8.133 -0.319 1 97.06 30 THR B O 1
ATOM 1961 N N . SER B 1 31 ? 20.906 -6.898 -2.1 1 94.56 31 SER B N 1
ATOM 1962 C CA . SER B 1 31 ? 22.094 -6.059 -1.968 1 94.56 31 SER B CA 1
ATOM 1963 C C . SER B 1 31 ? 22.016 -5.191 -0.717 1 94.56 31 SER B C 1
ATOM 1965 O O . SER B 1 31 ? 23 -5.07 0.02 1 94.56 31 SER B O 1
ATOM 1967 N N . MET B 1 32 ? 20.875 -4.617 -0.469 1 95.19 32 MET B N 1
ATOM 1968 C CA . MET B 1 32 ? 20.703 -3.799 0.728 1 95.19 32 MET B CA 1
ATOM 1969 C C . MET B 1 32 ? 20.875 -4.637 1.99 1 95.19 32 MET B C 1
ATOM 1971 O O . MET B 1 32 ? 21.484 -4.184 2.965 1 95.19 32 MET B O 1
ATOM 1975 N N . LEU B 1 33 ? 20.375 -5.836 1.894 1 95 33 LEU B N 1
ATOM 1976 C CA . LEU B 1 33 ? 20.5 -6.723 3.043 1 95 33 LEU B CA 1
ATOM 1977 C C . LEU B 1 33 ? 21.969 -7.094 3.287 1 95 33 LEU B C 1
ATOM 1979 O O . LEU B 1 33 ? 22.391 -7.219 4.434 1 95 33 LEU B O 1
ATOM 1983 N N . GLY B 1 34 ? 22.688 -7.285 2.262 1 92.56 34 GLY B N 1
ATOM 1984 C CA . GLY B 1 34 ? 24.078 -7.688 2.367 1 92.56 34 GLY B CA 1
ATOM 1985 C C . GLY B 1 34 ? 25 -6.551 2.766 1 92.56 34 GLY B C 1
ATOM 1986 O O . GLY B 1 34 ? 26.125 -6.785 3.213 1 92.56 34 GLY B O 1
ATOM 1987 N N . ALA B 1 35 ? 24.531 -5.312 2.602 1 90 35 ALA B N 1
ATOM 1988 C CA . ALA B 1 35 ? 25.344 -4.145 2.914 1 90 35 ALA B CA 1
ATOM 1989 C C . ALA B 1 35 ? 25.203 -3.76 4.387 1 90 35 ALA B C 1
ATOM 1991 O O . ALA B 1 35 ? 24.172 -3.988 5 1 90 35 ALA B O 1
ATOM 1992 N N . LYS B 1 36 ? 26.234 -3.236 4.953 1 84.94 36 LYS B N 1
ATOM 1993 C CA . LYS B 1 36 ? 26.172 -2.721 6.316 1 84.94 36 LYS B CA 1
ATOM 1994 C C . LYS B 1 36 ? 25.312 -1.464 6.391 1 84.94 36 LYS B C 1
ATOM 1996 O O . LYS B 1 36 ? 25.484 -0.541 5.59 1 84.94 36 LYS B O 1
ATOM 2001 N N . PRO B 1 37 ? 24.422 -1.573 7.289 1 79.94 37 PRO B N 1
ATOM 2002 C CA . PRO B 1 37 ? 23.594 -0.38 7.402 1 79.94 37 PRO B CA 1
ATOM 2003 C C . PRO B 1 37 ? 24.359 0.844 7.887 1 79.94 37 PRO B C 1
ATOM 2005 O O . PRO B 1 37 ? 25.266 0.72 8.719 1 79.94 37 PRO B O 1
ATOM 2008 N N . ASP B 1 38 ? 24.031 1.93 7.207 1 81.25 38 ASP B N 1
ATOM 2009 C CA . ASP B 1 38 ? 24.516 3.182 7.773 1 81.25 38 ASP B CA 1
ATOM 2010 C C . ASP B 1 38 ? 23.812 3.494 9.094 1 81.25 38 ASP B C 1
ATOM 2012 O O . ASP B 1 38 ? 22.609 3.268 9.234 1 81.25 38 ASP B O 1
ATOM 2016 N N . ALA B 1 39 ? 24.688 3.957 10.07 1 83 39 ALA B N 1
ATOM 2017 C CA . ALA B 1 39 ? 24.125 4.277 11.375 1 83 39 ALA B CA 1
ATOM 2018 C C . ALA B 1 39 ? 22.969 5.262 11.25 1 83 39 ALA B C 1
ATOM 2020 O O . ALA B 1 39 ? 23.078 6.266 10.539 1 83 39 ALA B O 1
ATOM 2021 N N . GLY B 1 40 ? 21.891 4.914 11.758 1 84.06 40 GLY B N 1
ATOM 2022 C CA . GLY B 1 40 ? 20.734 5.809 11.781 1 84.06 40 GLY B CA 1
ATOM 2023 C C . GLY B 1 40 ? 19.797 5.594 10.609 1 84.06 40 GLY B C 1
ATOM 2024 O O . GLY B 1 40 ? 18.75 6.242 10.523 1 84.06 40 GLY B O 1
ATOM 2025 N N . HIS B 1 41 ? 20.172 4.621 9.719 1 88.5 41 HIS B N 1
ATOM 2026 C CA . HIS B 1 41 ? 19.359 4.402 8.523 1 88.5 41 HIS B CA 1
ATOM 2027 C C . HIS B 1 41 ? 18.75 3.006 8.523 1 88.5 41 HIS B C 1
ATOM 2029 O O . HIS B 1 41 ? 18.266 2.535 7.484 1 88.5 41 HIS B O 1
ATOM 2035 N N . GLU B 1 42 ? 18.781 2.379 9.656 1 89.5 42 GLU B N 1
ATOM 2036 C CA . GLU B 1 42 ? 18.375 0.982 9.75 1 89.5 42 GLU B CA 1
ATOM 2037 C C . GLU B 1 42 ? 16.906 0.814 9.367 1 89.5 42 GLU B C 1
ATOM 2039 O O . GLU B 1 42 ? 16.562 -0.066 8.57 1 89.5 42 GLU B O 1
ATOM 2044 N N . ARG B 1 43 ? 16.094 1.691 9.852 1 91.5 43 ARG B N 1
ATOM 2045 C CA . ARG B 1 43 ? 14.664 1.595 9.562 1 91.5 43 ARG B CA 1
ATOM 2046 C C . ARG B 1 43 ? 14.383 1.831 8.086 1 91.5 43 ARG B C 1
ATOM 2048 O O . ARG B 1 43 ? 13.578 1.123 7.477 1 91.5 43 ARG B O 1
ATOM 2055 N N . THR B 1 44 ? 15.078 2.791 7.578 1 94.38 44 THR B N 1
ATOM 2056 C CA . THR B 1 44 ? 14.906 3.094 6.16 1 94.38 44 THR B CA 1
ATOM 2057 C C . THR B 1 44 ? 15.344 1.909 5.301 1 94.38 44 THR B C 1
ATOM 2059 O O . THR B 1 44 ? 14.656 1.55 4.34 1 94.38 44 THR B O 1
ATOM 2062 N N . ARG B 1 45 ? 16.438 1.357 5.688 1 95 45 ARG B N 1
ATOM 2063 C CA . ARG B 1 45 ? 16.938 0.19 4.965 1 95 45 ARG B CA 1
ATOM 2064 C C . ARG B 1 45 ? 15.914 -0.943 4.992 1 95 45 ARG B C 1
ATOM 2066 O O . ARG B 1 45 ? 15.633 -1.557 3.961 1 95 45 ARG B O 1
ATOM 2073 N N . ILE B 1 46 ? 15.359 -1.188 6.133 1 95.06 46 ILE B N 1
ATOM 2074 C CA . ILE B 1 46 ? 14.359 -2.24 6.305 1 95.06 46 ILE B CA 1
ATOM 2075 C C . ILE B 1 46 ? 13.133 -1.93 5.453 1 95.06 46 ILE B C 1
ATOM 2077 O O . ILE B 1 46 ? 12.609 -2.809 4.762 1 95.06 46 ILE B O 1
ATOM 2081 N N . LEU B 1 47 ? 12.711 -0.719 5.484 1 95.5 47 LEU B N 1
ATOM 2082 C CA . LEU B 1 47 ? 11.57 -0.267 4.699 1 95.5 47 LEU B CA 1
ATOM 2083 C C . LEU B 1 47 ? 11.789 -0.54 3.217 1 95.5 47 LEU B C 1
ATOM 2085 O O . LEU B 1 47 ? 10.906 -1.073 2.543 1 95.5 47 LEU B O 1
ATOM 2089 N N . LEU B 1 48 ? 12.93 -0.252 2.73 1 96.81 48 LEU B N 1
ATOM 2090 C CA . LEU B 1 48 ? 13.211 -0.395 1.306 1 96.81 48 LEU B CA 1
ATOM 2091 C C . LEU B 1 48 ? 13.312 -1.866 0.917 1 96.81 48 LEU B C 1
ATOM 2093 O O . LEU B 1 48 ? 12.82 -2.27 -0.137 1 96.81 48 LEU B O 1
ATOM 2097 N N . ILE B 1 49 ? 13.953 -2.666 1.78 1 97.44 49 ILE B N 1
ATOM 2098 C CA . ILE B 1 49 ? 14.031 -4.105 1.546 1 97.44 49 ILE B CA 1
ATOM 2099 C C . ILE B 1 49 ? 12.625 -4.695 1.484 1 97.44 49 ILE B C 1
ATOM 2101 O O . ILE B 1 49 ? 12.297 -5.441 0.559 1 97.44 49 ILE B O 1
ATOM 2105 N N . CYS B 1 50 ? 11.812 -4.277 2.408 1 97.25 50 CYS B N 1
ATOM 2106 C CA . CYS B 1 50 ? 10.477 -4.836 2.527 1 97.25 50 CYS B CA 1
ATOM 2107 C C . CYS B 1 50 ? 9.594 -4.395 1.366 1 97.25 50 CYS B C 1
ATOM 2109 O O . CYS B 1 50 ? 8.836 -5.199 0.813 1 97.25 50 CYS B O 1
ATOM 2111 N N . HIS B 1 51 ? 9.648 -3.189 0.929 1 97.06 51 HIS B N 1
ATOM 2112 C CA . HIS B 1 51 ? 8.891 -2.75 -0.238 1 97.06 51 HIS B CA 1
ATOM 2113 C C . HIS B 1 51 ? 9.352 -3.477 -1.498 1 97.06 51 HIS B C 1
ATOM 2115 O O . HIS B 1 51 ? 8.531 -3.846 -2.34 1 97.06 51 HIS B O 1
ATOM 2121 N N . SER B 1 52 ? 10.648 -3.656 -1.621 1 97.5 52 SER B N 1
ATOM 2122 C CA . SER B 1 52 ? 11.18 -4.375 -2.775 1 97.5 52 SER B CA 1
ATOM 2123 C C . SER B 1 52 ? 10.625 -5.793 -2.846 1 97.5 52 SER B C 1
ATOM 2125 O O . SER B 1 52 ? 10.086 -6.203 -3.875 1 97.5 52 SER B O 1
ATOM 2127 N N . MET B 1 53 ? 10.688 -6.461 -1.721 1 97.81 53 MET B N 1
ATOM 2128 C CA . MET B 1 53 ? 10.227 -7.844 -1.693 1 97.81 53 MET B CA 1
ATOM 2129 C C . MET B 1 53 ? 8.719 -7.922 -1.887 1 97.81 53 MET B C 1
ATOM 2131 O O . MET B 1 53 ? 8.227 -8.812 -2.578 1 97.81 53 MET B O 1
ATOM 2135 N N . ARG B 1 54 ? 8.086 -7.023 -1.304 1 95.62 54 ARG B N 1
ATOM 2136 C CA . ARG B 1 54 ? 6.637 -6.98 -1.484 1 95.62 54 ARG B CA 1
ATOM 2137 C C . ARG B 1 54 ? 6.277 -6.832 -2.959 1 95.62 54 ARG B C 1
ATOM 2139 O O . ARG B 1 54 ? 5.395 -7.531 -3.459 1 95.62 54 ARG B O 1
ATOM 2146 N N . GLU B 1 55 ? 6.926 -5.938 -3.639 1 94.94 55 GLU B N 1
ATOM 2147 C CA . GLU B 1 55 ? 6.648 -5.711 -5.055 1 94.94 55 GLU B CA 1
ATOM 2148 C C . GLU B 1 55 ? 6.965 -6.949 -5.887 1 94.94 55 GLU B C 1
ATOM 2150 O O . GLU B 1 55 ? 6.191 -7.328 -6.766 1 94.94 55 GLU B O 1
ATOM 2155 N N . VAL B 1 56 ? 8.062 -7.602 -5.59 1 96.19 56 VAL B N 1
ATOM 2156 C CA . VAL B 1 56 ? 8.453 -8.82 -6.301 1 96.19 56 VAL B CA 1
ATOM 2157 C C . VAL B 1 56 ? 7.402 -9.906 -6.082 1 96.19 56 VAL B C 1
ATOM 2159 O O . VAL B 1 56 ? 6.918 -10.508 -7.039 1 96.19 56 VAL B O 1
ATOM 2162 N N . MET B 1 57 ? 7.016 -10.039 -4.828 1 95.25 57 MET B N 1
ATOM 2163 C CA . MET B 1 57 ? 6.082 -11.109 -4.473 1 95.25 57 MET B CA 1
ATOM 2164 C C . MET B 1 57 ? 4.707 -10.852 -5.078 1 95.25 57 MET B C 1
ATOM 2166 O O . MET B 1 57 ? 3.99 -11.789 -5.422 1 95.25 57 MET B O 1
ATOM 2170 N N . ASN B 1 58 ? 4.375 -9.641 -5.195 1 90.56 58 ASN B N 1
ATOM 2171 C CA . ASN B 1 58 ? 3.072 -9.273 -5.742 1 90.56 58 ASN B CA 1
ATOM 2172 C C . ASN B 1 58 ? 3.004 -9.539 -7.246 1 90.56 58 ASN B C 1
ATOM 2174 O O . ASN B 1 58 ? 1.955 -9.922 -7.766 1 90.56 58 ASN B O 1
ATOM 2178 N N . ARG B 1 59 ? 4.066 -9.422 -7.918 1 90.75 59 ARG B N 1
ATOM 2179 C CA . ARG B 1 59 ? 4.035 -9.422 -9.375 1 90.75 59 ARG B CA 1
ATOM 2180 C C . ARG B 1 59 ? 4.461 -10.773 -9.938 1 90.75 59 ARG B C 1
ATOM 2182 O O . ARG B 1 59 ? 4.066 -11.148 -11.039 1 90.75 59 ARG B O 1
ATOM 2189 N N . LEU B 1 60 ? 5.211 -11.484 -9.242 1 92.25 60 LEU B N 1
ATOM 2190 C CA . LEU B 1 60 ? 5.871 -12.688 -9.75 1 92.25 60 LEU B CA 1
ATOM 2191 C C . LEU B 1 60 ? 4.848 -13.727 -10.188 1 92.25 60 LEU B C 1
ATOM 2193 O O . LEU B 1 60 ? 4.961 -14.289 -11.281 1 92.25 60 LEU B O 1
ATOM 2197 N N . PRO B 1 61 ? 3.777 -13.984 -9.375 1 88.19 61 PRO B N 1
ATOM 2198 C CA . PRO B 1 61 ? 2.844 -15.031 -9.805 1 88.19 61 PRO B CA 1
ATOM 2199 C C . PRO B 1 61 ? 2.242 -14.75 -11.18 1 88.19 61 PRO B C 1
ATOM 2201 O O . PRO B 1 61 ? 2.189 -15.641 -12.031 1 88.19 61 PRO B O 1
ATOM 2204 N N . THR B 1 62 ? 1.877 -13.508 -11.414 1 83.38 62 THR B N 1
ATOM 2205 C CA . THR B 1 62 ? 1.281 -13.156 -12.695 1 83.38 62 THR B CA 1
ATOM 2206 C C . THR B 1 62 ? 2.328 -13.188 -13.805 1 83.38 62 THR B C 1
ATOM 2208 O O . THR B 1 62 ? 2.062 -13.688 -14.906 1 83.38 62 THR B O 1
ATOM 2211 N N . ALA B 1 63 ? 3.488 -12.711 -13.594 1 84.19 63 ALA B N 1
ATOM 2212 C CA . ALA B 1 63 ? 4.559 -12.68 -14.586 1 84.19 63 ALA B CA 1
ATOM 2213 C C . ALA B 1 63 ? 4.98 -14.094 -14.984 1 84.19 63 ALA B C 1
ATOM 2215 O O . ALA B 1 63 ? 5.305 -14.352 -16.141 1 84.19 63 ALA B O 1
ATOM 2216 N N . ALA B 1 64 ? 4.988 -14.945 -14.008 1 83 64 ALA B N 1
ATOM 2217 C CA . ALA B 1 64 ? 5.422 -16.328 -14.25 1 83 64 ALA B CA 1
ATOM 2218 C C . ALA B 1 64 ? 4.379 -17.094 -15.047 1 83 64 ALA B C 1
ATOM 2220 O O . ALA B 1 64 ? 4.723 -17.984 -15.836 1 83 64 ALA B O 1
ATOM 2221 N N . LEU B 1 65 ? 3.146 -16.766 -14.828 1 76.75 65 LEU B N 1
ATOM 2222 C CA . LEU B 1 65 ? 2.066 -17.469 -15.508 1 76.75 65 LEU B CA 1
ATOM 2223 C C . LEU B 1 65 ? 1.886 -16.953 -16.922 1 76.75 65 LEU B C 1
ATOM 2225 O O . LEU B 1 65 ? 1.437 -17.688 -17.812 1 76.75 65 LEU B O 1
ATOM 2229 N N . LEU B 1 66 ? 1.975 -15.609 -17.125 1 62.53 66 LEU B N 1
ATOM 2230 C CA . LEU B 1 66 ? 1.917 -15.078 -18.484 1 62.53 66 LEU B CA 1
ATOM 2231 C C . LEU B 1 66 ? 2.916 -15.797 -19.391 1 62.53 66 LEU B C 1
ATOM 2233 O O . LEU B 1 66 ? 2.615 -16.078 -20.562 1 62.53 66 LEU B O 1
ATOM 2237 N N . GLY B 1 67 ? 3.949 -16.031 -18.906 1 53.69 67 GLY B N 1
ATOM 2238 C CA . GLY B 1 67 ? 4.898 -16.828 -19.672 1 53.69 67 GLY B CA 1
ATOM 2239 C C . GLY B 1 67 ? 4.41 -18.234 -19.969 1 53.69 67 GLY B C 1
ATOM 2240 O O . GLY B 1 67 ? 4.809 -18.844 -20.953 1 53.69 67 GLY B O 1
ATOM 2241 N N . LYS B 1 68 ? 3.555 -18.688 -19.156 1 51.88 68 LYS B N 1
ATOM 2242 C CA . LYS B 1 68 ? 3.016 -20.031 -19.359 1 51.88 68 LYS B CA 1
ATOM 2243 C C . LYS B 1 68 ? 1.771 -19.984 -20.234 1 51.88 68 LYS B C 1
ATOM 2245 O O . LYS B 1 68 ? 1.102 -21.016 -20.422 1 51.88 68 LYS B O 1
ATOM 2250 N N . GLY B 1 69 ? 1.619 -18.828 -20.875 1 49.56 69 GLY B N 1
ATOM 2251 C CA . GLY B 1 69 ? 0.466 -18.719 -21.75 1 49.56 69 GLY B CA 1
ATOM 2252 C C . GLY B 1 69 ? -0.808 -18.328 -21.031 1 49.56 69 GLY B C 1
ATOM 2253 O O . GLY B 1 69 ? -1.897 -18.375 -21.594 1 49.56 69 GLY B O 1
ATOM 2254 N N . ALA B 1 70 ? -0.675 -18.25 -19.781 1 47.5 70 ALA B N 1
ATOM 2255 C CA . ALA B 1 70 ? -1.907 -17.922 -19.078 1 47.5 70 ALA B CA 1
ATOM 2256 C C . ALA B 1 70 ? -2.297 -16.469 -19.297 1 47.5 70 ALA B C 1
ATOM 2258 O O . ALA B 1 70 ? -1.431 -15.594 -19.406 1 47.5 70 ALA B O 1
ATOM 2259 N N . ALA B 1 71 ? -3.305 -16.203 -19.953 1 44.34 71 ALA B N 1
ATOM 2260 C CA . ALA B 1 71 ? -3.879 -14.906 -20.328 1 44.34 71 ALA B CA 1
ATOM 2261 C C . ALA B 1 71 ? -3.859 -13.945 -19.141 1 44.34 71 ALA B C 1
ATOM 2263 O O . ALA B 1 71 ? -3.998 -14.359 -17.984 1 44.34 71 ALA B O 1
ATOM 2264 N N . SER B 1 72 ? -3.094 -12.891 -19.25 1 49.41 72 SER B N 1
ATOM 2265 C CA . SER B 1 72 ? -3.178 -11.766 -18.328 1 49.41 72 SER B CA 1
ATOM 2266 C C . SER B 1 72 ? -4.605 -11.555 -17.844 1 49.41 72 SER B C 1
ATOM 2268 O O . SER B 1 72 ? -5.543 -11.516 -18.641 1 49.41 72 SER B O 1
ATOM 2270 N N . GLN B 1 73 ? -5.008 -12.227 -16.875 1 47.28 73 GLN B N 1
ATOM 2271 C CA . GLN B 1 73 ? -6.379 -11.969 -16.453 1 47.28 73 GLN B CA 1
ATOM 2272 C C . GLN B 1 73 ? -6.707 -10.477 -16.531 1 47.28 73 GLN B C 1
ATOM 2274 O O . GLN B 1 73 ? -6.09 -9.664 -15.852 1 47.28 73 GLN B O 1
ATOM 2279 N N . ASP B 1 74 ? -7.016 -10.062 -17.719 1 46.25 74 ASP B N 1
ATOM 2280 C CA . ASP B 1 74 ? -7.496 -8.727 -18.078 1 46.25 74 ASP B CA 1
ATOM 2281 C C . ASP B 1 74 ? -8.336 -8.133 -16.953 1 46.25 74 ASP B C 1
ATOM 2283 O O . ASP B 1 74 ? -9.156 -8.82 -16.344 1 46.25 74 ASP B O 1
ATOM 2287 N N . GLU B 1 75 ? -7.785 -7.18 -16.469 1 54.19 75 GLU B N 1
ATOM 2288 C CA . GLU B 1 75 ? -8.695 -6.352 -15.672 1 54.19 75 GLU B CA 1
ATOM 2289 C C . GLU B 1 75 ? -10.07 -6.266 -16.328 1 54.19 75 GLU B C 1
ATOM 2291 O O . GLU B 1 75 ? -10.18 -6.102 -17.547 1 54.19 75 GLU B O 1
ATOM 2296 N N . VAL B 1 76 ? -11.039 -7.066 -15.758 1 53.53 76 VAL B N 1
ATOM 2297 C CA . VAL B 1 76 ? -12.43 -6.973 -16.188 1 53.53 76 VAL B CA 1
ATOM 2298 C C . VAL B 1 76 ? -12.758 -5.523 -16.531 1 53.53 76 VAL B C 1
ATOM 2300 O O . VAL B 1 76 ? -12.367 -4.598 -15.828 1 53.53 76 VAL B O 1
ATOM 2303 N N . ASP B 1 77 ? -13.055 -5.324 -17.734 1 58.66 77 ASP B N 1
ATOM 2304 C CA . ASP B 1 77 ? -13.586 -4.02 -18.125 1 58.66 77 ASP B CA 1
ATOM 2305 C C . ASP B 1 77 ? -14.477 -3.438 -17.031 1 58.66 77 ASP B C 1
ATOM 2307 O O . ASP B 1 77 ? -15.328 -4.133 -16.484 1 58.66 77 ASP B O 1
ATOM 2311 N N . GLY B 1 78 ? -14.156 -2.268 -16.578 1 67.88 78 GLY B N 1
ATOM 2312 C CA . GLY B 1 78 ? -14.977 -1.542 -15.633 1 67.88 78 GLY B CA 1
ATOM 2313 C C . GLY B 1 78 ? -14.656 -1.877 -14.188 1 67.88 78 GLY B C 1
ATOM 2314 O O . GLY B 1 78 ? -15.406 -1.519 -13.281 1 67.88 78 GLY B O 1
ATOM 2315 N N . TYR B 1 79 ? -13.594 -2.629 -14.078 1 77.25 79 TYR B N 1
ATOM 2316 C CA . TYR B 1 79 ? -13.211 -3.033 -12.734 1 77.25 79 TYR B CA 1
ATOM 2317 C C . TYR B 1 79 ? -12.836 -1.821 -11.891 1 77.25 79 TYR B C 1
ATOM 2319 O O . TYR B 1 79 ? -11.992 -1.016 -12.289 1 77.25 79 TYR B O 1
ATOM 2327 N N . VAL B 1 80 ? -13.602 -1.664 -10.781 1 86.31 80 VAL B N 1
ATOM 2328 C CA . VAL B 1 80 ? -13.273 -0.652 -9.781 1 86.31 80 VAL B CA 1
ATOM 2329 C C . VAL B 1 80 ? -12.789 -1.328 -8.5 1 86.31 80 VAL B C 1
ATOM 2331 O O . VAL B 1 80 ? -13.531 -2.09 -7.875 1 86.31 80 VAL B O 1
ATOM 2334 N N . PRO B 1 81 ? -11.57 -1.042 -8.094 1 87.81 81 PRO B N 1
ATOM 2335 C CA . PRO B 1 81 ? -11.047 -1.664 -6.875 1 87.81 81 PRO B CA 1
ATOM 2336 C C . PRO B 1 81 ? -11.922 -1.394 -5.652 1 87.81 81 PRO B C 1
ATOM 2338 O O . PRO B 1 81 ? -12.555 -0.338 -5.562 1 87.81 81 PRO B O 1
ATOM 2341 N N . ALA B 1 82 ? -11.891 -2.279 -4.762 1 91.56 82 ALA B N 1
ATOM 2342 C CA . ALA B 1 82 ? -12.695 -2.158 -3.551 1 91.56 82 ALA B CA 1
ATOM 2343 C C . ALA B 1 82 ? -12.32 -0.903 -2.766 1 91.56 82 ALA B C 1
ATOM 2345 O O . ALA B 1 82 ? -13.188 -0.236 -2.199 1 91.56 82 ALA B O 1
ATOM 2346 N N . SER B 1 83 ? -11.055 -0.605 -2.836 1 88.19 83 SER B N 1
ATOM 2347 C CA . SER B 1 83 ? -10.578 0.548 -2.076 1 88.19 83 SER B CA 1
ATOM 2348 C C . SER B 1 83 ? -11.203 1.842 -2.596 1 88.19 83 SER B C 1
ATOM 2350 O O . SER B 1 83 ? -11.516 2.742 -1.815 1 88.19 83 SER B O 1
ATOM 2352 N N . VAL B 1 84 ? -11.422 1.915 -3.832 1 87.44 84 VAL B N 1
ATOM 2353 C CA . VAL B 1 84 ? -12.039 3.084 -4.449 1 87.44 84 VAL B CA 1
ATOM 2354 C C . VAL B 1 84 ? -13.531 3.127 -4.105 1 87.44 84 VAL B C 1
ATOM 2356 O O . VAL B 1 84 ? -14.07 4.191 -3.793 1 87.44 84 VAL B O 1
ATOM 2359 N N . GLN B 1 85 ? -14.102 2.018 -4.129 1 93.44 85 GLN B N 1
ATOM 2360 C CA . GLN B 1 85 ? -15.523 1.92 -3.818 1 93.44 85 GLN B CA 1
ATOM 2361 C C . GLN B 1 85 ? -15.797 2.33 -2.375 1 93.44 85 GLN B C 1
ATOM 2363 O O . GLN B 1 85 ? -16.781 3.027 -2.1 1 93.44 85 GLN B O 1
ATOM 2368 N N . VAL B 1 86 ? -14.945 1.94 -1.529 1 94.5 86 VAL B N 1
ATOM 2369 C CA . VAL B 1 86 ? -15.102 2.236 -0.11 1 94.5 86 VAL B CA 1
ATOM 2370 C C . VAL B 1 86 ? -15.039 3.746 0.114 1 94.5 86 VAL B C 1
ATOM 2372 O O . VAL B 1 86 ? -15.812 4.301 0.896 1 94.5 86 VAL B O 1
ATOM 2375 N N . ARG B 1 87 ? -14.195 4.441 -0.566 1 88.88 87 ARG B N 1
ATOM 2376 C CA . ARG B 1 87 ? -14.008 5.879 -0.403 1 88.88 87 ARG B CA 1
ATOM 2377 C C . ARG B 1 87 ? -15.266 6.645 -0.797 1 88.88 87 ARG B C 1
ATOM 2379 O O . ARG B 1 87 ? -15.469 7.781 -0.364 1 88.88 87 ARG B O 1
ATOM 2386 N N . ALA B 1 88 ? -16.094 6 -1.565 1 92.12 88 ALA B N 1
ATOM 2387 C CA . ALA B 1 88 ? -17.297 6.66 -2.051 1 92.12 88 ALA B CA 1
ATOM 2388 C C . ALA B 1 88 ? -18.484 6.422 -1.108 1 92.12 88 ALA B C 1
ATOM 2390 O O . ALA B 1 88 ? -19.516 7.078 -1.219 1 92.12 88 ALA B O 1
ATOM 2391 N N . LEU B 1 89 ? -18.344 5.594 -0.144 1 95.25 89 LEU B N 1
ATOM 2392 C CA . LEU B 1 89 ? -19.453 5.133 0.674 1 95.25 89 LEU B CA 1
ATOM 2393 C C . LEU B 1 89 ? -20.031 6.273 1.51 1 95.25 89 LEU B C 1
ATOM 2395 O O . LEU B 1 89 ? -21.25 6.367 1.688 1 95.25 89 LEU B O 1
ATOM 2399 N N . PRO B 1 90 ? -19.203 7.137 2.004 1 91.94 90 PRO B N 1
ATOM 2400 C CA . PRO B 1 90 ? -19.75 8.211 2.836 1 91.94 90 PRO B CA 1
ATOM 2401 C C . PRO B 1 90 ? -20.797 9.055 2.1 1 91.94 90 PRO B C 1
ATOM 2403 O O . PRO B 1 90 ? -21.703 9.602 2.725 1 91.94 90 PRO B O 1
ATOM 2406 N N . GLN B 1 91 ? -20.641 9.102 0.807 1 93.56 91 GLN B N 1
ATOM 2407 C CA . GLN B 1 91 ? -21.594 9.859 0.015 1 93.56 91 GLN B CA 1
ATOM 2408 C C . GLN B 1 91 ? -23 9.266 0.138 1 93.56 91 GLN B C 1
ATOM 2410 O O . GLN B 1 91 ? -24 9.984 0.051 1 93.56 91 GLN B O 1
ATOM 2415 N N . LEU B 1 92 ? -23.109 8 0.411 1 94.44 92 LEU B N 1
ATOM 2416 C CA . LEU B 1 92 ? -24.391 7.336 0.56 1 94.44 92 LEU B CA 1
ATOM 2417 C C . LEU B 1 92 ? -25.156 7.895 1.753 1 94.44 92 LEU B C 1
ATOM 2419 O O . LEU B 1 92 ? -26.391 8.023 1.702 1 94.44 92 LEU B O 1
ATOM 2423 N N . ARG B 1 93 ? -24.484 8.203 2.801 1 91.44 93 ARG B N 1
ATOM 2424 C CA . ARG B 1 93 ? -25.125 8.773 3.984 1 91.44 93 ARG B CA 1
ATOM 2425 C C . ARG B 1 93 ? -25.656 10.172 3.697 1 91.44 93 ARG B C 1
ATOM 2427 O O . ARG B 1 93 ? -26.719 10.547 4.211 1 91.44 93 ARG B O 1
ATOM 2434 N N . ILE B 1 94 ? -24.922 10.844 2.922 1 92.69 94 ILE B N 1
ATOM 2435 C CA . ILE B 1 94 ? -25.344 12.195 2.555 1 92.69 94 ILE B CA 1
ATOM 2436 C C . ILE B 1 94 ? -26.578 12.133 1.652 1 92.69 94 ILE B C 1
ATOM 2438 O O . ILE B 1 94 ? -27.531 12.883 1.845 1 92.69 94 ILE B O 1
ATOM 2442 N N . ASP B 1 95 ? -26.594 11.242 0.744 1 95.12 95 ASP B N 1
ATOM 2443 C CA . ASP B 1 95 ? -27.672 11.117 -0.236 1 95.12 95 ASP B CA 1
ATOM 2444 C C . ASP B 1 95 ? -28.922 10.516 0.396 1 95.12 95 ASP B C 1
ATOM 2446 O O . ASP B 1 95 ? -30.031 10.711 -0.104 1 95.12 95 ASP B O 1
ATOM 2450 N N . HIS B 1 96 ? -28.688 9.742 1.46 1 95.94 96 HIS B N 1
ATOM 2451 C CA . HIS B 1 96 ? -29.781 9.07 2.131 1 95.94 96 HIS B CA 1
ATOM 2452 C C . HIS B 1 96 ? -29.734 9.297 3.639 1 95.94 96 HIS B C 1
ATOM 2454 O O . HIS B 1 96 ? -29.516 8.352 4.402 1 95.94 96 HIS B O 1
ATOM 2460 N N . PRO B 1 97 ? -30.047 10.469 4.086 1 93.19 97 PRO B N 1
ATOM 2461 C CA . PRO B 1 97 ? -29.906 10.82 5.5 1 93.19 97 PRO B CA 1
ATOM 2462 C C . PRO B 1 97 ? -30.844 10.008 6.402 1 93.19 97 PRO B C 1
ATOM 2464 O O . PRO B 1 97 ? -30.562 9.844 7.594 1 93.19 97 PRO B O 1
ATOM 2467 N N . ASP B 1 98 ? -31.859 9.477 5.844 1 92.5 98 ASP B N 1
ATOM 2468 C CA . ASP B 1 98 ? -32.844 8.758 6.641 1 92.5 98 ASP B CA 1
ATOM 2469 C C . ASP B 1 98 ? -32.5 7.27 6.723 1 92.5 98 ASP B C 1
ATOM 2471 O O . ASP B 1 98 ? -33.219 6.5 7.383 1 92.5 98 ASP B O 1
ATOM 2475 N N . MET B 1 99 ? -31.406 6.887 6.039 1 94.69 99 MET B N 1
ATOM 2476 C CA . MET B 1 99 ? -30.984 5.488 6.059 1 94.69 99 MET B CA 1
ATOM 2477 C C . MET B 1 99 ? -30.531 5.074 7.457 1 94.69 99 MET B C 1
ATOM 2479 O O . MET B 1 99 ? -29.609 5.664 8.023 1 94.69 99 MET B O 1
ATOM 2483 N N . ASP B 1 100 ? -31.281 4.109 7.996 1 95.25 100 ASP B N 1
ATOM 2484 C CA . ASP B 1 100 ? -30.922 3.555 9.297 1 95.25 100 ASP B CA 1
ATOM 2485 C C . ASP B 1 100 ? -30.5 2.092 9.172 1 95.25 100 ASP B C 1
ATOM 2487 O O . ASP B 1 100 ? -31.344 1.194 9.172 1 95.25 100 ASP B O 1
ATOM 2491 N N . LEU B 1 101 ? -29.234 1.854 9.25 1 95.75 101 LEU B N 1
ATOM 2492 C CA . LEU B 1 101 ? -28.672 0.53 9.016 1 95.75 101 LEU B CA 1
ATOM 2493 C C . LEU B 1 101 ? -28.578 -0.253 10.32 1 95.75 101 LEU B C 1
ATOM 2495 O O . LEU B 1 101 ? -28.266 -1.446 10.312 1 95.75 101 LEU B O 1
ATOM 2499 N N . THR B 1 102 ? -28.859 0.399 11.352 1 93.5 102 THR B N 1
ATOM 2500 C CA . THR B 1 102 ? -28.656 -0.235 12.648 1 93.5 102 THR B CA 1
ATOM 2501 C C . THR B 1 102 ? -30 -0.551 13.305 1 93.5 102 THR B C 1
ATOM 2503 O O . THR B 1 102 ? -30.047 -0.88 14.492 1 93.5 102 THR B O 1
ATOM 2506 N N . GLN B 1 103 ? -31 -0.449 12.516 1 92.38 103 GLN B N 1
ATOM 2507 C CA . GLN B 1 103 ? -32.344 -0.744 13.023 1 92.38 103 GLN B CA 1
ATOM 2508 C C . GLN B 1 103 ? -32.406 -2.174 13.555 1 92.38 103 GLN B C 1
ATOM 2510 O O . GLN B 1 103 ? -31.781 -3.078 13.008 1 92.38 103 GLN B O 1
ATOM 2515 N N . GLU B 1 104 ? -33.188 -2.336 14.586 1 93.12 104 GLU B N 1
ATOM 2516 C CA . GLU B 1 104 ? -33.406 -3.666 15.148 1 93.12 104 GLU B CA 1
ATOM 2517 C C . GLU B 1 104 ? -34.438 -4.441 14.359 1 93.12 104 GLU B C 1
ATOM 2519 O O . GLU B 1 104 ? -35.625 -4.406 14.688 1 93.12 104 GLU B O 1
ATOM 2524 N N . ALA B 1 105 ? -34.094 -5.094 13.359 1 93.56 105 ALA B N 1
ATOM 2525 C CA . ALA B 1 105 ? -34.938 -5.914 12.484 1 93.56 105 ALA B CA 1
ATOM 2526 C C . ALA B 1 105 ? -34.094 -7.043 11.859 1 93.56 105 ALA B C 1
ATOM 2528 O O . ALA B 1 105 ? -32.875 -6.938 11.734 1 93.56 105 ALA B O 1
ATOM 2529 N N . GLU B 1 106 ? -34.75 -8.078 11.594 1 93.19 106 GLU B N 1
ATOM 2530 C CA . GLU B 1 106 ? -34.062 -9.188 10.914 1 93.19 106 GLU B CA 1
ATOM 2531 C C . GLU B 1 106 ? -33.594 -8.781 9.523 1 93.19 106 GLU B C 1
ATOM 2533 O O . GLU B 1 106 ? -32.469 -9.094 9.125 1 93.19 106 GLU B O 1
ATOM 2538 N N . ASN B 1 107 ? -34.562 -8.086 8.828 1 95.12 107 ASN B N 1
ATOM 2539 C CA . ASN B 1 107 ? -34.25 -7.492 7.531 1 95.12 107 ASN B CA 1
ATOM 2540 C C . ASN B 1 107 ? -34.406 -5.977 7.555 1 95.12 107 ASN B C 1
ATOM 2542 O O . ASN B 1 107 ? -35.469 -5.469 7.883 1 95.12 107 ASN B O 1
ATOM 2546 N N . VAL B 1 108 ? -33.344 -5.316 7.277 1 96.94 108 VAL B N 1
ATOM 2547 C CA . VAL B 1 108 ? -33.312 -3.857 7.312 1 96.94 108 VAL B CA 1
ATOM 2548 C C . VAL B 1 108 ? -33.594 -3.301 5.918 1 96.94 108 VAL B C 1
ATOM 2550 O O . VAL B 1 108 ? -32.938 -3.707 4.941 1 96.94 108 VAL B O 1
ATOM 2553 N N . PRO B 1 109 ? -34.531 -2.441 5.816 1 96.25 109 PRO B N 1
ATOM 2554 C CA . PRO B 1 109 ? -34.719 -1.785 4.523 1 96.25 109 PRO B CA 1
ATOM 2555 C C . PRO B 1 109 ? -33.594 -0.82 4.176 1 96.25 109 PRO B C 1
ATOM 2557 O O . PRO B 1 109 ? -33.312 0.104 4.941 1 96.25 109 PRO B O 1
ATOM 2560 N N . VAL B 1 110 ? -32.938 -1.039 3.09 1 96.69 110 VAL B N 1
ATOM 2561 C CA . VAL B 1 110 ? -31.797 -0.247 2.641 1 96.69 110 VAL B CA 1
ATOM 2562 C C . VAL B 1 110 ? -32.094 0.358 1.271 1 96.69 110 VAL B C 1
ATOM 2564 O O . VAL B 1 110 ? -32.594 -0.332 0.374 1 96.69 110 VAL B O 1
ATOM 2567 N N . PRO B 1 111 ? -31.891 1.625 1.12 1 97.06 111 PRO B N 1
ATOM 2568 C CA . PRO B 1 111 ? -32.094 2.211 -0.208 1 97.06 111 PRO B CA 1
ATOM 2569 C C . PRO B 1 111 ? -31.359 1.442 -1.308 1 97.06 111 PRO B C 1
ATOM 2571 O O . PRO B 1 111 ? -30.234 0.977 -1.1 1 97.06 111 PRO B O 1
ATOM 2574 N N . LYS B 1 112 ? -31.938 1.353 -2.434 1 96.62 112 LYS B N 1
ATOM 2575 C CA . LYS B 1 112 ? -31.422 0.559 -3.545 1 96.62 112 LYS B CA 1
ATOM 2576 C C . LYS B 1 112 ? -29.984 0.936 -3.865 1 96.62 112 LYS B C 1
ATOM 2578 O O . LYS B 1 112 ? -29.125 0.062 -4.012 1 96.62 112 LYS B O 1
ATOM 2583 N N . PRO B 1 113 ? -29.609 2.24 -3.936 1 96.31 113 PRO B N 1
ATOM 2584 C CA . PRO B 1 113 ? -28.203 2.582 -4.238 1 96.31 113 PRO B CA 1
ATOM 2585 C C . PRO B 1 113 ? -27.234 2.016 -3.215 1 96.31 113 PRO B C 1
ATOM 2587 O O . PRO B 1 113 ? -26.125 1.604 -3.578 1 96.31 113 PRO B O 1
ATOM 2590 N N . ALA B 1 114 ? -27.672 1.975 -1.977 1 96.94 114 ALA B N 1
ATOM 2591 C CA . ALA B 1 114 ? -26.812 1.435 -0.922 1 96.94 114 ALA B CA 1
ATOM 2592 C C . ALA B 1 114 ? -26.719 -0.085 -1.025 1 96.94 114 ALA B C 1
ATOM 2594 O O . ALA B 1 114 ? -25.641 -0.652 -0.844 1 96.94 114 ALA B O 1
ATOM 2595 N N . ALA B 1 115 ? -27.781 -0.72 -1.308 1 96.81 115 ALA B N 1
ATOM 2596 C CA . ALA B 1 115 ? -27.781 -2.168 -1.502 1 96.81 115 ALA B CA 1
ATOM 2597 C C . ALA B 1 115 ? -26.891 -2.559 -2.684 1 96.81 115 ALA B C 1
ATOM 2599 O O . ALA B 1 115 ? -26.109 -3.512 -2.596 1 96.81 115 ALA B O 1
ATOM 2600 N N . MET B 1 116 ? -26.969 -1.77 -3.711 1 96.06 116 MET B N 1
ATOM 2601 C CA . MET B 1 116 ? -26.156 -2.023 -4.898 1 96.06 116 MET B CA 1
ATOM 2602 C C . MET B 1 116 ? -24.672 -1.821 -4.598 1 96.06 116 MET B C 1
ATOM 2604 O O . MET B 1 116 ? -23.828 -2.566 -5.098 1 96.06 116 MET B O 1
ATOM 2608 N N . ALA B 1 117 ? -24.375 -0.801 -3.811 1 96.12 117 ALA B N 1
ATOM 2609 C CA . ALA B 1 117 ? -22.984 -0.563 -3.42 1 96.12 117 ALA B CA 1
ATOM 2610 C C . ALA B 1 117 ? -22.422 -1.752 -2.646 1 96.12 117 ALA B C 1
ATOM 2612 O O . ALA B 1 117 ? -21.297 -2.186 -2.898 1 96.12 117 ALA B O 1
ATOM 2613 N N . LEU B 1 118 ? -23.219 -2.252 -1.764 1 96.56 118 LEU B N 1
ATOM 2614 C CA . LEU B 1 118 ? -22.797 -3.416 -0.991 1 96.56 118 LEU B CA 1
ATOM 2615 C C . LEU B 1 118 ? -22.609 -4.625 -1.896 1 96.56 118 LEU B C 1
ATOM 2617 O O . LEU B 1 118 ? -21.625 -5.352 -1.765 1 96.56 118 LEU B O 1
ATOM 2621 N N . SER B 1 119 ? -23.516 -4.832 -2.803 1 95.62 119 SER B N 1
ATOM 2622 C CA . SER B 1 119 ? -23.422 -5.941 -3.746 1 95.62 119 SER B CA 1
ATOM 2623 C C . SER B 1 119 ? -22.125 -5.875 -4.547 1 95.62 119 SER B C 1
ATOM 2625 O O . SER B 1 119 ? -21.391 -6.867 -4.652 1 95.62 119 SER B O 1
ATOM 2627 N N . ARG B 1 120 ? -21.875 -4.684 -5.055 1 94.81 120 ARG B N 1
ATOM 2628 C CA . ARG B 1 120 ? -20.672 -4.488 -5.855 1 94.81 120 ARG B CA 1
ATOM 2629 C C . ARG B 1 120 ? -19.406 -4.738 -5.027 1 94.81 120 ARG B C 1
ATOM 2631 O O . ARG B 1 120 ? -18.453 -5.348 -5.512 1 94.81 120 ARG B O 1
ATOM 2638 N N . LEU B 1 121 ? -19.406 -4.27 -3.803 1 95.88 121 LEU B N 1
ATOM 2639 C CA . LEU B 1 121 ? -18.25 -4.441 -2.928 1 95.88 121 LEU B CA 1
ATOM 2640 C C . LEU B 1 121 ? -18.016 -5.918 -2.625 1 95.88 121 LEU B C 1
ATOM 2642 O O . LEU B 1 121 ? -16.875 -6.383 -2.631 1 95.88 121 LEU B O 1
ATOM 2646 N N . ILE B 1 122 ? -19.109 -6.648 -2.383 1 95.31 122 ILE B N 1
ATOM 2647 C CA . ILE B 1 122 ? -19 -8.078 -2.117 1 95.31 122 ILE B CA 1
ATOM 2648 C C . ILE B 1 122 ? -18.438 -8.789 -3.342 1 95.31 122 ILE B C 1
ATOM 2650 O O . ILE B 1 122 ? -17.5 -9.594 -3.225 1 95.31 122 ILE B O 1
ATOM 2654 N N . ASP B 1 123 ? -18.953 -8.461 -4.492 1 93.19 123 ASP B N 1
ATOM 2655 C CA . ASP B 1 123 ? -18.5 -9.078 -5.73 1 93.19 123 ASP B CA 1
ATOM 2656 C C . ASP B 1 123 ? -17.031 -8.742 -5.996 1 93.19 123 ASP B C 1
ATOM 2658 O O . ASP B 1 123 ? -16.25 -9.625 -6.363 1 93.19 123 ASP B O 1
ATOM 2662 N N . THR B 1 124 ? -16.719 -7.5 -5.812 1 93.12 124 THR B N 1
ATOM 2663 C CA . THR B 1 124 ? -15.344 -7.059 -6.051 1 93.12 124 THR B CA 1
ATOM 2664 C C . THR B 1 124 ? -14.383 -7.746 -5.082 1 93.12 124 THR B C 1
ATOM 2666 O O . THR B 1 124 ? -13.328 -8.234 -5.492 1 93.12 124 THR B O 1
ATOM 2669 N N . ALA B 1 125 ? -14.75 -7.734 -3.828 1 92.75 125 ALA B N 1
ATOM 2670 C CA . ALA B 1 125 ? -13.914 -8.391 -2.824 1 92.75 125 ALA B CA 1
ATOM 2671 C C . ALA B 1 125 ? -13.695 -9.859 -3.164 1 92.75 125 ALA B C 1
ATOM 2673 O O . ALA B 1 125 ? -12.57 -10.359 -3.076 1 92.75 125 ALA B O 1
ATOM 2674 N N . SER B 1 126 ? -14.758 -10.539 -3.561 1 90.81 126 SER B N 1
ATOM 2675 C CA . SER B 1 126 ? -14.68 -11.945 -3.947 1 90.81 126 SER B CA 1
ATOM 2676 C C . SER B 1 126 ? -13.766 -12.125 -5.156 1 90.81 126 SER B C 1
ATOM 2678 O O . SER B 1 126 ? -12.938 -13.039 -5.18 1 90.81 126 SER B O 1
ATOM 2680 N N . TYR B 1 127 ? -13.992 -11.281 -6.051 1 87.94 127 TYR B N 1
ATOM 2681 C CA . TYR B 1 127 ? -13.203 -11.344 -7.281 1 87.94 127 TYR B CA 1
ATOM 2682 C C . TYR B 1 127 ? -11.727 -11.133 -6.996 1 87.94 127 TYR B C 1
ATOM 2684 O O . TYR B 1 127 ? -10.875 -11.906 -7.449 1 87.94 127 TYR B O 1
ATOM 2692 N N . GLU B 1 128 ? -11.406 -10.078 -6.262 1 85.75 128 GLU B N 1
ATOM 2693 C CA . GLU B 1 128 ? -10.016 -9.758 -5.945 1 85.75 128 GLU B CA 1
ATOM 2694 C C . GLU B 1 128 ? -9.352 -10.883 -5.156 1 85.75 128 GLU B C 1
ATOM 2696 O O . GLU B 1 128 ? -8.203 -11.234 -5.422 1 85.75 128 GLU B O 1
ATOM 2701 N N . ASP B 1 129 ? -10.07 -11.406 -4.262 1 84 129 ASP B N 1
ATOM 2702 C CA . ASP B 1 129 ? -9.531 -12.5 -3.449 1 84 129 ASP B CA 1
ATOM 2703 C C . ASP B 1 129 ? -9.305 -13.75 -4.293 1 84 129 ASP B C 1
ATOM 2705 O O . ASP B 1 129 ? -8.242 -14.367 -4.219 1 84 129 ASP B O 1
ATOM 2709 N N . ARG B 1 130 ? -10.289 -14.109 -5.078 1 82.12 130 ARG B N 1
ATOM 2710 C CA . ARG B 1 130 ? -10.18 -15.289 -5.93 1 82.12 130 ARG B CA 1
ATOM 2711 C C . ARG B 1 130 ? -9.039 -15.141 -6.93 1 82.12 130 ARG B C 1
ATOM 2713 O O . ARG B 1 130 ? -8.258 -16.078 -7.125 1 82.12 130 ARG B O 1
ATOM 2720 N N . ARG B 1 131 ? -9.016 -14.023 -7.5 1 79.88 131 ARG B N 1
ATOM 2721 C CA . ARG B 1 131 ? -7.984 -13.789 -8.5 1 79.88 131 ARG B CA 1
ATOM 2722 C C . ARG B 1 131 ? -6.594 -13.898 -7.887 1 79.88 131 ARG B C 1
ATOM 2724 O O . ARG B 1 131 ? -5.707 -14.547 -8.453 1 79.88 131 ARG B O 1
ATOM 2731 N N . ARG B 1 132 ? -6.441 -13.328 -6.777 1 81 132 ARG B N 1
ATOM 2732 C CA . ARG B 1 132 ? -5.156 -13.367 -6.082 1 81 132 ARG B CA 1
ATOM 2733 C C . ARG B 1 132 ? -4.797 -14.797 -5.684 1 81 132 ARG B C 1
ATOM 2735 O O . ARG B 1 132 ? -3.676 -15.25 -5.922 1 81 132 ARG B O 1
ATOM 2742 N N . LEU B 1 133 ? -5.746 -15.43 -5.184 1 83.69 133 LEU B N 1
ATOM 2743 C CA . LEU B 1 133 ? -5.496 -16.781 -4.707 1 83.69 133 LEU B CA 1
ATOM 2744 C C . LEU B 1 133 ? -5.285 -17.75 -5.875 1 83.69 133 LEU B C 1
ATOM 2746 O O . LEU B 1 133 ? -4.434 -18.641 -5.809 1 83.69 133 LEU B O 1
ATOM 2750 N N . SER B 1 134 ? -6.09 -17.547 -6.867 1 82.88 134 SER B N 1
ATOM 2751 C CA . SER B 1 134 ? -5.98 -18.422 -8.023 1 82.88 134 SER B CA 1
ATOM 2752 C C . SER B 1 134 ? -4.621 -18.281 -8.703 1 82.88 134 SER B C 1
ATOM 2754 O O . SER B 1 134 ? -3.982 -19.281 -9.039 1 82.88 134 SER B O 1
ATOM 2756 N N . SER B 1 135 ? -4.164 -17.062 -8.852 1 83.06 135 SER B N 1
ATOM 2757 C CA . SER B 1 135 ? -2.859 -16.828 -9.461 1 83.06 135 SER B CA 1
ATOM 2758 C C . SER B 1 135 ? -1.733 -17.391 -8.609 1 83.06 135 SER B C 1
ATOM 2760 O O . SER B 1 135 ? -0.799 -18.016 -9.125 1 83.06 135 SER B O 1
ATOM 2762 N N . LEU B 1 136 ? -1.899 -17.234 -7.363 1 89.5 136 LEU B N 1
ATOM 2763 C CA . LEU B 1 136 ? -0.885 -17.734 -6.438 1 89.5 136 LEU B CA 1
ATOM 2764 C C . LEU B 1 136 ? -0.859 -19.25 -6.418 1 89.5 136 LEU B C 1
ATOM 2766 O O . LEU B 1 136 ? 0.212 -19.859 -6.484 1 89.5 136 LEU B O 1
ATOM 2770 N N . ALA B 1 137 ? -2.027 -19.781 -6.363 1 88.69 137 ALA B N 1
ATOM 2771 C CA . ALA B 1 137 ? -2.133 -21.234 -6.34 1 88.69 137 ALA B CA 1
ATOM 2772 C C . ALA B 1 137 ? -1.582 -21.844 -7.625 1 88.69 137 ALA B C 1
ATOM 2774 O O . ALA B 1 137 ? -0.841 -22.828 -7.586 1 88.69 137 ALA B O 1
ATOM 2775 N N . ALA B 1 138 ? -1.947 -21.234 -8.703 1 86.06 138 ALA B N 1
ATOM 2776 C CA . ALA B 1 138 ? -1.467 -21.719 -9.992 1 86.06 138 ALA B CA 1
ATOM 2777 C C . ALA B 1 138 ? 0.054 -21.609 -10.086 1 86.06 138 ALA B C 1
ATOM 2779 O O . ALA B 1 138 ? 0.699 -22.453 -10.727 1 86.06 138 ALA B O 1
ATOM 2780 N N . PHE B 1 139 ? 0.566 -20.641 -9.414 1 87.69 139 PHE B N 1
ATOM 2781 C CA . PHE B 1 139 ? 2.002 -20.391 -9.43 1 87.69 139 PHE B CA 1
ATOM 2782 C C . PHE B 1 139 ? 2.729 -21.344 -8.492 1 87.69 139 PHE B C 1
ATOM 2784 O O . PHE B 1 139 ? 3.76 -21.922 -8.859 1 87.69 139 PHE B O 1
ATOM 2791 N N . LEU B 1 140 ? 2.143 -21.641 -7.391 1 89.75 140 LEU B N 1
ATOM 2792 C CA . LEU B 1 140 ? 2.881 -22.297 -6.316 1 89.75 140 LEU B CA 1
ATOM 2793 C C . LEU B 1 140 ? 2.598 -23.797 -6.297 1 89.75 140 LEU B C 1
ATOM 2795 O O . LEU B 1 140 ? 3.34 -24.562 -5.684 1 89.75 140 LEU B O 1
ATOM 2799 N N . THR B 1 141 ? 1.479 -24.141 -6.953 1 85.94 141 THR B N 1
ATOM 2800 C CA . THR B 1 141 ? 1.065 -25.531 -6.824 1 85.94 141 THR B CA 1
ATOM 2801 C C . THR B 1 141 ? 0.804 -26.141 -8.195 1 85.94 141 THR B C 1
ATOM 2803 O O . THR B 1 141 ? 0.526 -25.438 -9.164 1 85.94 141 THR B O 1
ATOM 2806 N N . ASP B 1 142 ? 0.815 -27.469 -8.266 1 80.88 142 ASP B N 1
ATOM 2807 C CA . ASP B 1 142 ? 0.565 -28.188 -9.508 1 80.88 142 ASP B CA 1
ATOM 2808 C C . ASP B 1 142 ? -0.931 -28.25 -9.812 1 80.88 142 ASP B C 1
ATOM 2810 O O . ASP B 1 142 ? -1.337 -28.266 -10.977 1 80.88 142 ASP B O 1
ATOM 2814 N N . ASP B 1 143 ? -1.734 -28.281 -8.805 1 81.81 143 ASP B N 1
ATOM 2815 C CA . ASP B 1 143 ? -3.158 -28.531 -9.016 1 81.81 143 ASP B CA 1
ATOM 2816 C C . ASP B 1 143 ? -3.965 -27.25 -8.828 1 81.81 143 ASP B C 1
ATOM 2818 O O . ASP B 1 143 ? -5.195 -27.281 -8.805 1 81.81 143 ASP B O 1
ATOM 2822 N N . GLY B 1 144 ? -3.27 -26.172 -8.594 1 85.69 144 GLY B N 1
ATOM 2823 C CA . GLY B 1 144 ? -3.961 -24.906 -8.438 1 85.69 144 GLY B CA 1
ATOM 2824 C C . GLY B 1 144 ? -4.77 -24.828 -7.156 1 85.69 144 GLY B C 1
ATOM 2825 O O . GLY B 1 144 ? -5.746 -24.078 -7.082 1 85.69 144 GLY B O 1
ATOM 2826 N N . ASN B 1 145 ? -4.371 -25.547 -6.074 1 88.44 145 ASN B N 1
ATOM 2827 C CA . ASN B 1 145 ? -5.094 -25.578 -4.809 1 88.44 145 ASN B CA 1
ATOM 2828 C C . ASN B 1 145 ? -4.801 -24.359 -3.953 1 88.44 145 ASN B 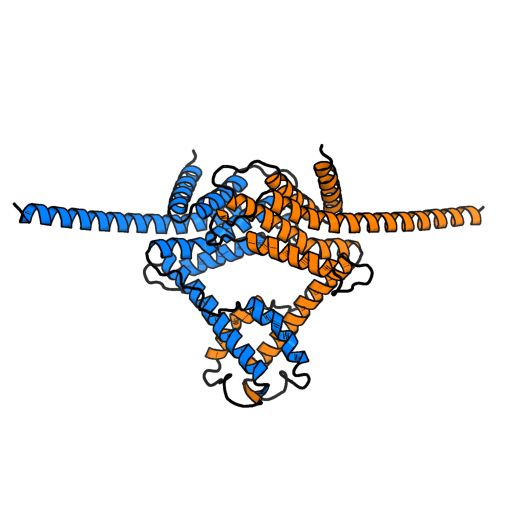C 1
ATOM 2830 O O . ASN B 1 145 ? -3.703 -24.219 -3.404 1 88.44 145 ASN B O 1
ATOM 2834 N N . PRO B 1 146 ? -5.766 -23.516 -3.719 1 88.44 146 PRO B N 1
ATOM 2835 C CA . PRO B 1 146 ? -5.539 -22.297 -2.943 1 88.44 146 PRO B CA 1
ATOM 2836 C C . PRO B 1 146 ? -5.352 -22.562 -1.453 1 88.44 146 PRO B C 1
ATOM 2838 O O . PRO B 1 146 ? -4.926 -21.688 -0.708 1 88.44 146 PRO B O 1
ATOM 2841 N N . LYS B 1 147 ? -5.66 -23.766 -1.029 1 89.06 147 LYS B N 1
ATOM 2842 C CA . LYS B 1 147 ? -5.547 -24.109 0.385 1 89.06 147 LYS B CA 1
ATOM 2843 C C . LYS B 1 147 ? -4.211 -24.781 0.679 1 89.06 147 LYS B C 1
ATOM 2845 O O . LYS B 1 147 ? -3.957 -25.203 1.811 1 89.06 147 LYS B O 1
ATOM 2850 N N . ALA B 1 148 ? -3.363 -24.875 -0.31 1 90.69 148 ALA B N 1
ATOM 2851 C CA . ALA B 1 148 ? -2.062 -25.516 -0.143 1 90.69 148 ALA B CA 1
ATOM 2852 C C . ALA B 1 148 ? -1.195 -24.75 0.852 1 90.69 148 ALA B C 1
ATOM 2854 O O . ALA B 1 148 ? -1.226 -23.516 0.89 1 90.69 148 ALA B O 1
ATOM 2855 N N . PRO B 1 149 ? -0.43 -25.406 1.649 1 91.69 149 PRO B N 1
ATOM 2856 C CA . PRO B 1 149 ? 0.453 -24.766 2.627 1 91.69 149 PRO B CA 1
ATOM 2857 C C . PRO B 1 149 ? 1.376 -23.719 1.999 1 91.69 149 PRO B C 1
ATOM 2859 O O . PRO B 1 149 ? 1.652 -22.688 2.611 1 91.69 149 PRO B O 1
ATOM 2862 N N . ALA B 1 150 ? 1.79 -23.984 0.798 1 92.75 150 ALA B N 1
ATOM 2863 C CA . ALA B 1 150 ? 2.688 -23.062 0.111 1 92.75 150 ALA B CA 1
ATOM 2864 C C . ALA B 1 150 ? 2.018 -21.703 -0.108 1 92.75 150 ALA B C 1
ATOM 2866 O O . ALA B 1 150 ? 2.67 -20.656 -0.028 1 92.75 150 ALA B O 1
ATOM 2867 N N . VAL B 1 151 ? 0.734 -21.75 -0.382 1 92.38 151 VAL B N 1
ATOM 2868 C CA . VAL B 1 151 ? -0.024 -20.531 -0.602 1 92.38 151 VAL B CA 1
ATOM 2869 C C . VAL B 1 151 ? -0.11 -19.734 0.699 1 92.38 151 VAL B C 1
ATOM 2871 O O . VAL B 1 151 ? 0.122 -18.516 0.71 1 92.38 151 VAL B O 1
ATOM 2874 N N . LYS B 1 152 ? -0.402 -20.422 1.751 1 91.5 152 LYS B N 1
ATOM 2875 C CA . LYS B 1 152 ? -0.461 -19.766 3.059 1 91.5 152 LYS B CA 1
ATOM 2876 C C . LYS B 1 152 ? 0.892 -19.172 3.438 1 91.5 152 LYS B C 1
ATOM 2878 O O . LYS B 1 152 ? 0.96 -18.062 3.963 1 91.5 152 LYS B O 1
ATOM 2883 N N . GLU B 1 153 ? 1.917 -19.906 3.23 1 94.75 153 GLU B N 1
ATOM 2884 C CA . GLU B 1 153 ? 3.262 -19.438 3.557 1 94.75 153 GLU B CA 1
ATOM 2885 C C . GLU B 1 153 ? 3.617 -18.188 2.771 1 94.75 153 GLU B C 1
ATOM 2887 O O . GLU B 1 153 ? 4.191 -17.234 3.324 1 94.75 153 GLU B O 1
ATOM 2892 N N . TRP B 1 154 ? 3.25 -18.172 1.51 1 96.06 154 TRP B N 1
ATOM 2893 C CA . TRP B 1 154 ? 3.494 -17.016 0.666 1 96.06 154 TRP B CA 1
ATOM 2894 C C . TRP B 1 154 ? 2.752 -15.789 1.195 1 96.06 154 TRP B C 1
ATOM 2896 O O . TRP B 1 154 ? 3.316 -14.695 1.273 1 96.06 154 TRP B O 1
ATOM 2906 N N . ARG B 1 155 ? 1.528 -15.969 1.568 1 92.88 155 ARG B N 1
ATOM 2907 C CA . ARG B 1 155 ? 0.71 -14.875 2.082 1 92.88 155 ARG B CA 1
ATOM 2908 C C . ARG B 1 155 ? 1.271 -14.344 3.398 1 92.88 155 ARG B C 1
ATOM 2910 O O . ARG B 1 155 ? 1.337 -13.133 3.605 1 92.88 155 ARG B O 1
ATOM 2917 N N . ASP B 1 156 ? 1.652 -15.242 4.266 1 93.44 156 ASP B N 1
ATOM 2918 C CA . ASP B 1 156 ? 2.246 -14.844 5.539 1 93.44 156 ASP B CA 1
ATOM 2919 C C . ASP B 1 156 ? 3.525 -14.039 5.316 1 93.44 156 ASP B C 1
ATOM 2921 O O . ASP B 1 156 ? 3.768 -13.047 6.008 1 93.44 156 ASP B O 1
ATOM 2925 N N . LEU B 1 157 ? 4.281 -14.523 4.383 1 96.31 157 LEU B N 1
ATOM 2926 C CA . LEU B 1 157 ? 5.527 -13.836 4.047 1 96.31 157 LEU B CA 1
ATOM 2927 C C . LEU B 1 157 ? 5.246 -12.438 3.512 1 96.31 157 LEU B C 1
ATOM 2929 O O . LEU B 1 157 ? 5.918 -11.477 3.893 1 96.31 157 LEU B O 1
ATOM 2933 N N . SER B 1 158 ? 4.273 -12.359 2.641 1 95 158 SER B N 1
ATOM 2934 C CA . SER B 1 158 ? 3.873 -11.062 2.102 1 95 158 SER B CA 1
ATOM 2935 C C . SER B 1 158 ? 3.434 -10.117 3.213 1 95 158 SER B C 1
ATOM 2937 O O . SER B 1 158 ? 3.797 -8.938 3.209 1 95 158 SER B O 1
ATOM 2939 N N . GLU B 1 159 ? 2.68 -10.586 4.129 1 91.06 159 GLU B N 1
ATOM 2940 C CA . GLU B 1 159 ? 2.211 -9.773 5.25 1 91.06 159 GLU B CA 1
ATOM 2941 C C . GLU B 1 159 ? 3.379 -9.266 6.09 1 91.06 159 GLU B C 1
ATOM 2943 O O . GLU B 1 159 ? 3.342 -8.141 6.598 1 91.06 159 GLU B O 1
ATOM 2948 N N . TYR B 1 160 ? 4.355 -10.094 6.273 1 93.88 160 TYR B N 1
ATOM 2949 C CA . TYR B 1 160 ? 5.562 -9.688 6.984 1 93.88 160 TYR B CA 1
ATOM 2950 C C . TYR B 1 160 ? 6.199 -8.469 6.328 1 93.88 160 TYR B C 1
ATOM 2952 O O . TYR B 1 160 ? 6.5 -7.48 7 1 93.88 160 TYR B O 1
ATOM 2960 N N . PHE B 1 161 ? 6.402 -8.523 5.016 1 96 161 PHE B N 1
ATOM 2961 C CA . PHE B 1 161 ? 7.07 -7.441 4.305 1 96 161 PHE B CA 1
ATOM 2962 C C . PHE B 1 161 ? 6.191 -6.191 4.281 1 96 161 PHE B C 1
ATOM 2964 O O . PHE B 1 161 ? 6.699 -5.07 4.312 1 96 161 PHE B O 1
ATOM 2971 N N . VAL B 1 162 ? 4.879 -6.355 4.25 1 91.38 162 VAL B N 1
ATOM 2972 C CA . VAL B 1 162 ? 3.967 -5.223 4.32 1 91.38 162 VAL B CA 1
ATOM 2973 C C . VAL B 1 162 ? 4.086 -4.543 5.684 1 91.38 162 VAL B C 1
ATOM 2975 O O . VAL B 1 162 ? 4.164 -3.316 5.77 1 91.38 162 VAL B O 1
ATOM 2978 N N . ARG B 1 163 ? 4.137 -5.324 6.68 1 88.31 163 ARG B N 1
ATOM 2979 C CA . ARG B 1 163 ? 4.195 -4.82 8.047 1 88.31 163 ARG B CA 1
ATOM 2980 C C . ARG B 1 163 ? 5.434 -3.953 8.258 1 88.31 163 ARG B C 1
ATOM 2982 O O . ARG B 1 163 ? 5.348 -2.865 8.828 1 88.31 163 ARG B O 1
ATOM 2989 N N . TRP B 1 164 ? 6.496 -4.391 7.715 1 92.06 164 TRP B N 1
ATOM 2990 C CA . TRP B 1 164 ? 7.766 -3.734 8.008 1 92.06 164 TRP B CA 1
ATOM 2991 C C . TRP B 1 164 ? 8.141 -2.76 6.898 1 92.06 164 TRP B C 1
ATOM 2993 O O . TRP B 1 164 ? 9.172 -2.086 6.984 1 92.06 164 TRP B O 1
ATOM 3003 N N . GLY B 1 165 ? 7.281 -2.633 5.875 1 91.44 165 GLY B N 1
ATOM 3004 C CA . GLY B 1 165 ? 7.492 -1.667 4.809 1 91.44 165 GLY B CA 1
ATOM 3005 C C . GLY B 1 165 ? 7.012 -0.271 5.164 1 91.44 165 GLY B C 1
ATOM 3006 O O . GLY B 1 165 ? 7.324 0.695 4.465 1 91.44 165 GLY B O 1
ATOM 3007 N N . HIS B 1 166 ? 6.309 -0.145 6.266 1 87.62 166 HIS B N 1
ATOM 3008 C CA . HIS B 1 166 ? 5.762 1.159 6.621 1 87.62 166 HIS B CA 1
ATOM 3009 C C . HIS B 1 166 ? 6.496 1.758 7.816 1 87.62 166 HIS B C 1
ATOM 3011 O O . HIS B 1 166 ? 6.91 1.031 8.727 1 87.62 166 HIS B O 1
ATOM 3017 N N . LEU B 1 167 ? 6.602 3.139 7.703 1 81.88 167 LEU B N 1
ATOM 3018 C CA . LEU B 1 167 ? 7.133 3.859 8.852 1 81.88 167 LEU B CA 1
ATOM 3019 C C . LEU B 1 167 ? 6.129 3.865 10 1 81.88 167 LEU B C 1
ATOM 3021 O O . LEU B 1 167 ? 4.973 4.242 9.82 1 81.88 167 LEU B O 1
ATOM 3025 N N . ARG B 1 168 ? 6.297 3.039 11.031 1 69.75 168 ARG B N 1
ATOM 3026 C CA . ARG B 1 168 ? 5.406 2.992 12.18 1 69.75 168 ARG B CA 1
ATOM 3027 C C . ARG B 1 168 ? 6.098 3.525 13.43 1 69.75 168 ARG B C 1
ATOM 3029 O O . ARG B 1 168 ? 7.301 3.789 13.414 1 69.75 168 ARG B O 1
ATOM 3036 N N . ASP B 1 169 ? 5.227 3.82 14.281 1 61.66 169 ASP B N 1
ATOM 3037 C CA . ASP B 1 169 ? 5.73 4.316 15.555 1 61.66 169 ASP B CA 1
ATOM 3038 C C . ASP B 1 169 ? 6.316 3.18 16.391 1 61.66 169 ASP B C 1
ATOM 3040 O O . ASP B 1 169 ? 5.699 2.734 17.359 1 61.66 169 ASP B O 1
ATOM 3044 N N . LYS B 1 170 ? 7.031 2.42 15.773 1 59.97 170 LYS B N 1
ATOM 3045 C CA . LYS B 1 170 ? 7.66 1.362 16.562 1 59.97 170 LYS B CA 1
ATOM 3046 C C . LYS B 1 170 ? 9.086 1.745 16.953 1 59.97 170 LYS B C 1
ATOM 3048 O O . LYS B 1 170 ? 9.742 2.52 16.266 1 59.97 170 LYS B O 1
ATOM 3053 N N . SER B 1 171 ? 9.289 1.301 18.094 1 64.31 171 SER B N 1
ATOM 3054 C CA . SER B 1 171 ? 10.641 1.512 18.594 1 64.31 171 SER B CA 1
ATOM 3055 C C . SER B 1 171 ? 11.672 0.774 17.75 1 64.31 171 SER B C 1
ATOM 3057 O O . SER B 1 171 ? 11.344 -0.208 17.078 1 64.31 171 SER B O 1
ATOM 3059 N N . GLU B 1 172 ? 12.789 1.27 17.703 1 66.06 172 GLU B N 1
ATOM 3060 C CA . GLU B 1 172 ? 13.922 0.65 17 1 66.06 172 GLU B CA 1
ATOM 3061 C C . GLU B 1 172 ? 14.148 -0.779 17.484 1 66.06 172 GLU B C 1
ATOM 3063 O O . GLU B 1 172 ? 14.539 -1.649 16.703 1 66.06 172 GLU B O 1
ATOM 3068 N N . ALA B 1 173 ? 13.867 -0.923 18.703 1 68.25 173 ALA B N 1
ATOM 3069 C CA . ALA B 1 173 ? 14.102 -2.232 19.297 1 68.25 173 ALA B CA 1
ATOM 3070 C C . ALA B 1 173 ? 13.172 -3.287 18.703 1 68.25 173 ALA B C 1
ATOM 3072 O O . ALA B 1 173 ? 13.461 -4.484 18.781 1 68.25 173 ALA B O 1
ATOM 3073 N N . ASP B 1 174 ? 12.273 -2.824 18.047 1 82 174 ASP B N 1
ATOM 3074 C CA . ASP B 1 174 ? 11.273 -3.75 17.531 1 82 174 ASP B CA 1
ATOM 3075 C C . ASP B 1 174 ? 11.539 -4.07 16.062 1 82 174 ASP B C 1
ATOM 3077 O O . ASP B 1 174 ? 10.852 -4.902 15.469 1 82 174 ASP B O 1
ATOM 3081 N N . LEU B 1 175 ? 12.703 -3.48 15.633 1 88.5 175 LEU B N 1
ATOM 3082 C CA . LEU B 1 175 ? 12.969 -3.682 14.219 1 88.5 175 LEU B CA 1
ATOM 3083 C C . LEU B 1 175 ? 13.492 -5.09 13.953 1 88.5 175 LEU B C 1
ATOM 3085 O O . LEU B 1 175 ? 14.242 -5.637 14.766 1 88.5 175 LEU B O 1
ATOM 3089 N N . PRO B 1 176 ? 13.117 -5.695 12.883 1 92.44 176 PRO B N 1
ATOM 3090 C CA . PRO B 1 176 ? 13.703 -6.988 12.531 1 92.44 176 PRO B CA 1
ATOM 3091 C C . PRO B 1 176 ? 15.219 -6.922 12.359 1 92.44 176 PRO B C 1
ATOM 3093 O O . PRO B 1 176 ? 15.742 -5.922 11.859 1 92.44 176 PRO B O 1
ATOM 3096 N N . THR B 1 177 ? 15.891 -7.973 12.734 1 92.75 177 THR B N 1
ATOM 3097 C CA . THR B 1 177 ? 17.328 -8.078 12.523 1 92.75 177 THR B CA 1
ATOM 3098 C C . THR B 1 177 ? 17.641 -8.477 11.078 1 92.75 177 THR B C 1
ATOM 3100 O O . THR B 1 177 ? 16.75 -8.93 10.359 1 92.75 177 THR B O 1
ATOM 3103 N N . ASP B 1 178 ? 18.844 -8.336 10.734 1 93.81 178 ASP B N 1
ATOM 3104 C CA . ASP B 1 178 ? 19.25 -8.773 9.398 1 93.81 178 ASP B CA 1
ATOM 3105 C C . ASP B 1 178 ? 19.047 -10.273 9.234 1 93.81 178 ASP B C 1
ATOM 3107 O O . ASP B 1 178 ? 18.719 -10.742 8.141 1 93.81 178 ASP B O 1
ATOM 3111 N N . GLU B 1 179 ? 19.312 -10.953 10.289 1 94.19 179 GLU B N 1
ATOM 3112 C CA . GLU B 1 179 ? 19.125 -12.406 10.242 1 94.19 179 GLU B CA 1
ATOM 3113 C C . GLU B 1 179 ? 17.672 -12.766 9.977 1 94.19 179 GLU B C 1
ATOM 3115 O O . GLU B 1 179 ? 17.375 -13.68 9.203 1 94.19 179 GLU B O 1
ATOM 3120 N N . GLU B 1 180 ? 16.766 -12.055 10.617 1 95.81 180 GLU B N 1
ATOM 3121 C CA . GLU B 1 180 ? 15.344 -12.289 10.414 1 95.81 180 GLU B CA 1
ATOM 3122 C C . GLU B 1 180 ? 14.93 -11.961 8.984 1 95.81 180 GLU B C 1
ATOM 3124 O O . GLU B 1 180 ? 14.211 -12.727 8.344 1 95.81 180 GLU B O 1
ATOM 3129 N N . LEU B 1 181 ? 15.414 -10.844 8.508 1 96.75 181 LEU B N 1
ATOM 3130 C CA . LEU B 1 181 ? 15.109 -10.445 7.137 1 96.75 181 LEU B CA 1
ATOM 3131 C C . LEU B 1 181 ? 15.656 -11.461 6.145 1 96.75 181 LEU B C 1
ATOM 3133 O O . LEU B 1 181 ? 14.977 -11.828 5.188 1 96.75 181 LEU B O 1
ATOM 3137 N N . ALA B 1 182 ? 16.859 -11.938 6.398 1 96.06 182 ALA B N 1
ATOM 3138 C CA . ALA B 1 182 ? 17.484 -12.938 5.531 1 96.06 182 ALA B CA 1
ATOM 3139 C C . ALA B 1 182 ? 16.672 -14.234 5.523 1 96.06 182 ALA B C 1
ATOM 3141 O O . ALA B 1 182 ? 16.516 -14.867 4.477 1 96.06 182 ALA B O 1
ATOM 3142 N N . ALA B 1 183 ? 16.219 -14.594 6.668 1 96.56 183 ALA B N 1
ATOM 3143 C CA . ALA B 1 183 ? 15.406 -15.805 6.773 1 96.56 183 ALA B CA 1
ATOM 3144 C C . ALA B 1 183 ? 14.102 -15.664 5.992 1 96.56 183 ALA B C 1
ATOM 3146 O O . ALA B 1 183 ? 13.672 -16.609 5.32 1 96.56 183 ALA B O 1
ATOM 3147 N N . LYS B 1 184 ? 13.453 -14.508 6.105 1 97.56 184 LYS B N 1
ATOM 3148 C CA . LYS B 1 184 ? 12.211 -14.266 5.383 1 97.56 184 LYS B CA 1
ATOM 3149 C C . LYS B 1 184 ? 12.445 -14.273 3.873 1 97.56 184 LYS B C 1
ATOM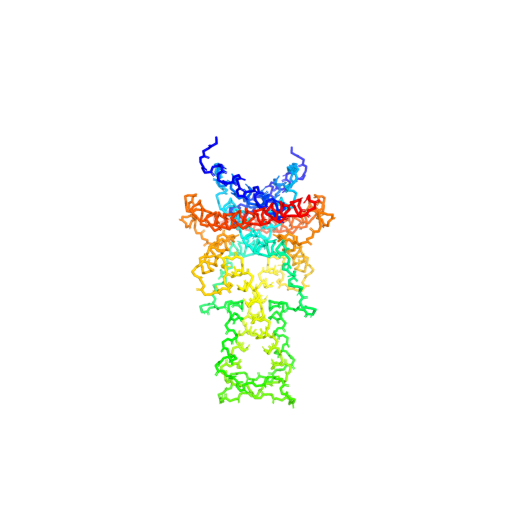 3151 O O . LYS B 1 184 ? 11.688 -14.898 3.127 1 97.56 184 LYS B O 1
ATOM 3156 N N . ILE B 1 185 ? 13.508 -13.648 3.387 1 97.81 185 ILE B N 1
ATOM 3157 C CA . ILE B 1 185 ? 13.844 -13.672 1.967 1 97.81 185 ILE B CA 1
ATOM 3158 C C . ILE B 1 185 ? 14.203 -15.094 1.546 1 97.81 185 ILE B C 1
ATOM 3160 O O . ILE B 1 185 ? 13.891 -15.516 0.431 1 97.81 185 ILE B O 1
ATOM 3164 N N . GLY B 1 186 ? 14.805 -15.82 2.465 1 96.75 186 GLY B N 1
ATOM 3165 C CA . GLY B 1 186 ? 15.117 -17.219 2.219 1 96.75 186 GLY B CA 1
ATOM 3166 C C . GLY B 1 186 ? 13.891 -18.062 1.93 1 96.75 186 GLY B C 1
ATOM 3167 O O . GLY B 1 186 ? 13.938 -18.969 1.095 1 96.75 186 GLY B O 1
ATOM 3168 N N . ILE B 1 187 ? 12.797 -17.812 2.607 1 96.88 187 ILE B N 1
ATOM 3169 C CA . ILE B 1 187 ? 11.547 -18.516 2.359 1 96.88 187 ILE B CA 1
ATOM 3170 C C . ILE B 1 187 ? 11.07 -18.234 0.936 1 96.88 187 ILE B C 1
ATOM 3172 O O . ILE B 1 187 ? 10.641 -19.156 0.229 1 96.88 187 ILE B O 1
ATOM 3176 N N . PHE B 1 188 ? 11.117 -17 0.507 1 97.69 188 PHE B N 1
ATOM 3177 C CA . PHE B 1 188 ? 10.812 -16.672 -0.877 1 97.69 188 PHE B CA 1
ATOM 3178 C C . PHE B 1 188 ? 11.695 -17.453 -1.836 1 97.69 188 PHE B C 1
ATOM 3180 O O . PHE B 1 188 ? 11.203 -18.031 -2.807 1 97.69 188 PHE B O 1
ATOM 3187 N N . ASP B 1 189 ? 13.023 -17.453 -1.473 1 96.62 189 ASP B N 1
ATOM 3188 C CA . ASP B 1 189 ? 13.984 -18.156 -2.311 1 96.62 189 ASP B CA 1
ATOM 3189 C C . ASP B 1 189 ? 13.625 -19.641 -2.439 1 96.62 189 ASP B C 1
ATOM 3191 O O . ASP B 1 189 ? 13.742 -20.219 -3.521 1 96.62 189 ASP B O 1
ATOM 3195 N N . ASP B 1 190 ? 13.203 -20.219 -1.367 1 94.62 190 ASP B N 1
ATOM 3196 C CA . ASP B 1 190 ? 12.805 -21.625 -1.372 1 94.62 190 ASP B CA 1
ATOM 3197 C C . ASP B 1 190 ? 11.656 -21.859 -2.34 1 94.62 190 ASP B C 1
ATOM 3199 O O . ASP B 1 190 ? 11.664 -22.844 -3.096 1 94.62 190 ASP B O 1
ATOM 3203 N N . HIS B 1 191 ? 10.688 -21 -2.301 1 94.06 191 HIS B N 1
ATOM 3204 C CA . HIS B 1 191 ? 9.547 -21.125 -3.203 1 94.06 191 HIS B CA 1
ATOM 3205 C C . HIS B 1 191 ? 9.977 -21 -4.66 1 94.06 191 HIS B C 1
ATOM 3207 O O . HIS B 1 191 ? 9.547 -21.766 -5.512 1 94.06 191 HIS B O 1
ATOM 3213 N N . VAL B 1 192 ? 10.82 -20.078 -4.945 1 93.56 192 VAL B N 1
ATOM 3214 C CA . VAL B 1 192 ? 11.266 -19.844 -6.312 1 93.56 192 VAL B CA 1
ATOM 3215 C C . VAL B 1 192 ? 12.117 -21.016 -6.785 1 93.56 192 VAL B C 1
ATOM 3217 O O . VAL B 1 192 ? 11.992 -21.469 -7.93 1 93.56 192 VAL B O 1
ATOM 3220 N N . ASP B 1 193 ? 12.969 -21.5 -5.898 1 91.38 193 ASP B N 1
ATOM 3221 C CA . ASP B 1 193 ? 13.789 -22.672 -6.234 1 91.38 193 ASP B CA 1
ATOM 3222 C C . ASP B 1 193 ? 12.914 -23.859 -6.617 1 91.38 193 ASP B C 1
ATOM 3224 O O . ASP B 1 193 ? 13.227 -24.594 -7.562 1 91.38 193 ASP B O 1
ATOM 3228 N N . ALA B 1 194 ? 11.922 -24.062 -5.902 1 87.69 194 ALA B N 1
ATOM 3229 C CA . ALA B 1 194 ? 11 -25.156 -6.199 1 87.69 194 ALA B CA 1
ATOM 3230 C C . ALA B 1 194 ? 10.359 -24.969 -7.574 1 87.69 194 ALA B C 1
ATOM 3232 O O . ALA B 1 194 ? 10.227 -25.938 -8.336 1 87.69 194 ALA B O 1
ATOM 3233 N N . MET B 1 195 ? 10.078 -23.812 -7.898 1 84.94 195 MET B N 1
ATOM 3234 C CA . MET B 1 195 ? 9.461 -23.531 -9.188 1 84.94 195 MET B CA 1
ATOM 3235 C C . MET B 1 195 ? 10.469 -23.688 -10.32 1 84.94 195 MET B C 1
ATOM 3237 O O . MET B 1 195 ? 10.133 -24.203 -11.391 1 84.94 195 MET B O 1
ATOM 3241 N N . ARG B 1 196 ? 11.602 -23.172 -10.086 1 83.62 196 ARG B N 1
ATOM 3242 C CA . ARG B 1 196 ? 12.68 -23.297 -11.07 1 83.62 196 ARG B CA 1
ATOM 3243 C C . ARG B 1 196 ? 12.969 -24.766 -11.367 1 83.62 196 ARG B C 1
ATOM 3245 O O . ARG B 1 196 ? 13.18 -25.141 -12.531 1 83.62 196 ARG B O 1
ATOM 3252 N N . SER B 1 197 ? 13 -25.484 -10.312 1 80.88 197 SER B N 1
ATOM 3253 C CA . SER B 1 197 ? 13.281 -26.906 -10.477 1 80.88 197 SER B CA 1
ATOM 3254 C C . SER B 1 197 ? 12.18 -27.609 -11.273 1 80.88 197 SER B C 1
ATOM 3256 O O . SER B 1 197 ? 12.469 -28.422 -12.156 1 80.88 197 SER B O 1
ATOM 3258 N N . ALA B 1 198 ? 10.969 -27.297 -10.969 1 68.38 198 ALA B N 1
ATOM 3259 C CA . ALA B 1 198 ? 9.844 -27.859 -11.711 1 68.38 198 ALA B CA 1
ATOM 3260 C C . ALA B 1 198 ? 9.875 -27.438 -13.172 1 68.38 198 ALA B C 1
ATOM 3262 O O . ALA B 1 198 ? 9.578 -28.234 -14.07 1 68.38 198 ALA B O 1
ATOM 3263 N N . PHE B 1 199 ? 10.18 -26.219 -13.344 1 63.12 199 PHE B N 1
ATOM 3264 C CA . PHE B 1 199 ? 10.312 -25.672 -14.688 1 63.12 199 PHE B CA 1
ATOM 3265 C C . PHE B 1 199 ? 11.375 -26.438 -15.477 1 63.12 199 PHE B C 1
ATOM 3267 O O . PHE B 1 199 ? 11.156 -26.812 -16.625 1 63.12 199 PHE B O 1
ATOM 3274 N N . PHE B 1 200 ? 12.43 -26.625 -14.828 1 59.91 200 PHE B N 1
ATOM 3275 C CA . PHE B 1 200 ? 13.523 -27.312 -15.492 1 59.91 200 PHE B CA 1
ATOM 3276 C C . PHE B 1 200 ? 13.188 -28.781 -15.727 1 59.91 200 PHE B C 1
ATOM 3278 O O . PHE B 1 200 ? 13.523 -29.344 -16.766 1 59.91 200 PHE B O 1
ATOM 3285 N N . GLU B 1 201 ? 12.523 -29.281 -14.766 1 61.31 201 GLU B N 1
ATOM 3286 C CA . GLU B 1 201 ? 12.086 -30.656 -14.969 1 61.31 201 GLU B CA 1
ATOM 3287 C C . GLU B 1 201 ? 11.094 -30.75 -16.125 1 61.31 201 GLU B C 1
ATOM 3289 O O . GLU B 1 201 ? 11.195 -31.656 -16.953 1 61.31 201 GLU B O 1
ATOM 3294 N N . ASN B 1 202 ? 10.258 -29.812 -16.172 1 60.47 202 ASN B N 1
ATOM 3295 C CA . ASN B 1 202 ? 9.281 -29.812 -17.25 1 60.47 202 ASN B CA 1
ATOM 3296 C C . ASN B 1 202 ? 9.938 -29.5 -18.594 1 60.47 202 ASN B C 1
ATOM 3298 O O . ASN B 1 202 ? 9.594 -30.109 -19.609 1 60.47 202 ASN B O 1
ATOM 3302 N N . LYS B 1 203 ? 10.789 -28.609 -18.594 1 57.09 203 LYS B N 1
ATOM 3303 C CA . LYS B 1 203 ? 11.523 -28.25 -19.812 1 57.09 203 LYS B CA 1
ATOM 3304 C C . LYS B 1 203 ? 12.32 -29.453 -20.328 1 57.09 203 LYS B C 1
ATOM 3306 O O . LYS B 1 203 ? 12.352 -29.703 -21.531 1 57.09 203 LYS B O 1
ATOM 3311 N N . SER B 1 204 ? 12.945 -30.047 -19.375 1 59.78 204 SER B N 1
ATOM 3312 C CA . SER B 1 204 ? 13.695 -31.25 -19.75 1 59.78 204 SER B CA 1
ATOM 3313 C C . SER B 1 204 ? 12.781 -32.312 -20.344 1 59.78 204 SER B C 1
ATOM 3315 O O . SER B 1 204 ? 13.133 -32.969 -21.328 1 59.78 204 SER B O 1
ATOM 3317 N N . LEU B 1 205 ? 11.633 -32.406 -19.75 1 57.62 205 LEU B N 1
ATOM 3318 C CA . LEU B 1 205 ? 10.656 -33.375 -20.234 1 57.62 205 LEU B CA 1
ATOM 3319 C C . LEU B 1 205 ? 10.18 -32.969 -21.641 1 57.62 205 LEU B C 1
ATOM 3321 O O . LEU B 1 205 ? 10.062 -33.844 -22.516 1 57.62 205 LEU B O 1
ATOM 3325 N N . ILE B 1 206 ? 10.008 -31.766 -21.859 1 58.09 206 ILE B N 1
ATOM 3326 C CA . ILE B 1 206 ? 9.547 -31.281 -23.156 1 58.09 206 ILE B CA 1
ATOM 3327 C C . ILE B 1 206 ? 10.656 -31.438 -24.188 1 58.09 206 ILE B C 1
ATOM 3329 O O . ILE B 1 206 ? 10.398 -31.875 -25.312 1 58.09 206 ILE B O 1
ATOM 3333 N N . GLU B 1 207 ? 11.805 -31.078 -23.797 1 62.12 207 GLU B N 1
ATOM 3334 C CA . GLU B 1 207 ? 12.945 -31.266 -24.688 1 62.12 207 GLU B CA 1
ATOM 3335 C C . GLU B 1 207 ? 13.133 -32.75 -25.047 1 62.12 207 GLU B C 1
ATOM 3337 O O . GLU B 1 207 ? 13.43 -33.062 -26.188 1 62.12 207 GLU B O 1
ATOM 3342 N N . ASP B 1 208 ? 12.922 -33.562 -24.047 1 64.88 208 ASP B N 1
ATOM 3343 C CA . ASP B 1 208 ? 13.008 -35 -24.297 1 64.88 208 ASP B CA 1
ATOM 3344 C C . ASP B 1 208 ? 11.922 -35.438 -25.266 1 64.88 208 ASP B C 1
ATOM 3346 O O . ASP B 1 208 ? 12.172 -36.25 -26.172 1 64.88 208 ASP B O 1
ATOM 3350 N N . ILE B 1 209 ? 10.773 -34.844 -25.078 1 64.56 209 ILE B N 1
ATOM 3351 C CA . ILE B 1 209 ? 9.648 -35.188 -25.938 1 64.56 209 ILE B CA 1
ATOM 3352 C C . ILE B 1 209 ? 9.914 -34.656 -27.359 1 64.56 209 ILE B C 1
ATOM 3354 O O . ILE B 1 209 ? 9.703 -35.406 -28.344 1 64.56 209 ILE B O 1
ATOM 3358 N N . LEU B 1 210 ? 10.438 -33.5 -27.438 1 66.75 210 LEU B N 1
ATOM 3359 C CA . LEU B 1 210 ? 10.734 -32.875 -28.734 1 66.75 210 LEU B CA 1
ATOM 3360 C C . LEU B 1 210 ? 11.875 -33.625 -29.438 1 66.75 210 LEU B C 1
ATOM 3362 O O . LEU B 1 210 ? 11.812 -33.875 -30.641 1 66.75 210 LEU B O 1
ATOM 3366 N N . THR B 1 211 ? 12.875 -34 -28.688 1 70.25 211 THR B N 1
ATOM 3367 C CA . THR B 1 211 ? 13.992 -34.781 -29.219 1 70.25 211 THR B CA 1
ATOM 3368 C C . THR B 1 211 ? 13.523 -36.156 -29.672 1 70.25 211 THR B C 1
ATOM 3370 O O . THR B 1 211 ? 13.906 -36.594 -30.75 1 70.25 211 THR B O 1
ATOM 3373 N N . SER B 1 212 ? 12.648 -36.75 -28.922 1 68.5 212 SER B N 1
ATOM 3374 C CA . SER B 1 212 ? 12.109 -38.062 -29.281 1 68.5 212 SER B CA 1
ATOM 3375 C C . SER B 1 212 ? 11.203 -37.969 -30.5 1 68.5 212 SER B C 1
ATOM 3377 O O . SER B 1 212 ? 11.25 -38.812 -31.375 1 68.5 212 SER B O 1
ATOM 3379 N N . ALA B 1 213 ? 10.508 -36.875 -30.547 1 69.44 213 ALA B N 1
ATOM 3380 C CA . ALA B 1 213 ? 9.617 -36.688 -31.688 1 69.44 213 ALA B CA 1
ATOM 3381 C C . ALA B 1 213 ? 10.414 -36.406 -32.969 1 69.44 213 ALA B C 1
ATOM 3383 O O . ALA B 1 213 ? 10.07 -36.906 -34.031 1 69.44 213 ALA B O 1
ATOM 3384 N N . ASN B 1 214 ? 11.367 -35.656 -32.812 1 70.25 214 ASN B N 1
ATOM 3385 C CA . ASN B 1 214 ? 12.211 -35.312 -33.938 1 70.25 214 ASN B CA 1
ATOM 3386 C C . ASN B 1 214 ? 13.023 -36.531 -34.406 1 70.25 214 ASN B C 1
ATOM 3388 O O . ASN B 1 214 ? 13.266 -36.688 -35.625 1 70.25 214 ASN B O 1
ATOM 3392 N N . ARG B 1 215 ? 13.398 -37.281 -33.531 1 68.44 215 ARG B N 1
ATOM 3393 C CA . ARG B 1 215 ? 14.109 -38.5 -33.875 1 68.44 215 ARG B CA 1
ATOM 3394 C C . ARG B 1 215 ? 13.203 -39.469 -34.625 1 68.44 215 ARG B C 1
ATOM 3396 O O . ARG B 1 215 ? 13.625 -40.094 -35.625 1 68.44 215 ARG B O 1
ATOM 3403 N N . LYS B 1 216 ? 12.031 -39.562 -34.281 1 70.38 216 LYS B N 1
ATOM 3404 C CA . LYS B 1 216 ? 11.086 -40.469 -34.938 1 70.38 216 LYS B CA 1
ATOM 3405 C C . LYS B 1 216 ? 10.805 -40 -36.375 1 70.38 216 LYS B C 1
ATOM 3407 O O . LYS B 1 216 ? 10.633 -40.812 -37.281 1 70.38 216 LYS B O 1
ATOM 3412 N N . THR B 1 217 ? 10.727 -38.719 -36.531 1 67.94 217 THR B N 1
ATOM 3413 C CA . THR B 1 217 ? 10.453 -38.156 -37.844 1 67.94 217 THR B CA 1
ATOM 3414 C C . THR B 1 217 ? 11.625 -38.406 -38.781 1 67.94 217 THR B C 1
ATOM 3416 O O . THR B 1 217 ? 11.43 -38.688 -39.969 1 67.94 217 THR B O 1
ATOM 3419 N N . VAL B 1 218 ? 12.742 -38.469 -38.344 1 71.25 218 VAL B N 1
ATOM 3420 C CA . VAL B 1 218 ? 13.922 -38.719 -39.156 1 71.25 218 VAL B CA 1
ATOM 3421 C C . VAL B 1 218 ? 13.984 -40.188 -39.531 1 71.25 218 VAL B C 1
ATOM 3423 O O . VAL B 1 218 ? 14.297 -40.562 -40.688 1 71.25 218 VAL B O 1
ATOM 3426 N N . GLU B 1 219 ? 13.68 -41.062 -38.719 1 65.75 219 GLU B N 1
ATOM 3427 C CA . GLU B 1 219 ? 13.711 -42.5 -38.969 1 65.75 219 GLU B CA 1
ATOM 3428 C C . GLU B 1 219 ? 12.602 -42.938 -39.938 1 65.75 219 GLU B C 1
ATOM 3430 O O . GLU B 1 219 ? 12.781 -43.812 -40.75 1 65.75 219 GLU B O 1
ATOM 3435 N N . ALA B 1 220 ? 11.477 -42.281 -39.938 1 73.44 220 ALA B N 1
ATOM 3436 C CA . ALA B 1 220 ? 10.359 -42.594 -40.812 1 73.44 220 ALA B CA 1
ATOM 3437 C C . ALA B 1 220 ? 10.648 -42.125 -42.25 1 73.44 220 ALA B C 1
ATOM 3439 O O . ALA B 1 220 ? 10.062 -42.656 -43.188 1 73.44 220 ALA B O 1
ATOM 3440 N N . GLN B 1 221 ? 11.406 -41.219 -42.375 1 65.69 221 GLN B N 1
ATOM 3441 C CA . GLN B 1 221 ? 11.734 -40.656 -43.688 1 65.69 221 GLN B CA 1
ATOM 3442 C C . GLN B 1 221 ? 12.938 -41.375 -44.312 1 65.69 221 GLN B C 1
ATOM 3444 O O . GLN B 1 221 ? 13.25 -41.188 -45.469 1 65.69 221 GLN B O 1
ATOM 3449 N N . SER B 1 222 ? 13.469 -42.281 -43.531 1 59.62 222 SER B N 1
ATOM 3450 C CA . SER B 1 222 ? 14.539 -43.094 -44.094 1 59.62 222 SER B CA 1
ATOM 3451 C C . SER B 1 222 ? 14.031 -44.5 -44.469 1 59.62 222 SER B C 1
ATOM 3453 O O . SER B 1 222 ? 13.203 -45.062 -43.75 1 59.62 222 SER B O 1
#

Solvent-accessible surface area (backbone atoms only — not comparable to full-atom values): 23892 Å² total; per-residue (Å²): 127,56,74,68,51,52,52,50,49,53,49,32,52,53,31,37,73,54,38,50,61,42,17,38,23,49,49,51,25,54,48,58,66,71,43,82,69,54,89,79,32,52,65,42,50,45,20,52,31,18,46,28,48,37,44,37,63,68,45,44,37,57,42,54,35,41,74,69,66,43,71,70,78,62,77,55,86,85,70,66,57,54,70,61,53,45,71,51,36,45,54,51,50,69,77,36,74,82,67,54,50,77,57,96,42,71,55,32,63,31,49,32,72,58,31,40,49,50,46,50,42,28,51,37,35,42,48,55,50,48,51,52,38,46,40,40,6,50,57,72,37,93,81,40,49,59,82,37,66,67,43,51,52,50,50,53,51,45,50,52,23,55,63,47,37,50,86,59,98,59,58,75,86,72,53,79,49,69,68,55,51,51,51,56,52,45,54,54,49,52,56,49,50,54,48,52,49,50,48,49,51,48,48,50,49,48,50,48,49,48,51,51,51,52,49,51,54,54,57,68,76,98,127,55,75,69,52,52,52,51,48,53,49,34,52,53,31,38,72,55,39,50,62,42,16,36,23,48,49,49,24,54,49,58,66,73,43,81,71,54,90,79,31,54,65,42,50,45,18,51,31,18,46,28,49,36,45,36,63,68,44,44,36,58,42,54,34,42,73,69,65,41,69,72,81,61,76,56,84,85,70,66,56,53,72,60,55,45,69,52,37,45,54,52,51,69,78,36,73,82,67,53,50,77,56,95,44,70,56,33,63,30,49,33,72,59,30,40,51,51,45,51,43,28,51,37,33,43,47,55,50,47,52,54,38,46,39,40,8,49,57,75,36,94,81,40,48,58,81,38,68,65,43,52,50,51,51,54,53,44,50,51,24,55,63,50,37,50,88,59,97,58,58,74,86,70,52,79,49,70,66,55,52,51,52,55,51,44,52,53,49,51,54,50,50,54,48,52,49,50,49,48,51,47,48,50,51,47,49,49,48,50,52,52,51,52,51,50,55,54,57,70,75,97

Sequence (444 aa):
MNAGDARRQAIADWLEDKKPDLASTYRAATSMLGAKPDAGHERTRILLICHSMREVMNRLPTAALLGKGAASQDEVDGYVPASVQVRALPQLRIDHPDMDLTQEAENVPVPKPAAMALSRLIDTASYEDRRRLSSLAAFLTDDGNPKAPAVKEWRDLSEYFVRWGHLRDKSEADLPTDEELAAKIGIFDDHVDAMRSAFFENKSLIEDILTSANRKTVEAQSMNAGDARRQAIADWLEDKKPDLASTYRAATSMLGAKPDAGHERTRILLICHSMREVMNRLPTAALLGKGAASQDEVDGYVPASVQVRALPQLRIDHPDMDLTQEAENVPVPKPAAMALSRLIDTASYEDRRRLSSLAAFLTDDGNPKAPAVKEWRDLSEYFVRWGHLRDKSEADLPTDEELAAKIGIFDDHVDAMRSAFFENKSLIEDILTSANRKTVEAQS

Organism: NCBI:txid1891644

Foldseek 3Di:
DPPVVVLLVVLLVVVCVLPNLLSVLSCLLVVLLPDDDDVPCVLVSLLSSLVSVLVSLQCVLQSVVVVVVDPSPPPPVPDDALVRLVVCLVVLCVVCVPQDPPDPDPDGDGPPVNVVSVVSSVVNVVVVVCVSLQSLLVQQHDVSDSPDPLNVLSVVLSVVSVVSNDDDPDDPVPHDDSVRSVVSVVSVSVSSVVNVVVVVVVVVVVVVVVVVVVVVVVVVVD/DPPVVVLLVVLLVVVCVLPNLLSVLSCLLVVLLVDDDDVPCVLVSLLSNLVSVLVSLQCVLQSVVVVVVDPNPPPPVPQDALVRLVVCLVVLCVVCVPQDPPDPDPDGDDPPVNVVSVVSSVVNVVVVVCVSLQSLLVQQHDVSDSVDPLNVLSVVLSVVSVVSNDDDPDDPVPHDDSVRSVVSVVSVSVSSVVNVVVVVVVVVVVVVVVVVVVVVVVVVVD